Protein AF-A0A7S4EN27-F1 (afdb_monomer)

pLDDT: mean 76.38, std 20.48, range [33.25, 98.12]

Mean predicted aligned error: 16.0 Å

Solvent-accessible surface area (backbone atoms only — not comparable to full-atom values): 30067 Å² total; per-residue (Å²): 145,85,87,84,89,89,86,68,60,80,66,50,58,54,52,50,51,51,50,51,55,49,52,55,47,48,57,54,49,53,55,56,46,71,74,55,74,71,88,64,80,78,72,54,68,71,72,58,80,81,68,76,98,70,77,54,69,68,58,54,51,52,50,52,48,46,72,47,52,88,75,55,59,43,74,80,54,63,84,65,50,61,69,58,49,37,53,44,51,52,50,30,41,62,71,62,52,41,64,88,90,44,85,22,89,83,73,68,22,44,89,65,46,73,49,57,66,68,58,53,51,46,34,33,68,67,33,63,74,51,71,71,39,62,58,45,30,67,55,42,32,39,37,38,37,52,64,77,37,37,86,87,34,98,63,26,56,65,30,60,74,49,24,34,62,60,46,54,50,52,52,46,52,26,48,47,35,49,52,51,42,56,55,58,68,72,54,85,61,77,92,45,57,77,58,52,52,54,40,49,56,46,29,57,51,25,46,50,50,61,57,68,49,66,83,51,72,65,57,44,62,74,64,43,45,64,60,50,51,54,53,43,62,72,67,49,76,84,44,68,78,39,66,49,62,59,87,68,95,75,85,66,97,62,83,52,17,61,48,58,47,47,51,53,40,52,48,54,52,50,51,54,39,45,76,70,68,45,87,69,72,91,86,69,84,78,73,90,70,75,78,65,64,60,63,46,52,58,37,38,58,53,18,66,74,9,76,35,38,56,50,38,42,54,53,42,50,52,52,41,50,52,50,53,50,53,52,53,47,53,51,52,50,51,50,52,51,47,65,72,64,49,71,80,73,70,75,74,66,75,64,53,74,67,52,50,47,59,68,55,50,81,73,73,82,90,83,78,81,96,78,79,91,77,91,78,92,81,68,63,69,67,54,51,52,54,52,54,54,56,63,55,56,75,73,65,86,69,91,78,82,88,84,86,85,81,92,74,86,90,77,86,87,81,90,79,90,76,88,78,92,80,80,90,81,89,78,82,88,75,93,71,90,72,81,84,72,84,82,75,58,62,50,77,45,95,89,77,50,71,46,78,57,80,73,84,79,77,70,63,62,64,60,51,52,52,54,53,54,55,69,73,59,79,80,79,83,80,79,134

Organism: NCBI:txid44445

Sequence (480 aa):
MLWVLFHEGPVAHLFFLFRIIFQVYYLTYKRSLITATAKTSAKMASAAKKRSGVPLLSALCLNAIVKDLERYPAAAFGIIDEFQWDCIIELRHRKTKPLKGKGGIDGSGRLHPAVTDKLMVEVEEVNPHLNQSKIADTLAWKDIVEYKFKKGGLSRPKGLLYPWPVLVQQIEDSGKALSDCLKSLVVEDDSKIPEKEKVMISTVRAIKILSESPMDMNLLKSTGIGKKVKKFLSKSTKVDFLDEPYVYTSGKDIRVTPRTTLEQALQSWKDLAADSGVKMKAGENRSKGNSTASMTGSMLTAAKKCDSWRSLYHTLKIHDEDRRSRQGEKMRERRRRLNTVRPKIVKVHNASARQNRILNRSSFGSSYNPSQNTESSGSSKMRQLRMEAQVTSSRRGGPAPPSSVAAARVQSSGSGFGAAVAFAAVGKKVAGKRKTALVTKSVTLAGGKRMAIPDAKSNTSANVQKRLKMLKRGHTSFRS

Secondary structure (DSSP, 8-state):
---------HHHHHHHHHHHHHHHHHHHHHHHHHTT-SS-TTTSTTT-TTS-SPPPHHHHHHHHHHHSGGGS-GGGGTT--HHHHHHHHHHHHHHT---TTS--TTSS--SS-SS-HHHHHHHHHH-GGGGG-HHIIIIIIHHHHHHHS-TTSTTS-GGGSS-HHHHHHHHHHHHHHHHHHHHHHH---GGGHHHHHHHHHHHHHHHHHHHHS---HHHHHHH-HHHHHHHHHHHGGG-GGGTSPP--TT-------HHHHHHHHHHHHHHHHHHTT--PPTT-------TTHHHHHHHHHHHTT--SHHHHHHHHHHHHHHHHHHHHHHHHHHHHHHHHHS-------S--HHHHHHHGGGGS---------------HHHHHHHHHHHHHHTT---PPPP---------------------------------------EEEPTTS-EEEPP-TTSSHHHHHHHHHHHHTT-------

Radius of gyration: 35.65 Å; Cα contacts (8 Å, |Δi|>4): 284; chains: 1; bounding box: 82×89×98 Å

Structure (mmCIF, N/CA/C/O backbone):
data_AF-A0A7S4EN27-F1
#
_entry.id   AF-A0A7S4EN27-F1
#
loop_
_atom_site.group_PDB
_atom_site.id
_atom_site.type_symbol
_atom_site.label_atom_id
_atom_site.label_alt_id
_atom_site.label_comp_id
_atom_site.label_asym_id
_atom_site.label_entity_id
_atom_site.label_seq_id
_atom_site.pdbx_PDB_ins_code
_atom_site.Cartn_x
_atom_site.Cartn_y
_atom_site.Cartn_z
_atom_site.occupancy
_atom_site.B_iso_or_equiv
_atom_site.auth_seq_id
_atom_site.auth_comp_id
_atom_site.auth_asym_id
_atom_site.auth_atom_id
_atom_site.pdbx_PDB_model_num
ATOM 1 N N . MET A 1 1 ? 41.993 -27.427 -15.332 1.00 40.44 1 MET A N 1
ATOM 2 C CA . MET A 1 1 ? 41.199 -26.697 -16.347 1.00 40.44 1 MET A CA 1
ATOM 3 C C . MET A 1 1 ? 40.785 -25.335 -15.779 1.00 40.44 1 MET A C 1
ATOM 5 O O . MET A 1 1 ? 39.614 -25.063 -15.568 1.00 40.44 1 MET A O 1
ATOM 9 N N . LEU A 1 2 ? 41.780 -24.524 -15.409 1.00 39.34 2 LEU A N 1
ATOM 10 C CA . LEU A 1 2 ? 41.613 -23.321 -14.587 1.00 39.34 2 LEU A CA 1
ATOM 11 C C . LEU A 1 2 ? 42.761 -22.367 -14.934 1.00 39.34 2 LEU A C 1
ATOM 13 O O . LEU A 1 2 ? 43.623 -22.134 -14.107 1.00 39.34 2 LEU A O 1
ATOM 17 N N . TRP A 1 3 ? 42.863 -21.952 -16.201 1.00 38.75 3 TRP A N 1
ATOM 18 C CA . TRP A 1 3 ? 43.945 -21.061 -16.659 1.00 38.75 3 TRP A CA 1
ATOM 19 C C . TRP A 1 3 ? 43.586 -20.239 -17.906 1.00 38.75 3 TRP A C 1
ATOM 21 O O . TRP A 1 3 ? 44.435 -19.899 -18.720 1.00 38.75 3 TRP A O 1
ATOM 31 N N . VAL A 1 4 ? 42.307 -19.898 -18.062 1.00 47.28 4 VAL A N 1
ATOM 32 C CA . VAL A 1 4 ? 41.863 -18.938 -19.076 1.00 47.28 4 VAL A CA 1
ATOM 33 C C . VAL A 1 4 ? 41.012 -17.914 -18.344 1.00 47.28 4 VAL A C 1
ATOM 35 O O . VAL A 1 4 ? 39.943 -18.290 -17.881 1.00 47.28 4 VAL A O 1
ATOM 38 N N . LEU A 1 5 ? 41.544 -16.696 -18.163 1.00 45.81 5 LEU A N 1
ATOM 39 C CA . LEU A 1 5 ? 40.869 -15.411 -17.869 1.00 45.81 5 LEU A CA 1
ATOM 40 C C . LEU A 1 5 ? 41.769 -14.510 -16.999 1.00 45.81 5 LEU A C 1
ATOM 42 O O . LEU A 1 5 ? 41.511 -14.316 -15.818 1.00 45.81 5 LEU A O 1
ATOM 46 N N . PHE A 1 6 ? 42.815 -13.920 -17.580 1.00 47.22 6 PHE A N 1
ATOM 47 C CA . PHE A 1 6 ? 43.419 -12.700 -17.027 1.00 47.22 6 PHE A CA 1
ATOM 48 C C . PHE A 1 6 ? 43.818 -11.769 -18.170 1.00 47.22 6 PHE A C 1
ATOM 50 O O . PHE A 1 6 ? 44.983 -11.595 -18.501 1.00 47.22 6 PHE A O 1
ATOM 57 N N . HIS A 1 7 ? 42.800 -11.193 -18.804 1.00 45.12 7 HIS A N 1
ATOM 58 C CA . HIS A 1 7 ? 42.960 -10.001 -19.633 1.00 45.12 7 HIS A CA 1
ATOM 59 C C . HIS A 1 7 ? 41.766 -9.051 -19.463 1.00 45.12 7 HIS A C 1
ATOM 61 O O . HIS A 1 7 ? 41.345 -8.377 -20.398 1.00 45.12 7 HIS A O 1
ATOM 67 N N . GLU A 1 8 ? 41.204 -8.986 -18.255 1.00 49.62 8 GLU A N 1
ATOM 68 C CA . GLU A 1 8 ? 40.260 -7.929 -17.903 1.00 49.62 8 GLU A CA 1
ATOM 69 C C . GLU A 1 8 ? 41.012 -6.809 -17.185 1.00 49.62 8 GLU A C 1
ATOM 71 O O . GLU A 1 8 ? 41.848 -7.060 -16.320 1.00 49.62 8 GLU A O 1
ATOM 76 N N . GLY A 1 9 ? 40.762 -5.569 -17.611 1.00 66.25 9 GLY A N 1
ATOM 77 C CA . GLY A 1 9 ? 41.518 -4.383 -17.213 1.00 66.25 9 GLY A CA 1
ATOM 78 C C . GLY A 1 9 ? 41.545 -4.100 -15.700 1.00 66.25 9 GLY A C 1
ATOM 79 O O . GLY A 1 9 ? 40.956 -4.826 -14.902 1.00 66.25 9 GLY A O 1
ATOM 80 N N . PRO A 1 10 ? 42.175 -2.992 -15.267 1.00 64.75 10 PRO A N 1
ATOM 81 C CA . PRO A 1 10 ? 42.441 -2.677 -13.851 1.00 64.75 10 PRO A CA 1
ATOM 82 C C . PRO A 1 10 ? 41.207 -2.690 -12.924 1.00 64.75 10 PRO A C 1
ATOM 84 O O . PRO A 1 10 ? 41.338 -2.800 -11.706 1.00 64.75 10 PRO A O 1
ATOM 87 N N . VAL A 1 11 ? 40.000 -2.629 -13.486 1.00 60.62 11 VAL A N 1
ATOM 88 C CA . VAL A 1 11 ? 38.731 -2.769 -12.764 1.00 60.62 11 VAL A CA 1
ATOM 89 C C . VAL A 1 11 ? 38.534 -4.192 -12.208 1.00 60.62 11 VAL A C 1
ATOM 91 O O . VAL A 1 11 ? 38.047 -4.341 -11.089 1.00 60.62 11 VAL A O 1
ATOM 94 N N . ALA A 1 12 ? 38.972 -5.235 -12.918 1.00 61.91 12 ALA A N 1
ATOM 95 C CA . ALA A 1 12 ? 38.842 -6.629 -12.484 1.00 61.91 12 ALA A CA 1
ATOM 96 C C . ALA A 1 12 ? 39.709 -6.946 -11.253 1.00 61.91 12 ALA A C 1
ATOM 98 O O . ALA A 1 12 ? 39.265 -7.647 -10.343 1.00 61.91 12 ALA A O 1
ATOM 99 N N . HIS A 1 13 ? 40.903 -6.351 -11.152 1.00 66.75 13 HIS A N 1
ATOM 100 C CA . HIS A 1 13 ? 41.757 -6.482 -9.965 1.00 66.75 13 HIS A CA 1
ATOM 101 C C . HIS A 1 13 ? 41.129 -5.858 -8.711 1.00 66.75 13 HIS A C 1
ATOM 103 O O . HIS A 1 13 ? 41.242 -6.419 -7.620 1.00 66.75 13 HIS A O 1
ATOM 109 N N . LEU A 1 14 ? 40.414 -4.738 -8.857 1.00 69.00 14 LEU A N 1
ATOM 110 C CA . LEU A 1 14 ? 39.647 -4.133 -7.765 1.00 69.00 14 LEU A CA 1
ATOM 111 C C . LEU A 1 14 ? 38.495 -5.039 -7.316 1.00 69.00 14 LEU A C 1
ATOM 113 O O . LEU A 1 14 ? 38.310 -5.222 -6.114 1.00 69.00 14 LEU A O 1
ATOM 117 N N . PHE A 1 15 ? 37.769 -5.661 -8.251 1.00 65.19 15 PHE A N 1
ATOM 118 C CA . PHE A 1 15 ? 36.733 -6.645 -7.916 1.00 65.19 15 PHE A CA 1
ATOM 119 C C . PHE A 1 15 ? 37.306 -7.875 -7.209 1.00 65.19 15 PHE A C 1
ATOM 121 O O . PHE A 1 15 ? 36.713 -8.359 -6.245 1.00 65.19 15 PHE A O 1
ATOM 128 N N . PHE A 1 16 ? 38.474 -8.351 -7.636 1.00 70.88 16 PHE A N 1
ATOM 129 C CA . PHE A 1 16 ? 39.140 -9.492 -7.018 1.00 70.88 16 PHE A CA 1
ATOM 130 C C . PHE A 1 16 ? 39.588 -9.192 -5.581 1.00 70.88 16 PHE A C 1
ATOM 132 O O . PHE A 1 16 ? 39.312 -9.975 -4.672 1.00 70.88 16 PHE A O 1
ATOM 139 N N . LEU A 1 17 ? 40.186 -8.020 -5.341 1.00 72.75 17 LEU A N 1
ATOM 140 C CA . LEU A 1 17 ? 40.541 -7.575 -3.990 1.00 72.75 17 LEU A CA 1
ATOM 141 C C . LEU A 1 17 ? 39.304 -7.376 -3.108 1.00 72.75 17 LEU A C 1
ATOM 143 O O . LEU A 1 17 ? 39.306 -7.810 -1.958 1.00 72.75 17 LEU A O 1
ATOM 147 N N . PHE A 1 18 ? 38.223 -6.799 -3.643 1.00 72.38 18 PHE A N 1
ATOM 148 C CA . PHE A 1 18 ? 36.952 -6.699 -2.922 1.00 72.38 18 PHE A CA 1
ATOM 149 C C . PHE A 1 18 ? 36.400 -8.074 -2.551 1.00 72.38 18 PHE A C 1
ATOM 151 O O . PHE A 1 18 ? 35.962 -8.262 -1.418 1.00 72.38 18 PHE A O 1
ATOM 158 N N . ARG A 1 19 ? 36.467 -9.047 -3.466 1.00 71.38 19 ARG A N 1
ATOM 159 C CA . ARG A 1 19 ? 36.027 -10.422 -3.216 1.00 71.38 19 ARG A CA 1
ATOM 160 C C . ARG A 1 19 ? 36.860 -11.084 -2.121 1.00 71.38 19 ARG A C 1
ATOM 162 O O . ARG A 1 19 ? 36.280 -11.686 -1.228 1.00 71.38 19 ARG A O 1
ATOM 169 N N . ILE A 1 20 ? 38.186 -10.927 -2.134 1.00 73.50 20 ILE A N 1
ATOM 170 C CA . ILE A 1 20 ? 39.068 -11.466 -1.084 1.00 73.50 20 ILE A CA 1
ATOM 171 C C . ILE A 1 20 ? 38.774 -10.815 0.268 1.00 73.50 20 ILE A C 1
ATOM 173 O O . ILE A 1 20 ? 38.594 -11.523 1.257 1.00 73.50 20 ILE A O 1
ATOM 177 N N . ILE A 1 21 ? 38.673 -9.484 0.321 1.00 78.12 21 ILE A N 1
ATOM 178 C CA . ILE A 1 21 ? 38.367 -8.760 1.562 1.00 78.12 21 ILE A CA 1
ATOM 179 C C . ILE A 1 21 ? 37.003 -9.196 2.100 1.00 78.12 21 ILE A C 1
ATOM 181 O O . ILE A 1 21 ? 36.871 -9.449 3.295 1.00 78.12 21 ILE A O 1
ATOM 185 N N . PHE A 1 22 ? 36.005 -9.349 1.226 1.00 72.56 22 PHE A N 1
ATOM 186 C CA . PHE A 1 22 ? 34.677 -9.814 1.610 1.00 72.56 22 PHE A CA 1
ATOM 187 C C . PHE A 1 22 ? 34.695 -11.266 2.100 1.00 72.56 22 PHE A C 1
ATOM 189 O O . PHE A 1 22 ? 34.069 -11.564 3.110 1.00 72.56 22 PHE A O 1
ATOM 196 N N . GLN A 1 23 ? 35.455 -12.157 1.455 1.00 73.50 23 GLN A N 1
ATOM 197 C CA . GLN A 1 23 ? 35.586 -13.563 1.850 1.00 73.50 23 GLN A CA 1
ATOM 198 C C . GLN A 1 23 ? 36.262 -13.704 3.224 1.00 73.50 23 GLN A C 1
ATOM 200 O O . GLN A 1 23 ? 35.765 -14.417 4.096 1.00 73.50 23 GLN A O 1
ATOM 205 N N . VAL A 1 24 ? 37.374 -12.992 3.442 1.00 73.38 24 VAL A N 1
ATOM 206 C CA . VAL A 1 24 ? 38.096 -12.976 4.725 1.00 73.38 24 VAL A CA 1
ATOM 207 C C . VAL A 1 24 ? 37.212 -12.365 5.811 1.00 73.38 24 VAL A C 1
ATOM 209 O O . VAL A 1 24 ? 37.087 -12.922 6.903 1.00 73.38 24 VAL A O 1
ATOM 212 N N . TYR A 1 25 ? 36.518 -11.270 5.502 1.00 69.81 25 TYR A N 1
ATOM 213 C CA . TYR A 1 25 ? 35.566 -10.653 6.416 1.00 69.81 25 TYR A CA 1
ATOM 214 C C . TYR A 1 25 ? 34.400 -11.591 6.759 1.00 69.81 25 TYR A C 1
ATOM 216 O O . TYR A 1 25 ? 34.066 -11.728 7.933 1.00 69.81 25 TYR A O 1
ATOM 224 N N . TYR A 1 26 ? 33.830 -12.292 5.775 1.00 68.19 26 TYR A N 1
ATOM 225 C CA . TYR A 1 26 ? 32.741 -13.253 5.965 1.00 68.19 26 TYR A CA 1
ATOM 226 C C . TYR A 1 26 ? 33.159 -14.398 6.890 1.00 68.19 26 TYR A C 1
ATOM 228 O O . TYR A 1 26 ? 32.439 -14.730 7.830 1.00 68.19 26 TYR A O 1
ATOM 236 N N . LEU A 1 27 ? 34.354 -14.958 6.690 1.00 67.38 27 LEU A N 1
ATOM 237 C CA . LEU A 1 27 ? 34.889 -16.018 7.549 1.00 67.38 27 LEU A CA 1
ATOM 238 C C . LEU A 1 27 ? 35.122 -15.534 8.987 1.00 67.38 27 LEU A C 1
ATOM 240 O O . LEU A 1 27 ? 34.815 -16.250 9.942 1.00 67.38 27 LEU A O 1
ATOM 244 N N . THR A 1 28 ? 35.601 -14.300 9.148 1.00 66.81 28 THR A N 1
ATOM 245 C CA . THR A 1 28 ? 35.853 -13.705 10.468 1.00 66.81 28 THR A CA 1
ATOM 246 C C . THR A 1 28 ? 34.543 -13.356 11.184 1.00 66.81 28 THR A C 1
ATOM 248 O O . THR A 1 28 ? 34.380 -13.629 12.374 1.00 66.81 28 THR A O 1
ATOM 251 N N . TYR A 1 29 ? 33.564 -12.818 10.451 1.00 62.41 29 TYR A N 1
ATOM 252 C CA . TYR A 1 29 ? 32.251 -12.451 10.976 1.00 62.41 29 TYR A CA 1
ATOM 253 C C . TYR A 1 29 ? 31.411 -13.683 11.321 1.00 62.41 29 TYR A C 1
ATOM 255 O O . TYR A 1 29 ? 30.833 -13.727 12.400 1.00 62.41 29 TYR A O 1
ATOM 263 N N . LYS A 1 30 ? 31.404 -14.724 10.476 1.00 62.06 30 LYS A N 1
ATOM 264 C CA . LYS A 1 30 ? 30.704 -15.987 10.753 1.00 62.06 30 LYS A CA 1
ATOM 265 C C . LYS A 1 30 ? 31.247 -16.661 12.015 1.00 62.06 30 LYS A C 1
ATOM 267 O O . LYS A 1 30 ? 30.456 -17.118 12.834 1.00 62.06 30 LYS A O 1
ATOM 272 N N . ARG A 1 31 ? 32.570 -16.637 12.235 1.00 62.00 31 ARG A N 1
ATOM 273 C CA . ARG A 1 31 ? 33.179 -17.091 13.500 1.00 62.00 31 ARG A CA 1
ATOM 274 C C . ARG A 1 31 ? 32.717 -16.263 14.703 1.00 62.00 31 ARG A C 1
ATOM 276 O O . ARG A 1 31 ? 32.325 -16.847 15.704 1.00 62.00 31 ARG A O 1
ATOM 283 N N . SER A 1 32 ? 32.698 -14.933 14.591 1.00 59.12 32 SER A N 1
ATOM 284 C CA . SER A 1 32 ? 32.245 -14.048 15.677 1.00 59.12 32 SER A CA 1
ATOM 285 C C . SER A 1 32 ? 30.739 -14.146 15.960 1.00 59.12 32 SER A C 1
ATOM 287 O O . SER A 1 32 ? 30.318 -13.930 17.098 1.00 59.12 32 SER A O 1
ATOM 289 N N . LEU A 1 33 ? 29.922 -14.442 14.946 1.00 51.41 33 LEU A N 1
ATOM 290 C CA . LEU A 1 33 ? 28.470 -14.537 15.070 1.00 51.41 33 LEU A CA 1
ATOM 291 C C . LEU A 1 33 ? 28.055 -15.860 15.722 1.00 51.41 33 LEU A C 1
ATOM 293 O O . LEU A 1 33 ? 27.200 -15.847 16.600 1.00 51.41 33 LEU A O 1
ATOM 297 N N . ILE A 1 34 ? 28.720 -16.971 15.378 1.00 55.41 34 ILE A N 1
ATOM 298 C CA . ILE A 1 34 ? 28.500 -18.279 16.020 1.00 55.41 34 ILE A CA 1
ATOM 299 C C . ILE A 1 34 ? 28.787 -18.205 17.529 1.00 55.41 34 ILE A C 1
ATOM 301 O O . ILE A 1 34 ? 28.079 -18.822 18.321 1.00 55.41 34 ILE A O 1
ATOM 305 N N . THR A 1 35 ? 29.754 -17.387 17.954 1.00 51.09 35 THR A N 1
ATOM 306 C CA . THR A 1 35 ? 30.029 -17.154 19.382 1.00 51.09 35 THR A CA 1
ATOM 307 C C . THR A 1 35 ? 29.052 -16.189 20.068 1.00 51.09 35 THR A C 1
ATOM 309 O O . THR A 1 35 ? 29.013 -16.143 21.292 1.00 51.09 35 THR A O 1
ATOM 312 N N . ALA A 1 36 ? 28.250 -15.420 19.319 1.00 47.81 36 ALA A N 1
ATOM 313 C CA . ALA A 1 36 ? 27.371 -14.374 19.860 1.00 47.81 36 ALA A CA 1
ATOM 314 C C . ALA A 1 36 ? 25.870 -14.728 19.831 1.00 47.81 36 ALA A C 1
ATOM 316 O O . ALA A 1 36 ? 25.052 -14.012 20.413 1.00 47.81 36 ALA A O 1
ATOM 317 N N . THR A 1 37 ? 25.471 -15.831 19.192 1.00 43.06 37 THR A N 1
ATOM 318 C CA . THR A 1 37 ? 24.062 -16.251 19.064 1.00 43.06 37 THR A CA 1
ATOM 319 C C . THR A 1 37 ? 23.518 -17.021 20.274 1.00 43.06 37 THR A C 1
ATOM 321 O O . THR A 1 37 ? 22.689 -17.915 20.126 1.00 43.06 37 THR A O 1
ATOM 324 N N . ALA A 1 38 ? 23.901 -16.625 21.490 1.00 46.53 38 ALA A N 1
ATOM 325 C CA . ALA A 1 38 ? 23.202 -16.991 22.720 1.00 46.53 38 ALA A CA 1
ATOM 326 C C . ALA A 1 38 ? 22.642 -15.720 23.386 1.00 46.53 38 ALA A C 1
ATOM 328 O O . ALA A 1 38 ? 23.310 -15.056 24.167 1.00 46.53 38 ALA A O 1
ATOM 329 N N . LYS A 1 39 ? 21.394 -15.372 23.028 1.00 47.22 39 LYS A N 1
ATOM 330 C CA . LYS A 1 39 ? 20.474 -14.453 23.738 1.00 47.22 39 LYS A CA 1
ATOM 331 C C . LYS A 1 39 ? 21.100 -13.168 24.325 1.00 47.22 39 LYS A C 1
ATOM 333 O O . LYS A 1 39 ? 21.419 -13.164 25.504 1.00 47.22 39 LYS A O 1
ATOM 338 N N . THR A 1 40 ? 21.159 -12.051 23.574 1.00 45.75 40 THR A N 1
ATOM 339 C CA . THR A 1 40 ? 21.104 -10.649 24.117 1.00 45.75 40 THR A CA 1
ATOM 340 C C . THR A 1 40 ? 21.231 -9.521 23.059 1.00 45.75 40 THR A C 1
ATOM 342 O O . THR A 1 40 ? 21.775 -8.454 23.325 1.00 45.75 40 THR A O 1
ATOM 345 N N . SER A 1 41 ? 20.701 -9.655 21.837 1.00 49.28 41 SER A N 1
ATOM 346 C CA . SER A 1 41 ? 21.012 -8.667 20.773 1.00 49.28 41 SER A CA 1
ATOM 347 C C . SER A 1 41 ? 20.282 -7.303 20.853 1.00 49.28 41 SER A C 1
ATOM 349 O O . SER A 1 41 ? 20.788 -6.325 20.303 1.00 49.28 41 SER A O 1
ATOM 351 N N . ALA A 1 42 ? 19.152 -7.163 21.558 1.00 49.03 42 ALA A N 1
ATOM 352 C CA . ALA A 1 42 ? 18.400 -5.894 21.549 1.00 49.03 42 ALA A CA 1
ATOM 353 C C . ALA A 1 42 ? 18.769 -4.914 22.685 1.00 49.03 42 ALA A C 1
ATOM 355 O O . ALA A 1 42 ? 18.657 -3.702 22.508 1.00 49.03 42 ALA A O 1
ATOM 356 N N . LYS A 1 43 ? 19.237 -5.406 23.845 1.00 45.59 43 LYS A N 1
ATOM 357 C CA . LYS A 1 43 ? 19.484 -4.570 25.042 1.00 45.59 43 LYS A CA 1
ATOM 358 C C . LYS A 1 43 ? 20.924 -4.040 25.145 1.00 45.59 43 LYS A C 1
ATOM 360 O O . LYS A 1 43 ? 21.150 -3.034 25.810 1.00 45.59 43 LYS A O 1
ATOM 365 N N . MET A 1 44 ? 21.892 -4.645 24.445 1.00 46.31 44 MET A N 1
ATOM 366 C CA . MET A 1 44 ? 23.287 -4.166 24.444 1.00 46.31 44 MET A CA 1
ATOM 367 C C . MET A 1 44 ? 23.552 -3.016 23.459 1.00 46.31 44 MET A C 1
ATOM 369 O O . MET A 1 44 ? 24.442 -2.200 23.694 1.00 46.31 44 MET A O 1
ATOM 373 N N . ALA A 1 45 ? 22.747 -2.869 22.401 1.00 52.06 45 ALA A N 1
ATOM 374 C CA . ALA A 1 45 ? 22.933 -1.797 21.419 1.00 52.06 45 ALA A CA 1
ATOM 375 C C . ALA A 1 45 ? 22.642 -0.387 21.982 1.00 52.06 45 ALA A C 1
ATOM 377 O O . ALA A 1 45 ? 23.181 0.601 21.480 1.00 52.06 45 ALA A O 1
ATOM 378 N N . SER A 1 46 ? 21.823 -0.260 23.036 1.00 50.91 46 SER A N 1
ATOM 379 C CA . SER A 1 46 ? 21.496 1.041 23.641 1.00 50.91 46 SER A CA 1
ATOM 380 C C . SER A 1 46 ? 22.505 1.515 24.694 1.00 50.91 46 SER A C 1
ATOM 382 O O . SER A 1 46 ? 22.599 2.719 24.925 1.00 50.91 46 SER A O 1
ATOM 384 N N . ALA A 1 47 ? 23.284 0.612 25.302 1.00 51.34 47 ALA A N 1
ATOM 385 C CA . ALA A 1 47 ? 24.261 0.950 26.346 1.00 51.34 47 ALA A CA 1
ATOM 386 C C . ALA A 1 47 ? 25.645 1.353 25.793 1.00 51.34 47 ALA A C 1
ATOM 388 O O . ALA A 1 47 ? 26.403 2.050 26.462 1.00 51.34 47 ALA A O 1
ATOM 389 N N . ALA A 1 48 ? 25.964 0.995 24.545 1.00 52.31 48 ALA A N 1
ATOM 390 C CA . ALA A 1 48 ? 27.265 1.274 23.925 1.00 52.31 48 ALA A CA 1
ATOM 391 C C . ALA A 1 48 ? 27.429 2.712 23.380 1.00 52.31 48 ALA A C 1
ATOM 393 O O . ALA A 1 48 ? 28.471 3.062 22.833 1.00 52.31 48 ALA A O 1
ATOM 394 N N . LYS A 1 49 ? 26.425 3.588 23.524 1.00 55.53 49 LYS A N 1
ATOM 395 C CA . LYS A 1 49 ? 26.376 4.886 22.822 1.00 55.53 49 LYS A CA 1
ATOM 396 C C . LYS A 1 49 ? 27.290 5.988 23.383 1.00 55.53 49 LYS A C 1
ATOM 398 O O . LYS A 1 49 ? 27.196 7.125 22.930 1.00 55.53 49 LYS A O 1
ATOM 403 N N . LYS A 1 50 ? 28.146 5.691 24.367 1.00 56.59 50 LYS A N 1
ATOM 404 C CA . LYS A 1 50 ? 28.979 6.698 25.055 1.00 56.59 50 LYS A CA 1
ATOM 405 C C . LYS A 1 50 ? 30.480 6.396 25.117 1.00 56.59 50 LYS A C 1
ATOM 407 O O . LYS A 1 50 ? 31.193 7.155 25.765 1.00 56.59 50 LYS A O 1
ATOM 412 N N . ARG A 1 51 ? 31.002 5.349 24.467 1.00 57.56 51 ARG A N 1
ATOM 413 C CA . ARG A 1 51 ? 32.444 5.042 24.540 1.00 57.56 51 ARG A CA 1
ATOM 414 C C . ARG A 1 51 ? 33.077 4.927 23.147 1.00 57.56 51 ARG A C 1
ATOM 416 O O . ARG A 1 51 ? 32.732 4.041 22.378 1.00 57.56 51 ARG A O 1
ATOM 423 N N . SER A 1 52 ? 34.006 5.850 22.871 1.00 56.12 52 SER A N 1
ATOM 424 C CA . SER A 1 52 ? 34.883 6.001 21.689 1.00 56.12 52 SER A CA 1
ATOM 425 C C . SER A 1 52 ? 34.203 6.287 20.335 1.00 56.12 52 SER A C 1
ATOM 427 O O . SER A 1 52 ? 33.434 5.495 19.806 1.00 56.12 52 SER A O 1
ATOM 429 N N . GLY A 1 53 ? 34.503 7.457 19.759 1.00 73.31 53 GLY A N 1
ATOM 430 C CA . GLY A 1 53 ? 33.880 8.013 18.548 1.00 73.31 53 GLY A CA 1
ATOM 431 C C . GLY A 1 53 ? 34.346 7.432 17.208 1.00 73.31 53 GLY A C 1
ATOM 432 O O . GLY A 1 53 ? 34.151 8.083 16.183 1.00 73.31 53 GLY A O 1
ATOM 433 N N . VAL A 1 54 ? 34.960 6.246 17.186 1.00 83.00 54 VAL A N 1
ATOM 434 C CA . VAL A 1 54 ? 35.421 5.622 15.938 1.00 83.00 54 VAL A CA 1
ATOM 435 C C . VAL A 1 54 ? 34.385 4.591 15.476 1.00 83.00 54 VAL A C 1
ATOM 437 O O . VAL A 1 54 ? 34.124 3.626 16.195 1.00 83.00 54 VAL A O 1
ATOM 440 N N . PRO A 1 55 ? 33.751 4.770 14.303 1.00 85.81 55 PRO A N 1
ATOM 441 C CA . PRO A 1 55 ? 32.826 3.780 13.768 1.00 85.81 55 PRO A CA 1
ATOM 442 C C . PRO A 1 55 ? 33.561 2.470 13.468 1.00 85.81 55 PRO A C 1
ATOM 444 O O . PRO A 1 55 ? 34.666 2.477 12.929 1.00 85.81 55 PRO A O 1
ATOM 447 N N . LEU A 1 56 ? 32.917 1.340 13.769 1.00 90.12 56 LEU A N 1
ATOM 448 C CA . LEU A 1 56 ? 33.429 0.015 13.415 1.00 90.12 56 LEU A CA 1
ATOM 449 C C . LEU A 1 56 ? 33.729 -0.060 11.908 1.00 90.12 56 LEU A C 1
ATOM 451 O O . LEU A 1 56 ? 32.938 0.421 11.091 1.00 90.12 56 LEU A O 1
ATOM 455 N N . LEU A 1 57 ? 34.835 -0.715 11.535 1.00 89.25 57 LEU A N 1
ATOM 456 C CA . LEU A 1 57 ? 35.237 -0.900 10.133 1.00 89.25 57 LEU A CA 1
ATOM 457 C C . LEU A 1 57 ? 34.111 -1.524 9.291 1.00 89.25 57 LEU A C 1
ATOM 459 O O . LEU A 1 57 ? 33.872 -1.110 8.158 1.00 89.25 57 LEU A O 1
ATOM 463 N N . SER A 1 58 ? 33.358 -2.456 9.876 1.00 87.25 58 SER A N 1
ATOM 464 C CA . SER A 1 58 ? 32.174 -3.068 9.266 1.00 87.25 58 SER A CA 1
ATOM 465 C C . SER A 1 58 ? 31.107 -2.044 8.878 1.00 87.25 58 SER A C 1
ATOM 467 O O . SER A 1 58 ? 30.583 -2.065 7.765 1.00 87.25 58 SER A O 1
ATOM 469 N N . ALA A 1 59 ? 30.828 -1.089 9.765 1.00 90.31 59 ALA A N 1
ATOM 470 C CA . ALA A 1 59 ? 29.885 -0.014 9.507 1.00 90.31 59 ALA A CA 1
ATOM 471 C C . ALA A 1 59 ? 30.399 0.926 8.409 1.00 90.31 59 ALA A C 1
ATOM 473 O O . ALA A 1 59 ? 29.607 1.378 7.584 1.00 90.31 59 ALA A O 1
ATOM 474 N N . LEU A 1 60 ? 31.706 1.209 8.362 1.00 92.75 60 LEU A N 1
ATOM 475 C CA . LEU A 1 60 ? 32.317 2.000 7.288 1.00 92.75 60 LEU A CA 1
ATOM 476 C C . LEU A 1 60 ? 32.198 1.304 5.924 1.00 92.75 60 LEU A C 1
ATOM 478 O O . LEU A 1 60 ? 31.776 1.946 4.961 1.00 92.75 60 LEU A O 1
ATOM 482 N N . CYS A 1 61 ? 32.468 -0.001 5.856 1.00 92.00 61 CYS A N 1
ATOM 483 C CA . CYS A 1 61 ? 32.339 -0.791 4.629 1.00 92.00 61 CYS A CA 1
ATOM 484 C C . CYS A 1 61 ? 30.883 -0.845 4.146 1.00 92.00 61 CYS A C 1
ATOM 486 O O . CYS A 1 61 ? 30.599 -0.491 3.003 1.00 92.00 61 CYS A O 1
ATOM 488 N N . LEU A 1 62 ? 29.935 -1.173 5.034 1.00 93.38 62 LEU A N 1
ATOM 489 C CA . LEU A 1 62 ? 28.502 -1.143 4.717 1.00 93.38 62 LEU A CA 1
ATOM 490 C C . LEU A 1 62 ? 28.052 0.250 4.268 1.00 93.38 62 LEU A C 1
ATOM 492 O O . LEU A 1 62 ? 27.257 0.389 3.341 1.00 93.38 62 LEU A O 1
ATOM 496 N N . ASN A 1 63 ? 28.575 1.307 4.891 1.00 95.00 63 ASN A N 1
ATOM 497 C CA . ASN A 1 63 ? 28.266 2.676 4.503 1.00 95.00 63 ASN A CA 1
ATOM 498 C C . ASN A 1 63 ? 28.759 3.018 3.093 1.00 95.00 63 ASN A C 1
ATOM 500 O O . ASN A 1 63 ? 28.054 3.767 2.409 1.00 95.00 63 ASN A O 1
ATOM 504 N N . ALA A 1 64 ? 29.926 2.506 2.693 1.00 95.25 64 ALA A N 1
ATOM 505 C CA . ALA A 1 64 ? 30.484 2.666 1.354 1.00 95.25 64 ALA A CA 1
ATOM 506 C C . ALA A 1 64 ? 29.669 1.880 0.317 1.00 95.25 64 ALA A C 1
ATOM 508 O O . ALA A 1 64 ? 29.227 2.467 -0.669 1.00 95.25 64 ALA A O 1
ATOM 509 N N . ILE A 1 65 ? 29.356 0.608 0.596 1.00 95.12 65 ILE A N 1
ATOM 510 C CA . ILE A 1 65 ? 28.495 -0.225 -0.261 1.00 95.12 65 ILE A CA 1
ATOM 511 C C . ILE A 1 65 ? 27.140 0.457 -0.465 1.00 95.12 65 ILE A C 1
ATOM 513 O O . ILE A 1 65 ? 26.715 0.683 -1.589 1.00 95.12 65 ILE A O 1
ATOM 517 N N . VAL A 1 66 ? 26.488 0.886 0.619 1.00 96.12 66 VAL A N 1
ATOM 518 C CA . VAL A 1 66 ? 25.179 1.548 0.559 1.00 96.12 66 VAL A CA 1
ATOM 519 C C . VAL A 1 66 ? 25.220 2.866 -0.210 1.00 96.12 66 VAL A C 1
ATOM 521 O O . VAL A 1 66 ? 24.209 3.243 -0.800 1.00 96.12 66 VAL A O 1
ATOM 524 N N . LYS A 1 67 ? 26.334 3.607 -0.193 1.00 95.50 67 LYS A N 1
ATOM 525 C CA . LYS A 1 67 ? 26.455 4.883 -0.915 1.00 95.50 67 LYS A CA 1
ATOM 526 C C . LYS A 1 67 ? 26.407 4.660 -2.425 1.00 95.50 67 LYS A 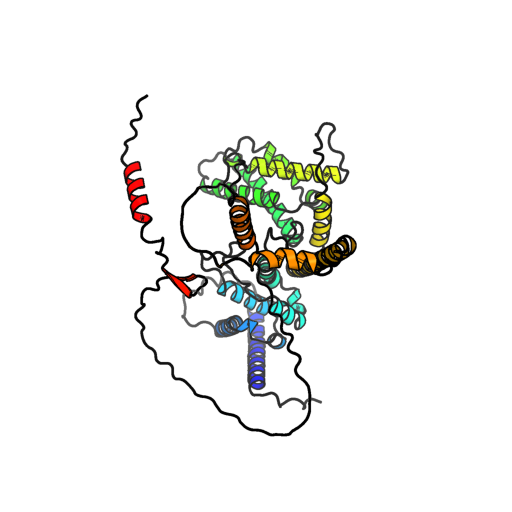C 1
ATOM 528 O O . LYS A 1 67 ? 25.663 5.362 -3.108 1.00 95.50 67 LYS A O 1
ATOM 533 N N . ASP A 1 68 ? 27.136 3.655 -2.893 1.00 95.69 68 ASP A N 1
ATOM 534 C CA . ASP A 1 68 ? 27.326 3.339 -4.308 1.00 95.69 68 ASP A CA 1
ATOM 535 C C . ASP A 1 68 ? 26.568 2.066 -4.737 1.00 95.69 68 ASP A C 1
ATOM 537 O O . ASP A 1 68 ? 26.904 1.463 -5.748 1.00 95.69 68 ASP A O 1
ATOM 541 N N . LEU A 1 69 ? 25.517 1.680 -4.000 1.00 96.00 69 LEU A N 1
ATOM 542 C CA . LEU A 1 69 ? 24.799 0.406 -4.161 1.00 96.00 69 LEU A CA 1
ATOM 543 C C . LEU A 1 69 ? 24.364 0.131 -5.611 1.00 96.00 69 LEU A C 1
ATOM 545 O O . LEU A 1 69 ? 24.553 -0.967 -6.108 1.00 96.00 69 LEU A O 1
ATOM 549 N N . GLU A 1 70 ? 23.839 1.147 -6.298 1.00 95.44 70 GLU A N 1
ATOM 550 C CA . GLU A 1 70 ? 23.341 1.045 -7.681 1.00 95.44 70 GLU A CA 1
ATOM 551 C C . GLU A 1 70 ? 24.439 1.144 -8.749 1.00 95.44 70 GLU A C 1
ATOM 553 O O . GLU A 1 70 ? 24.155 1.020 -9.936 1.00 95.44 70 GLU A O 1
ATOM 558 N N . ARG A 1 71 ? 25.687 1.416 -8.349 1.00 96.19 71 ARG A N 1
ATOM 559 C CA . ARG A 1 71 ? 26.837 1.446 -9.263 1.00 96.19 71 ARG A CA 1
ATOM 560 C C . ARG A 1 71 ? 27.515 0.089 -9.379 1.00 96.19 71 ARG A C 1
ATOM 562 O O . ARG A 1 71 ? 28.222 -0.140 -10.356 1.00 96.19 71 ARG A O 1
ATOM 569 N N . TYR A 1 72 ? 27.340 -0.779 -8.386 1.00 94.38 72 TYR A N 1
ATOM 570 C CA . TYR A 1 72 ? 27.905 -2.119 -8.419 1.00 94.38 72 TYR A CA 1
ATOM 571 C C . TYR A 1 72 ? 27.045 -3.032 -9.302 1.00 94.38 72 TYR A C 1
ATOM 573 O O . TYR A 1 72 ? 25.818 -2.995 -9.190 1.00 94.38 72 TYR A O 1
ATOM 581 N N . PRO A 1 73 ? 27.658 -3.862 -10.164 1.00 95.56 73 PRO A N 1
ATOM 582 C CA . PRO A 1 73 ? 26.919 -4.876 -10.904 1.00 95.56 73 PRO A CA 1
ATOM 583 C C . PRO A 1 73 ? 26.343 -5.915 -9.935 1.00 95.56 73 PRO A C 1
ATOM 585 O O . PRO A 1 73 ? 26.961 -6.219 -8.914 1.00 95.56 73 PRO A O 1
ATOM 588 N N . ALA A 1 74 ? 25.202 -6.518 -10.276 1.00 95.31 74 ALA A N 1
ATOM 589 C CA . ALA A 1 74 ? 24.554 -7.529 -9.435 1.00 95.31 74 ALA A CA 1
ATOM 590 C C . ALA A 1 74 ? 25.476 -8.714 -9.079 1.00 95.31 74 ALA A C 1
ATOM 592 O O . ALA A 1 74 ? 25.442 -9.213 -7.955 1.00 95.31 74 ALA A O 1
ATOM 593 N N . ALA A 1 75 ? 26.380 -9.092 -9.991 1.00 93.94 75 ALA A N 1
ATOM 594 C CA . ALA A 1 75 ? 27.388 -10.131 -9.772 1.00 93.94 75 ALA A CA 1
ATOM 595 C C . ALA A 1 75 ? 28.328 -9.848 -8.582 1.00 93.94 75 ALA A C 1
ATOM 597 O O . ALA A 1 75 ? 28.835 -10.782 -7.962 1.00 93.94 75 ALA A O 1
ATOM 598 N N . ALA A 1 76 ? 28.532 -8.576 -8.214 1.00 92.69 76 ALA A N 1
ATOM 599 C CA . ALA A 1 76 ? 29.337 -8.204 -7.050 1.00 92.69 76 ALA A CA 1
ATOM 600 C C . ALA A 1 76 ? 28.701 -8.648 -5.719 1.00 92.69 76 ALA A C 1
ATOM 602 O O . ALA A 1 76 ? 29.401 -8.755 -4.714 1.00 92.69 76 ALA A O 1
ATOM 603 N N . PHE A 1 77 ? 27.396 -8.936 -5.715 1.00 92.88 77 PHE A N 1
ATOM 604 C CA . PHE A 1 77 ? 26.646 -9.403 -4.549 1.00 92.88 77 PHE A CA 1
ATOM 605 C C . PHE A 1 77 ? 26.459 -10.928 -4.521 1.00 92.88 77 PHE A C 1
ATOM 607 O O . PHE A 1 77 ? 25.738 -11.422 -3.667 1.00 92.88 77 PHE A O 1
ATOM 614 N N . GLY A 1 78 ? 27.099 -11.690 -5.417 1.00 85.00 78 GLY A N 1
ATOM 615 C CA . GLY A 1 78 ? 26.814 -13.119 -5.643 1.00 85.00 78 GLY A CA 1
ATOM 616 C C . GLY A 1 78 ? 27.046 -14.095 -4.473 1.00 85.00 78 GLY A C 1
ATOM 617 O O . GLY A 1 78 ? 26.804 -15.284 -4.631 1.00 85.00 78 GLY A O 1
ATOM 618 N N . ILE A 1 79 ? 27.568 -13.644 -3.326 1.00 85.81 79 ILE A N 1
ATOM 619 C CA . ILE A 1 79 ? 27.796 -14.480 -2.124 1.00 85.81 79 ILE A CA 1
ATOM 620 C C . ILE A 1 79 ? 27.200 -13.801 -0.878 1.00 85.81 79 ILE A C 1
ATOM 622 O O . ILE A 1 79 ? 27.600 -14.068 0.253 1.00 85.81 79 ILE A O 1
ATOM 626 N N . ILE A 1 80 ? 26.267 -12.864 -1.058 1.00 93.50 80 ILE A N 1
ATOM 627 C CA . ILE A 1 80 ? 25.649 -12.185 0.078 1.00 93.50 80 ILE A CA 1
ATOM 628 C C . ILE A 1 80 ? 24.599 -13.092 0.727 1.00 93.50 80 ILE A C 1
ATOM 630 O O . ILE A 1 80 ? 23.768 -13.693 0.044 1.00 93.50 80 ILE A O 1
ATOM 634 N N . ASP A 1 81 ? 24.636 -13.208 2.052 1.00 95.50 81 ASP A N 1
ATOM 635 C CA . ASP A 1 81 ? 23.573 -13.889 2.787 1.00 95.50 81 ASP A CA 1
ATOM 636 C C . ASP A 1 81 ? 22.334 -12.982 2.940 1.00 95.50 81 ASP A C 1
ATOM 638 O O . ASP A 1 81 ? 22.382 -11.765 2.729 1.00 95.50 81 ASP A O 1
ATOM 642 N N . GLU A 1 82 ? 21.194 -13.582 3.289 1.00 95.81 82 GLU A N 1
ATOM 643 C CA . GLU A 1 82 ? 19.931 -12.852 3.471 1.00 95.81 82 GLU A CA 1
ATOM 644 C C . GLU A 1 82 ? 20.060 -11.753 4.539 1.00 95.81 82 GLU A C 1
ATOM 646 O O . GLU A 1 82 ? 19.600 -10.630 4.351 1.00 95.81 82 GLU A O 1
ATOM 651 N N . PHE A 1 83 ? 20.767 -12.040 5.634 1.00 95.88 83 PHE A N 1
ATOM 652 C CA . PHE A 1 83 ? 20.927 -11.118 6.756 1.00 95.88 83 PHE A CA 1
ATOM 653 C C . PHE A 1 83 ? 21.748 -9.868 6.399 1.00 95.88 83 PHE A C 1
ATOM 655 O O . PHE A 1 83 ? 21.400 -8.748 6.780 1.00 95.88 83 PHE A O 1
ATOM 662 N N . GLN A 1 84 ? 22.845 -10.027 5.663 1.00 94.75 84 GLN A N 1
ATOM 663 C CA . GLN A 1 84 ? 23.680 -8.932 5.176 1.00 94.75 84 GLN A CA 1
ATOM 664 C C . GLN A 1 84 ? 22.929 -8.102 4.146 1.00 94.75 84 GLN A C 1
ATOM 666 O O . GLN A 1 84 ? 23.023 -6.871 4.176 1.00 94.75 84 GLN A O 1
ATOM 671 N N . TRP A 1 85 ? 22.169 -8.756 3.264 1.00 96.81 85 TRP A N 1
ATOM 672 C CA . TRP A 1 85 ? 21.305 -8.060 2.322 1.00 96.81 85 TRP A CA 1
ATOM 673 C C . TRP A 1 85 ? 20.279 -7.195 3.056 1.00 96.81 85 TRP A C 1
ATOM 675 O O . TRP A 1 85 ? 20.176 -5.996 2.790 1.00 96.81 85 TRP A O 1
ATOM 685 N N . ASP A 1 86 ? 19.622 -7.751 4.069 1.00 96.94 86 ASP A N 1
ATOM 686 C CA . ASP A 1 86 ? 18.673 -7.030 4.911 1.00 96.94 86 ASP A CA 1
ATOM 687 C C . ASP A 1 86 ? 19.324 -5.833 5.611 1.00 96.94 86 ASP A C 1
ATOM 689 O O . ASP A 1 86 ? 18.804 -4.717 5.548 1.00 96.94 86 ASP A O 1
ATOM 693 N N . CYS A 1 87 ? 20.518 -6.014 6.185 1.00 95.94 87 CYS A N 1
ATOM 694 C CA . CYS A 1 87 ? 21.292 -4.930 6.795 1.00 95.94 87 CYS A CA 1
ATOM 695 C C . CYS A 1 87 ? 21.606 -3.801 5.798 1.00 95.94 87 CYS A C 1
ATOM 697 O O . CYS A 1 87 ? 21.536 -2.615 6.144 1.00 95.94 87 CYS A O 1
ATOM 699 N N . ILE A 1 88 ? 21.959 -4.150 4.557 1.00 96.62 88 ILE A N 1
ATOM 700 C CA . ILE A 1 88 ? 22.242 -3.190 3.484 1.00 96.62 88 ILE A CA 1
ATOM 701 C C . ILE A 1 88 ? 20.974 -2.419 3.113 1.00 96.62 88 ILE A C 1
ATOM 703 O O . ILE A 1 88 ? 21.012 -1.183 3.054 1.00 96.62 88 ILE A O 1
ATOM 707 N N . ILE A 1 89 ? 19.846 -3.110 2.926 1.00 97.31 89 ILE A N 1
ATOM 708 C CA . ILE A 1 89 ? 18.556 -2.498 2.588 1.00 97.31 89 ILE A CA 1
ATOM 709 C C . ILE A 1 89 ? 18.063 -1.586 3.713 1.00 97.31 89 ILE A C 1
ATOM 711 O O . ILE A 1 89 ? 17.698 -0.435 3.455 1.00 97.31 89 ILE A O 1
ATOM 715 N N . GLU A 1 90 ? 18.109 -2.029 4.970 1.00 96.19 90 GLU A N 1
ATOM 716 C CA . GLU A 1 90 ? 17.726 -1.210 6.122 1.00 96.19 90 GLU A CA 1
ATOM 717 C C . GLU A 1 90 ? 18.584 0.047 6.238 1.00 96.19 90 GLU A C 1
ATOM 719 O O . GLU A 1 90 ? 18.067 1.154 6.440 1.00 96.19 90 GLU A O 1
ATOM 724 N N . LEU A 1 91 ? 19.904 -0.100 6.085 1.00 95.81 91 LEU A N 1
ATOM 725 C CA . LEU A 1 91 ? 20.842 1.011 6.156 1.00 95.81 91 LEU A CA 1
ATOM 726 C C . LEU A 1 91 ? 20.610 2.003 5.011 1.00 95.81 91 LEU A C 1
ATOM 728 O O . LEU A 1 91 ? 20.586 3.217 5.251 1.00 95.81 91 LEU A O 1
ATOM 732 N N . ARG A 1 92 ? 20.392 1.507 3.786 1.00 95.50 92 ARG A N 1
ATOM 733 C CA . ARG A 1 92 ? 20.063 2.325 2.612 1.00 95.50 92 ARG A CA 1
ATOM 734 C C . ARG A 1 92 ? 18.761 3.070 2.821 1.00 95.50 92 ARG A C 1
ATOM 736 O O . ARG A 1 92 ? 18.739 4.294 2.670 1.00 95.50 92 ARG A O 1
ATOM 743 N N . HIS A 1 93 ? 17.707 2.371 3.231 1.00 93.44 93 HIS A N 1
ATOM 744 C CA . HIS A 1 93 ? 16.416 2.972 3.515 1.00 93.44 93 HIS A CA 1
ATOM 745 C C . HIS A 1 93 ? 16.567 4.037 4.606 1.00 93.44 93 HIS A C 1
ATOM 747 O O . HIS A 1 93 ? 16.166 5.177 4.399 1.00 93.44 93 HIS A O 1
ATOM 753 N N . ARG A 1 94 ? 17.247 3.755 5.724 1.00 92.56 94 ARG A N 1
ATOM 754 C CA . ARG A 1 94 ? 17.492 4.736 6.796 1.00 92.56 94 ARG A CA 1
ATOM 755 C C . ARG A 1 94 ? 18.208 5.998 6.311 1.00 92.56 94 ARG A C 1
ATOM 757 O O . ARG A 1 94 ? 17.795 7.087 6.697 1.00 92.56 94 ARG A O 1
ATOM 764 N N . LYS A 1 95 ? 19.254 5.869 5.489 1.00 92.19 95 LYS A N 1
ATOM 765 C CA . LYS A 1 95 ? 20.035 7.015 4.984 1.00 92.19 95 LYS A CA 1
ATOM 766 C C . LYS A 1 95 ? 19.284 7.874 3.979 1.00 92.19 95 LYS A C 1
ATOM 768 O O . LYS A 1 95 ? 19.494 9.078 3.925 1.00 92.19 95 LYS A O 1
ATOM 773 N N . THR A 1 96 ? 18.426 7.255 3.184 1.00 89.25 96 THR A N 1
ATOM 774 C CA . THR A 1 96 ? 17.648 7.945 2.150 1.00 89.25 96 THR A CA 1
ATOM 775 C C . THR A 1 96 ? 16.345 8.542 2.702 1.00 89.25 96 THR A C 1
ATOM 777 O O . THR A 1 96 ? 15.564 9.107 1.940 1.00 89.25 96 THR A O 1
ATOM 780 N N . LYS A 1 97 ? 16.093 8.428 4.019 1.00 80.19 97 LYS A N 1
ATOM 781 C CA . LYS A 1 97 ? 14.862 8.906 4.660 1.00 80.19 97 LYS A CA 1
ATOM 782 C C . LYS A 1 97 ? 14.604 10.400 4.416 1.00 80.19 97 LYS A C 1
ATOM 784 O O . LYS A 1 97 ? 15.508 11.220 4.572 1.00 80.19 97 LYS A O 1
ATOM 789 N N . PRO A 1 98 ? 13.328 10.731 4.171 1.00 75.31 98 PRO A N 1
ATOM 790 C CA . PRO A 1 98 ? 12.718 12.042 4.213 1.00 75.31 98 PRO A CA 1
ATOM 791 C C . PRO A 1 98 ? 13.365 13.062 5.118 1.00 75.31 98 PRO A C 1
ATOM 793 O O . PRO A 1 98 ? 13.257 12.891 6.331 1.00 75.31 98 PRO A O 1
ATOM 796 N N . LEU A 1 99 ? 13.903 14.169 4.602 1.00 72.00 99 LEU A N 1
ATOM 797 C CA . LEU A 1 99 ? 13.942 15.366 5.438 1.00 72.00 99 LEU A CA 1
ATOM 798 C C . LEU A 1 99 ? 12.492 15.835 5.620 1.00 72.00 99 LEU A C 1
ATOM 800 O O . LEU A 1 99 ? 11.803 16.121 4.636 1.00 72.00 99 LEU A O 1
ATOM 804 N N . LYS A 1 100 ? 12.024 15.867 6.876 1.00 72.12 100 LYS A N 1
ATOM 805 C CA . LYS A 1 100 ? 10.663 16.294 7.240 1.00 72.12 100 LYS A CA 1
ATOM 806 C C . LYS A 1 100 ? 10.320 17.613 6.530 1.00 72.12 100 LYS A C 1
ATOM 808 O O . LYS A 1 100 ? 11.101 18.559 6.580 1.00 72.12 100 LYS A O 1
ATOM 813 N N . GLY A 1 101 ? 9.158 17.673 5.877 1.00 70.19 101 GLY A N 1
ATOM 814 C CA . GLY A 1 101 ? 8.638 18.895 5.246 1.00 70.19 101 GLY A CA 1
ATOM 815 C C . GLY A 1 101 ? 8.891 19.044 3.741 1.00 70.19 101 GLY A C 1
ATOM 816 O O . GLY A 1 101 ? 8.362 19.974 3.139 1.00 70.19 101 GLY A O 1
ATOM 817 N N . LYS A 1 102 ? 9.631 18.132 3.097 1.00 61.00 102 LYS A N 1
ATOM 818 C CA . LYS A 1 102 ? 9.666 18.038 1.628 1.00 61.00 102 LYS A CA 1
ATOM 819 C C . LYS A 1 102 ? 8.673 16.964 1.190 1.00 61.00 102 LYS A C 1
ATOM 821 O O . LYS A 1 102 ? 8.867 15.796 1.499 1.00 61.00 102 LYS A O 1
ATOM 826 N N . GLY A 1 103 ? 7.570 17.382 0.565 1.00 54.66 103 GLY A N 1
ATOM 827 C CA . GLY A 1 103 ? 6.479 16.498 0.149 1.00 54.66 103 GLY A CA 1
ATOM 828 C C . GLY A 1 103 ? 6.973 15.296 -0.660 1.00 54.66 103 GLY A C 1
ATOM 829 O O . GLY A 1 103 ? 7.792 15.444 -1.564 1.00 54.66 103 GLY A O 1
ATOM 830 N N . GLY A 1 104 ? 6.472 14.114 -0.310 1.00 60.25 104 GLY A N 1
ATOM 831 C CA . GLY A 1 104 ? 6.737 12.851 -0.994 1.00 60.25 104 GLY A CA 1
ATOM 832 C C . GLY A 1 104 ? 5.443 12.222 -1.470 1.00 60.25 104 GLY A C 1
ATOM 833 O O . GLY A 1 104 ? 4.365 12.576 -0.993 1.00 60.25 104 GLY A O 1
ATOM 834 N N . ILE A 1 105 ? 5.568 11.295 -2.414 1.00 53.62 105 ILE A N 1
ATOM 835 C CA . ILE A 1 105 ? 4.450 10.714 -3.175 1.00 53.62 105 ILE A CA 1
ATOM 836 C C . ILE A 1 105 ? 3.420 9.987 -2.280 1.00 53.62 105 ILE A C 1
ATOM 838 O O . ILE A 1 105 ? 2.252 9.887 -2.644 1.00 53.62 105 ILE A O 1
ATOM 842 N N . ASP A 1 106 ? 3.832 9.541 -1.099 1.00 55.09 106 ASP A N 1
ATOM 843 C CA . ASP A 1 106 ? 3.079 8.749 -0.118 1.00 55.09 106 ASP A CA 1
ATOM 844 C C . ASP A 1 106 ? 2.988 9.422 1.270 1.00 55.09 106 ASP A C 1
ATOM 846 O O . ASP A 1 106 ? 2.517 8.820 2.232 1.00 55.09 106 ASP A O 1
ATOM 850 N N . GLY A 1 107 ? 3.474 10.661 1.400 1.00 63.12 107 GLY A N 1
ATOM 851 C CA . GLY A 1 107 ? 3.638 11.325 2.695 1.00 63.12 107 GLY A CA 1
ATOM 852 C C . GLY A 1 107 ? 4.894 10.918 3.478 1.00 63.12 107 GLY A C 1
ATOM 853 O O . GLY A 1 107 ? 5.168 11.533 4.507 1.00 63.12 107 GLY A O 1
ATOM 854 N N . SER A 1 108 ? 5.715 9.973 2.991 1.00 59.84 108 SER A N 1
ATOM 855 C CA . SER A 1 108 ? 7.034 9.679 3.585 1.00 59.84 108 SER A CA 1
ATOM 856 C C . SER A 1 108 ? 8.054 10.785 3.315 1.00 59.84 108 SER A C 1
ATOM 858 O O . SER A 1 108 ? 9.026 10.927 4.057 1.00 59.84 108 SER A O 1
ATOM 860 N N . GLY A 1 109 ? 7.825 11.570 2.255 1.00 67.25 109 GLY A N 1
ATOM 861 C CA . GLY A 1 109 ? 8.728 12.610 1.760 1.00 67.25 109 GLY A CA 1
ATOM 862 C C . GLY A 1 109 ? 9.665 12.159 0.627 1.00 67.25 109 GLY A C 1
ATOM 863 O O . GLY A 1 109 ? 10.472 12.960 0.158 1.00 67.25 109 GLY A O 1
ATOM 864 N N . ARG A 1 110 ? 9.633 10.876 0.217 1.00 78.81 110 ARG A N 1
ATOM 865 C CA . ARG A 1 110 ? 10.555 10.335 -0.799 1.00 78.81 110 ARG A CA 1
ATOM 866 C C . ARG A 1 110 ? 10.101 10.723 -2.198 1.00 78.81 110 ARG A C 1
ATOM 868 O O . ARG A 1 110 ? 8.922 10.617 -2.535 1.00 78.81 110 ARG A O 1
ATOM 875 N N . LEU A 1 111 ? 11.064 11.164 -3.008 1.00 82.00 111 LEU A N 1
ATOM 876 C CA . LEU A 1 111 ? 10.871 11.429 -4.438 1.00 82.00 111 LEU A CA 1
ATOM 877 C C . LEU A 1 111 ? 11.230 10.227 -5.310 1.00 82.00 111 LEU A C 1
ATOM 879 O O . LEU A 1 111 ? 10.744 10.148 -6.428 1.00 82.00 111 LEU A O 1
ATOM 883 N N . HIS A 1 112 ? 12.068 9.321 -4.808 1.00 88.25 112 HIS A N 1
ATOM 884 C CA . HIS A 1 112 ? 12.537 8.120 -5.492 1.00 88.25 112 HIS A CA 1
ATOM 885 C C . HIS A 1 112 ? 12.644 6.984 -4.468 1.00 88.25 112 HIS A C 1
ATOM 887 O O . HIS A 1 112 ? 12.888 7.278 -3.288 1.00 88.25 112 HIS A O 1
ATOM 893 N N . PRO A 1 113 ? 12.476 5.720 -4.895 1.00 93.06 113 PRO A N 1
ATOM 894 C CA . PRO A 1 113 ? 12.608 4.586 -3.997 1.00 93.06 113 PRO A CA 1
ATOM 895 C C . PRO A 1 113 ? 14.047 4.488 -3.475 1.00 93.06 113 PRO A C 1
ATOM 897 O O . PRO A 1 113 ? 14.993 4.932 -4.130 1.00 93.06 113 PRO A O 1
ATOM 900 N N . ALA A 1 114 ? 14.228 3.922 -2.282 1.00 93.38 114 ALA A N 1
ATOM 901 C CA . ALA A 1 114 ? 15.548 3.768 -1.666 1.00 93.38 114 ALA A CA 1
ATOM 902 C C . ALA A 1 114 ? 16.516 2.931 -2.523 1.00 93.38 114 ALA A C 1
ATOM 904 O O . ALA A 1 114 ? 17.730 3.178 -2.498 1.00 93.38 114 ALA A O 1
ATOM 905 N N . VAL A 1 115 ? 15.961 1.964 -3.256 1.00 96.00 115 VAL A N 1
ATOM 906 C CA . VAL A 1 115 ? 16.640 1.099 -4.222 1.00 96.00 115 VAL A CA 1
ATOM 907 C C . VAL A 1 115 ? 15.781 1.019 -5.482 1.00 96.00 115 VAL A C 1
ATOM 909 O O . VAL A 1 115 ? 14.559 0.886 -5.396 1.00 96.00 115 VAL A O 1
ATOM 912 N N . THR A 1 116 ? 16.404 1.133 -6.651 1.00 96.75 116 THR A N 1
ATOM 913 C CA . THR A 1 116 ? 15.733 0.951 -7.943 1.00 96.75 116 THR A CA 1
ATOM 914 C C . THR A 1 116 ? 15.260 -0.485 -8.154 1.00 96.75 116 THR A C 1
ATOM 916 O O . THR A 1 116 ? 15.895 -1.449 -7.733 1.00 96.75 116 THR A O 1
ATOM 919 N N . ASP A 1 117 ? 14.143 -0.638 -8.868 1.00 96.75 117 ASP A N 1
ATOM 920 C CA . ASP A 1 117 ? 13.581 -1.957 -9.165 1.00 96.75 117 ASP A CA 1
ATOM 921 C C . ASP A 1 117 ? 14.483 -2.791 -10.074 1.00 96.75 117 ASP A C 1
ATOM 923 O O . ASP A 1 117 ? 14.539 -4.003 -9.918 1.00 96.75 117 ASP A O 1
ATOM 927 N N . LYS A 1 118 ? 15.216 -2.140 -10.986 1.00 97.06 118 LYS A N 1
ATOM 928 C CA . LYS A 1 118 ? 16.188 -2.809 -11.853 1.00 97.06 118 LYS A CA 1
ATOM 929 C C . LYS A 1 118 ? 17.257 -3.529 -11.027 1.00 97.06 118 LYS A C 1
ATOM 931 O O . LYS A 1 118 ? 17.458 -4.719 -11.229 1.00 97.06 118 LYS A O 1
ATOM 936 N N . LEU A 1 119 ? 17.871 -2.834 -10.063 1.00 96.94 119 LEU A N 1
ATOM 937 C CA . LEU A 1 119 ? 18.888 -3.438 -9.203 1.00 96.94 119 LEU A CA 1
ATOM 938 C C . LEU A 1 119 ? 18.308 -4.586 -8.370 1.00 96.94 119 LEU A C 1
ATOM 940 O O . LEU A 1 119 ? 18.943 -5.627 -8.262 1.00 96.94 119 LEU A O 1
ATOM 944 N N . MET A 1 120 ? 17.112 -4.405 -7.795 1.00 97.50 120 MET A N 1
ATOM 945 C CA . MET A 1 120 ? 16.470 -5.457 -6.997 1.00 97.50 120 MET A CA 1
ATOM 946 C C . MET A 1 120 ? 16.276 -6.740 -7.810 1.00 97.50 120 MET A C 1
ATOM 948 O O . MET A 1 120 ? 16.664 -7.801 -7.337 1.00 97.50 120 MET A O 1
ATOM 952 N N . VAL A 1 121 ? 15.738 -6.634 -9.033 1.00 96.94 121 VAL A N 1
ATOM 953 C CA . VAL A 1 121 ? 15.531 -7.789 -9.922 1.00 96.94 121 VAL A CA 1
ATOM 954 C C . VAL A 1 121 ? 16.858 -8.448 -10.291 1.00 96.94 121 VAL A C 1
ATOM 956 O O . VAL A 1 121 ? 16.969 -9.660 -10.172 1.00 96.94 121 VAL A O 1
ATOM 959 N N . GLU A 1 122 ? 17.871 -7.674 -10.688 1.00 96.88 122 GLU A N 1
ATOM 960 C CA . GLU A 1 122 ? 19.171 -8.229 -11.095 1.00 96.88 122 GLU A CA 1
ATOM 961 C C . GLU A 1 122 ? 19.891 -8.935 -9.932 1.00 96.88 122 GLU A C 1
ATOM 963 O O . GLU A 1 122 ? 20.474 -10.002 -10.111 1.00 96.88 122 GLU A O 1
ATOM 968 N N . VAL A 1 123 ? 19.849 -8.368 -8.720 1.00 96.69 123 VAL A N 1
ATOM 969 C CA . VAL A 1 123 ? 20.466 -8.983 -7.532 1.00 96.69 123 VAL A CA 1
ATOM 970 C C . VAL A 1 123 ? 19.740 -10.267 -7.132 1.00 96.69 123 VAL A C 1
ATOM 972 O O . VAL A 1 123 ? 20.403 -11.249 -6.801 1.00 96.69 123 VAL A O 1
ATOM 975 N N . GLU A 1 124 ? 18.407 -10.270 -7.179 1.00 95.94 124 GLU A N 1
ATOM 976 C CA . GLU A 1 124 ? 17.563 -11.431 -6.872 1.00 95.94 124 GLU A CA 1
ATOM 977 C C . GLU A 1 124 ? 17.658 -12.538 -7.939 1.00 95.94 124 GLU A C 1
ATOM 979 O O . GLU A 1 124 ? 17.566 -13.718 -7.606 1.00 95.94 124 GLU A O 1
ATOM 984 N N . GLU A 1 125 ? 17.901 -12.185 -9.203 1.00 96.12 125 GLU A N 1
ATOM 985 C CA . GLU A 1 125 ? 18.155 -13.139 -10.291 1.00 96.12 125 GLU A CA 1
ATOM 986 C C . GLU A 1 125 ? 19.498 -13.858 -10.106 1.00 96.12 125 GLU A C 1
ATOM 988 O O . GLU A 1 125 ? 19.577 -15.077 -10.252 1.00 96.12 125 GLU A O 1
ATOM 993 N N . VAL A 1 126 ? 20.543 -13.124 -9.705 1.00 96.69 126 VAL A N 1
ATOM 994 C CA . VAL A 1 126 ? 21.857 -13.706 -9.376 1.00 96.69 126 VAL A CA 1
ATOM 995 C C . VAL A 1 126 ? 21.815 -14.492 -8.058 1.00 96.69 126 VAL A C 1
ATOM 997 O O . VAL A 1 126 ? 22.554 -15.461 -7.896 1.00 96.69 126 VAL A O 1
ATOM 1000 N N . ASN A 1 127 ? 20.954 -14.094 -7.116 1.00 96.19 127 ASN A N 1
ATOM 1001 C CA . ASN A 1 127 ? 20.863 -14.667 -5.771 1.00 96.19 127 ASN A CA 1
ATOM 1002 C C . ASN A 1 127 ? 19.411 -15.052 -5.418 1.00 96.19 127 ASN A C 1
ATOM 1004 O O . ASN A 1 127 ? 18.759 -14.344 -4.639 1.00 96.19 127 ASN A O 1
ATOM 1008 N N . PRO A 1 128 ? 18.890 -16.186 -5.931 1.00 96.19 128 PRO A N 1
ATOM 1009 C CA . PRO A 1 128 ? 17.482 -16.553 -5.758 1.00 96.19 128 PRO A CA 1
ATOM 1010 C C . PRO A 1 128 ? 17.032 -16.722 -4.301 1.00 96.19 128 PRO A C 1
ATOM 1012 O O . PRO A 1 128 ? 15.844 -16.575 -4.007 1.00 96.19 128 PRO A O 1
ATOM 1015 N N . HIS A 1 129 ? 17.950 -17.004 -3.369 1.00 95.62 129 HIS A N 1
ATOM 1016 C CA . HIS A 1 129 ? 17.638 -17.101 -1.938 1.00 95.62 129 HIS A CA 1
ATOM 1017 C C . HIS A 1 129 ? 17.184 -15.764 -1.338 1.00 95.62 129 HIS A C 1
ATOM 1019 O O . HIS A 1 129 ? 16.371 -15.759 -0.416 1.00 95.62 129 HIS A O 1
ATOM 1025 N N . LEU A 1 130 ? 17.615 -14.626 -1.894 1.00 96.31 130 LEU A N 1
ATOM 1026 C CA . LEU A 1 130 ? 17.221 -13.294 -1.413 1.00 96.31 130 LEU A CA 1
ATOM 1027 C C . LEU A 1 130 ? 15.743 -12.969 -1.677 1.00 96.31 130 LEU A C 1
ATOM 1029 O O . LEU A 1 130 ? 15.185 -12.075 -1.035 1.00 96.31 130 LEU A O 1
ATOM 1033 N N . ASN A 1 131 ? 15.072 -13.730 -2.549 1.00 94.81 131 ASN A N 1
ATOM 1034 C CA . ASN A 1 131 ? 13.631 -13.608 -2.795 1.00 94.81 131 ASN A CA 1
ATOM 1035 C C . ASN A 1 131 ? 12.785 -13.874 -1.543 1.00 94.81 131 ASN A C 1
ATOM 1037 O O . ASN A 1 131 ? 11.643 -13.419 -1.461 1.00 94.81 131 ASN A O 1
ATOM 1041 N N . GLN A 1 132 ? 13.344 -14.591 -0.565 1.00 94.25 132 GLN A N 1
ATOM 1042 C CA . GLN A 1 132 ? 12.672 -14.927 0.689 1.00 94.25 132 GLN A CA 1
ATOM 1043 C C . GLN A 1 132 ? 12.772 -13.807 1.737 1.00 94.25 132 GLN A C 1
ATOM 1045 O O . GLN A 1 132 ? 11.996 -13.805 2.696 1.00 94.25 132 GLN A O 1
ATOM 1050 N N . SER A 1 133 ? 13.634 -12.804 1.511 1.00 97.31 133 SER A N 1
ATOM 1051 C CA . SER A 1 133 ? 13.817 -11.691 2.443 1.00 97.31 133 SER A CA 1
ATOM 1052 C C . SER A 1 133 ? 12.524 -10.903 2.645 1.00 97.31 133 SER A C 1
ATOM 1054 O O . SER A 1 133 ? 12.002 -10.242 1.733 1.00 97.31 133 SER A O 1
ATOM 1056 N N . LYS A 1 134 ? 12.037 -10.927 3.891 1.00 96.44 134 LYS A N 1
ATOM 1057 C CA . LYS A 1 134 ? 10.866 -10.163 4.349 1.00 96.44 134 LYS A CA 1
ATOM 1058 C C . LYS A 1 134 ? 11.173 -8.676 4.498 1.00 96.44 134 LYS A C 1
ATOM 1060 O O . LYS A 1 134 ? 10.288 -7.840 4.297 1.00 96.44 134 LYS A O 1
ATOM 1065 N N . ILE A 1 135 ? 12.410 -8.335 4.858 1.00 96.88 135 ILE A N 1
ATOM 1066 C CA . ILE A 1 135 ? 12.838 -6.949 5.071 1.00 96.88 135 ILE A CA 1
ATOM 1067 C C . ILE A 1 135 ? 12.948 -6.233 3.726 1.00 96.88 135 ILE A C 1
ATOM 1069 O O . ILE A 1 135 ? 12.410 -5.133 3.577 1.00 96.88 135 ILE A O 1
ATOM 1073 N N . ALA A 1 136 ? 13.546 -6.877 2.721 1.00 97.06 136 ALA A N 1
ATOM 1074 C CA . ALA A 1 136 ? 13.560 -6.363 1.358 1.00 97.06 136 ALA A CA 1
ATOM 1075 C C . ALA A 1 136 ? 12.138 -6.212 0.794 1.00 97.06 136 ALA A C 1
ATOM 1077 O O . ALA A 1 136 ? 11.840 -5.185 0.182 1.00 97.06 136 ALA A O 1
ATOM 1078 N N . ASP A 1 137 ? 11.230 -7.159 1.067 1.00 96.94 137 ASP A N 1
ATOM 1079 C CA . ASP A 1 137 ? 9.824 -7.047 0.651 1.00 96.94 137 ASP A CA 1
ATOM 1080 C C . ASP A 1 137 ? 9.129 -5.827 1.286 1.00 96.94 137 ASP A C 1
ATOM 1082 O O . ASP A 1 137 ? 8.525 -4.989 0.613 1.00 96.94 137 ASP A O 1
ATOM 1086 N N . THR A 1 138 ? 9.267 -5.689 2.606 1.00 95.44 138 THR A N 1
ATOM 1087 C CA . THR A 1 138 ? 8.550 -4.679 3.395 1.00 95.44 138 THR A CA 1
ATOM 1088 C C . THR A 1 138 ? 9.106 -3.270 3.202 1.00 95.44 138 THR A C 1
ATOM 1090 O O . THR A 1 138 ? 8.349 -2.300 3.289 1.00 95.44 138 THR A O 1
ATOM 1093 N N . LEU A 1 139 ? 10.416 -3.136 2.977 1.00 94.62 139 LEU A N 1
ATOM 1094 C CA . LEU A 1 139 ? 11.083 -1.842 2.838 1.00 94.62 139 LEU A CA 1
ATOM 1095 C C . LEU A 1 139 ? 11.314 -1.465 1.377 1.00 94.62 139 LEU A C 1
ATOM 1097 O O . LEU A 1 139 ? 10.846 -0.412 0.957 1.00 94.62 139 LEU A O 1
ATOM 1101 N N . ALA A 1 140 ? 12.029 -2.287 0.608 1.00 95.50 140 ALA A N 1
ATOM 1102 C CA . ALA A 1 140 ? 12.430 -1.928 -0.751 1.00 95.50 140 ALA A CA 1
ATOM 1103 C C . ALA A 1 140 ? 11.273 -2.100 -1.742 1.00 95.50 140 ALA A C 1
ATOM 1105 O O . ALA A 1 140 ? 10.896 -1.146 -2.423 1.00 95.50 140 ALA A O 1
ATOM 1106 N N . TRP A 1 141 ? 10.657 -3.283 -1.785 1.00 97.06 141 TRP A N 1
ATOM 1107 C CA . TRP A 1 141 ? 9.589 -3.570 -2.745 1.00 97.06 141 TRP A CA 1
ATOM 1108 C C . TRP A 1 141 ? 8.326 -2.757 -2.489 1.00 97.06 141 TRP A C 1
ATOM 1110 O O . TRP A 1 141 ? 7.726 -2.243 -3.434 1.00 97.06 141 TRP A O 1
ATOM 1120 N N . LYS A 1 142 ? 7.964 -2.544 -1.222 1.00 95.38 142 LYS A N 1
ATOM 1121 C CA . LYS A 1 142 ? 6.900 -1.604 -0.864 1.00 95.38 142 LYS A CA 1
ATOM 1122 C C . LYS A 1 142 ? 7.156 -0.193 -1.410 1.00 95.38 142 LYS A C 1
ATOM 1124 O O . LYS A 1 142 ? 6.262 0.373 -2.037 1.00 95.38 142 LYS A O 1
ATOM 1129 N N . ASP A 1 143 ? 8.358 0.352 -1.211 1.00 93.31 143 ASP A N 1
ATOM 1130 C CA . ASP A 1 143 ? 8.740 1.697 -1.676 1.00 93.31 143 ASP A CA 1
ATOM 1131 C C . ASP A 1 143 ? 8.703 1.777 -3.215 1.00 93.31 143 ASP A C 1
ATOM 1133 O O . ASP A 1 143 ? 8.134 2.705 -3.790 1.00 93.31 143 ASP A O 1
ATOM 1137 N N . ILE A 1 144 ? 9.187 0.737 -3.907 1.00 95.56 144 ILE A N 1
ATOM 1138 C CA . ILE A 1 144 ? 9.101 0.607 -5.372 1.00 95.56 144 ILE A CA 1
ATOM 1139 C C . ILE A 1 144 ? 7.642 0.611 -5.857 1.00 95.56 144 ILE A C 1
ATOM 1141 O O . ILE A 1 144 ? 7.305 1.333 -6.803 1.00 95.56 144 ILE A O 1
ATOM 1145 N N . VAL A 1 145 ? 6.765 -0.176 -5.223 1.00 95.88 145 VAL A N 1
ATOM 1146 C CA . VAL A 1 145 ? 5.340 -0.259 -5.581 1.00 95.88 145 VAL A CA 1
ATOM 1147 C C . VAL A 1 145 ? 4.641 1.075 -5.343 1.00 95.88 145 VAL A C 1
ATOM 1149 O O . VAL A 1 145 ? 3.897 1.536 -6.208 1.00 95.88 145 VAL A O 1
ATOM 1152 N N . GLU A 1 146 ? 4.865 1.713 -4.195 1.00 92.44 146 GLU A N 1
ATOM 1153 C CA . GLU A 1 146 ? 4.257 3.006 -3.865 1.00 92.44 146 GLU A CA 1
ATOM 1154 C C . GLU A 1 146 ? 4.760 4.134 -4.777 1.00 92.44 146 GLU A C 1
ATOM 1156 O O . GLU A 1 146 ? 3.970 5.004 -5.159 1.00 92.44 146 GLU A O 1
ATOM 1161 N N . TYR A 1 147 ? 6.022 4.071 -5.209 1.00 92.44 147 TYR A N 1
ATOM 1162 C CA . TYR A 1 147 ? 6.599 5.004 -6.170 1.00 92.44 147 TYR A CA 1
ATOM 1163 C C . TYR A 1 147 ? 6.008 4.856 -7.581 1.00 92.44 147 TYR A C 1
ATOM 1165 O O . TYR A 1 147 ? 5.518 5.836 -8.154 1.00 92.44 147 TYR A O 1
ATOM 1173 N N . LYS A 1 148 ? 6.042 3.643 -8.154 1.00 93.56 148 LYS A N 1
ATOM 1174 C CA . LYS A 1 148 ? 5.609 3.395 -9.543 1.00 93.56 148 LYS A CA 1
ATOM 1175 C C . LYS A 1 148 ? 4.089 3.380 -9.698 1.00 93.56 148 LYS A C 1
ATOM 1177 O O . LYS A 1 148 ? 3.555 3.909 -10.674 1.00 93.56 148 LYS A O 1
ATOM 1182 N N . PHE A 1 149 ? 3.382 2.811 -8.728 1.00 94.56 149 PHE A N 1
ATOM 1183 C CA . PHE A 1 149 ? 1.933 2.644 -8.747 1.00 94.56 149 PHE A CA 1
ATOM 1184 C C . PHE A 1 149 ? 1.312 3.473 -7.620 1.00 94.56 149 PHE A C 1
ATOM 1186 O O . PHE A 1 149 ? 1.035 2.988 -6.520 1.00 94.56 149 PHE A O 1
ATOM 1193 N N . LYS A 1 150 ? 1.085 4.763 -7.885 1.00 91.06 150 LYS A N 1
ATOM 1194 C CA . LYS A 1 150 ? 0.522 5.688 -6.889 1.00 91.06 150 LYS A CA 1
ATOM 1195 C C . LYS A 1 150 ? -0.872 5.244 -6.441 1.00 91.06 150 LYS A C 1
ATOM 1197 O O . LYS A 1 150 ? -1.711 4.889 -7.271 1.00 91.06 150 LYS A O 1
ATOM 1202 N N . LYS A 1 151 ? -1.143 5.304 -5.132 1.00 89.94 151 LYS A N 1
ATOM 1203 C CA . LYS A 1 151 ? -2.478 5.028 -4.570 1.00 89.94 151 LYS A CA 1
ATOM 1204 C C . LYS A 1 151 ? -3.499 6.009 -5.158 1.00 89.94 151 LYS A C 1
ATOM 1206 O O . LYS A 1 151 ? -3.234 7.204 -5.230 1.00 89.94 151 LYS A O 1
ATOM 1211 N N . GLY A 1 152 ? -4.632 5.489 -5.632 1.00 86.69 152 GLY A N 1
ATOM 1212 C CA . GLY A 1 152 ? -5.656 6.277 -6.334 1.00 86.69 152 GLY A CA 1
ATOM 1213 C C . GLY A 1 152 ? -5.299 6.674 -7.774 1.00 86.69 152 GLY A C 1
ATOM 1214 O O . GLY A 1 152 ? -6.110 7.303 -8.449 1.00 86.69 152 GLY A O 1
ATOM 1215 N N . GLY A 1 153 ? -4.113 6.310 -8.270 1.00 89.94 153 GLY A N 1
ATOM 1216 C CA . GLY A 1 153 ? -3.736 6.511 -9.664 1.00 89.94 153 GLY A CA 1
ATOM 1217 C C . GLY A 1 153 ? -4.420 5.512 -10.599 1.00 89.94 153 GLY A C 1
ATOM 1218 O O . GLY A 1 153 ? -4.753 4.396 -10.212 1.00 89.94 153 GLY A O 1
ATOM 1219 N N . LEU A 1 154 ? -4.555 5.876 -11.877 1.00 89.56 154 LEU A N 1
ATOM 1220 C CA . LEU A 1 154 ? -5.151 5.010 -12.907 1.00 89.56 154 LEU A CA 1
ATOM 1221 C C . LEU A 1 154 ? -4.395 3.684 -13.120 1.00 89.56 154 LEU A C 1
ATOM 1223 O O . LEU A 1 154 ? -4.928 2.783 -13.764 1.00 89.56 154 LEU A O 1
ATOM 1227 N N . SER A 1 155 ? -3.133 3.597 -12.688 1.00 91.12 155 SER A N 1
ATOM 1228 C CA . SER A 1 155 ? -2.299 2.393 -12.798 1.00 91.12 155 SER A CA 1
ATOM 1229 C C . SER A 1 155 ? -2.438 1.449 -11.600 1.00 91.12 155 SER A C 1
ATOM 1231 O O . SER A 1 155 ? -2.025 0.299 -11.707 1.00 91.12 155 SER A O 1
ATOM 1233 N N . ARG A 1 156 ? -3.039 1.893 -10.484 1.00 93.56 156 ARG A N 1
ATOM 1234 C CA . ARG A 1 156 ? -3.230 1.080 -9.274 1.00 93.56 156 ARG A CA 1
ATOM 1235 C C . ARG A 1 156 ? -4.720 0.888 -8.986 1.00 93.56 156 ARG A C 1
ATOM 1237 O O . ARG A 1 156 ? -5.330 1.746 -8.343 1.00 93.56 156 ARG A O 1
ATOM 1244 N N . PRO A 1 157 ? -5.331 -0.212 -9.461 1.00 93.75 157 PRO A N 1
ATOM 1245 C CA . PRO A 1 157 ? -6.735 -0.483 -9.186 1.00 93.75 157 PRO A CA 1
ATOM 1246 C C . PRO A 1 157 ? -6.954 -0.705 -7.684 1.00 93.75 157 PRO A C 1
ATOM 1248 O O . PRO A 1 157 ? -6.075 -1.212 -6.988 1.00 93.75 157 PRO A O 1
ATOM 1251 N N . LYS A 1 158 ? -8.152 -0.364 -7.185 1.00 91.69 158 LYS A N 1
ATOM 1252 C CA . LYS A 1 158 ? -8.490 -0.469 -5.751 1.00 91.69 158 LYS A CA 1
ATOM 1253 C C . LYS A 1 158 ? -8.272 -1.876 -5.183 1.00 91.69 158 LYS A C 1
ATOM 1255 O O . LYS A 1 158 ? -7.859 -1.995 -4.041 1.00 91.69 158 LYS A O 1
ATOM 1260 N N . GLY A 1 159 ? -8.497 -2.926 -5.978 1.00 92.31 159 GLY A N 1
ATOM 1261 C CA . GLY A 1 159 ? -8.274 -4.316 -5.560 1.00 92.31 159 GLY A CA 1
ATOM 1262 C C . GLY A 1 159 ? -6.808 -4.681 -5.295 1.00 92.31 159 GLY A C 1
ATOM 1263 O O . GLY A 1 159 ? -6.557 -5.607 -4.542 1.00 92.31 159 GLY A O 1
ATOM 1264 N N . LEU A 1 160 ? -5.847 -3.938 -5.858 1.00 94.94 160 LEU A N 1
ATOM 1265 C CA . LEU A 1 160 ? -4.403 -4.201 -5.763 1.00 94.94 160 LEU A CA 1
ATOM 1266 C C . LEU A 1 160 ? -3.691 -3.104 -4.951 1.00 94.94 160 LEU A C 1
ATOM 1268 O O . LEU A 1 160 ? -2.634 -2.584 -5.324 1.00 94.94 160 LEU A O 1
ATOM 1272 N N . LEU A 1 161 ? -4.303 -2.693 -3.836 1.00 94.38 161 LEU A N 1
ATOM 1273 C CA . LEU A 1 161 ? -3.702 -1.718 -2.925 1.00 94.38 161 LEU A CA 1
ATOM 1274 C C . LEU A 1 161 ? -2.642 -2.336 -2.014 1.00 94.38 161 LEU A C 1
ATOM 1276 O O . LEU A 1 161 ? -1.650 -1.670 -1.737 1.00 94.38 161 LEU A O 1
ATOM 1280 N N . TYR A 1 162 ? -2.805 -3.579 -1.578 1.00 96.00 162 TYR A N 1
ATOM 1281 C CA . TYR A 1 162 ? -1.892 -4.236 -0.644 1.00 96.00 162 TYR A CA 1
ATOM 1282 C C . TYR A 1 162 ? -1.742 -5.715 -1.017 1.00 96.00 162 TYR A C 1
ATOM 1284 O O . TYR A 1 162 ? -2.666 -6.263 -1.623 1.00 96.00 162 TYR A O 1
ATOM 1292 N N . PRO A 1 163 ? -0.620 -6.367 -0.656 1.00 97.12 163 PRO A N 1
ATOM 1293 C CA . PRO A 1 163 ? -0.549 -7.825 -0.651 1.00 97.12 163 PRO A CA 1
ATOM 1294 C C . PRO A 1 163 ? -1.656 -8.399 0.237 1.00 97.12 163 PRO A C 1
ATOM 1296 O O . PRO A 1 163 ? -2.040 -7.770 1.230 1.00 97.12 163 PRO A O 1
ATOM 1299 N N . TRP A 1 164 ? -2.165 -9.581 -0.101 1.00 96.69 164 TRP A N 1
ATOM 1300 C CA . TRP A 1 164 ? -3.329 -10.155 0.574 1.00 96.69 164 TRP A CA 1
ATOM 1301 C C . TRP A 1 164 ? -3.149 -10.312 2.093 1.00 96.69 164 TRP A C 1
ATOM 1303 O O . TRP A 1 164 ? -4.018 -9.831 2.826 1.00 96.69 164 TRP A O 1
ATOM 1313 N N . PRO A 1 165 ? -2.026 -10.857 2.608 1.00 97.06 165 PRO A N 1
ATOM 1314 C CA . PRO A 1 165 ? -1.824 -10.979 4.054 1.00 97.06 165 PRO A CA 1
ATOM 1315 C C . PRO A 1 165 ? -1.830 -9.622 4.769 1.00 97.06 165 PRO A C 1
ATOM 1317 O O . PRO A 1 165 ? -2.405 -9.475 5.846 1.00 97.06 165 PRO A O 1
ATOM 1320 N N . VAL A 1 166 ? -1.246 -8.600 4.133 1.00 96.81 166 VAL A N 1
ATOM 1321 C CA . VAL A 1 166 ? -1.189 -7.233 4.671 1.00 96.81 166 VAL A CA 1
ATOM 1322 C C . VAL A 1 166 ? -2.583 -6.606 4.713 1.00 96.81 166 VAL A C 1
ATOM 1324 O O . VAL A 1 166 ? -2.917 -5.929 5.683 1.00 96.81 166 VAL A O 1
ATOM 1327 N N . LEU A 1 167 ? -3.409 -6.837 3.688 1.00 96.62 167 LEU A N 1
ATOM 1328 C CA . LEU A 1 167 ? -4.791 -6.356 3.650 1.00 96.62 167 LEU A CA 1
ATOM 1329 C C . LEU A 1 167 ? -5.636 -6.983 4.767 1.00 96.62 167 LEU A C 1
ATOM 1331 O O . LEU A 1 167 ? -6.329 -6.263 5.485 1.00 96.62 167 LEU A O 1
ATOM 1335 N N . VAL A 1 168 ? -5.557 -8.309 4.932 1.00 97.38 168 VAL A N 1
ATOM 1336 C CA . VAL A 1 168 ? -6.275 -9.041 5.989 1.00 97.38 168 VAL A CA 1
ATOM 1337 C C . VAL A 1 168 ? -5.886 -8.496 7.362 1.00 97.38 168 VAL A C 1
ATOM 1339 O O . VAL A 1 168 ? -6.760 -8.095 8.131 1.00 97.38 168 VAL A O 1
ATOM 1342 N N . GLN A 1 169 ? -4.582 -8.384 7.629 1.00 97.12 169 GLN A N 1
ATOM 1343 C CA . GLN A 1 169 ? -4.069 -7.862 8.894 1.00 97.12 169 GLN A CA 1
ATOM 1344 C C . GLN A 1 169 ? -4.550 -6.428 9.166 1.00 97.12 169 GLN A C 1
ATOM 1346 O O . GLN A 1 169 ? -5.007 -6.126 10.267 1.00 97.12 169 GLN A O 1
ATOM 1351 N N . GLN A 1 170 ? -4.522 -5.544 8.161 1.00 97.06 170 GLN A N 1
ATOM 1352 C CA . GLN A 1 170 ? -5.003 -4.166 8.313 1.00 97.06 170 GLN A CA 1
ATOM 1353 C C . GLN A 1 170 ? -6.491 -4.089 8.670 1.00 97.06 170 GLN A C 1
ATOM 1355 O O . GLN A 1 170 ? -6.887 -3.243 9.476 1.00 97.06 170 GLN A O 1
ATOM 1360 N N . ILE A 1 171 ? -7.322 -4.955 8.089 1.00 97.81 171 ILE A N 1
ATOM 1361 C CA . ILE A 1 171 ? -8.759 -5.007 8.384 1.00 97.81 171 ILE A CA 1
ATOM 1362 C C . ILE A 1 171 ? -9.000 -5.543 9.796 1.00 97.81 171 ILE A C 1
ATOM 1364 O O . ILE A 1 171 ? -9.833 -5.004 10.530 1.00 97.81 171 ILE A O 1
ATOM 1368 N N . GLU A 1 172 ? -8.259 -6.571 10.207 1.00 97.75 172 GLU A N 1
ATOM 1369 C CA . GLU A 1 172 ? -8.342 -7.118 11.559 1.00 97.75 172 GLU A CA 1
ATOM 1370 C C . GLU A 1 172 ? -7.936 -6.097 12.620 1.00 97.75 172 GLU A C 1
ATOM 1372 O O . GLU A 1 172 ? -8.672 -5.908 13.593 1.00 97.75 172 GLU A O 1
ATOM 1377 N N . ASP A 1 173 ? -6.815 -5.408 12.415 1.00 97.69 173 ASP A N 1
ATOM 1378 C CA . ASP A 1 173 ? -6.316 -4.379 13.325 1.00 97.69 173 ASP A CA 1
ATOM 1379 C C . ASP A 1 173 ? -7.250 -3.166 13.367 1.00 97.69 173 ASP A C 1
ATOM 1381 O O . ASP A 1 173 ? -7.519 -2.630 14.442 1.00 97.69 173 ASP A O 1
ATOM 1385 N N . SER A 1 174 ? -7.853 -2.798 12.231 1.00 97.94 174 SER A N 1
ATOM 1386 C CA . SER A 1 174 ? -8.915 -1.786 12.198 1.00 97.94 174 SER A CA 1
ATOM 1387 C C . SER A 1 174 ? -10.127 -2.229 13.025 1.00 97.94 174 SER A C 1
ATOM 1389 O O . SER A 1 174 ? -10.661 -1.455 13.816 1.00 97.94 174 SER A O 1
ATOM 1391 N N . GLY A 1 175 ? -10.534 -3.498 12.923 1.00 97.94 175 GLY A N 1
ATOM 1392 C CA . GLY A 1 175 ? -11.606 -4.063 13.744 1.00 97.94 175 GLY A CA 1
ATOM 1393 C C . GLY A 1 175 ? -11.284 -4.108 15.245 1.00 97.94 175 GLY A C 1
ATOM 1394 O O . GLY A 1 175 ? -12.191 -3.928 16.066 1.00 97.94 175 GLY A O 1
ATOM 1395 N N . LYS A 1 176 ? -10.015 -4.331 15.619 1.00 97.69 176 LYS A N 1
ATOM 1396 C CA . LYS A 1 176 ? -9.545 -4.241 17.014 1.00 97.69 176 LYS A CA 1
ATOM 1397 C C . LYS A 1 176 ? -9.617 -2.801 17.516 1.00 97.69 176 LYS A C 1
ATOM 1399 O O . LYS A 1 176 ? -10.239 -2.580 18.546 1.00 97.69 176 LYS A O 1
ATOM 1404 N N . ALA A 1 177 ? -9.126 -1.833 16.741 1.00 97.56 177 ALA A N 1
ATOM 1405 C CA . ALA A 1 177 ? -9.188 -0.413 17.091 1.00 97.56 177 ALA A CA 1
ATOM 1406 C C . ALA A 1 177 ? -10.630 0.069 17.343 1.00 97.56 177 ALA A C 1
ATOM 1408 O O . ALA A 1 177 ? -10.887 0.733 18.346 1.00 97.56 177 ALA A O 1
ATOM 1409 N N . LEU A 1 178 ? -11.592 -0.341 16.502 1.00 97.62 178 LEU A N 1
ATOM 1410 C CA . LEU A 1 178 ? -13.017 -0.066 16.742 1.00 97.62 178 LEU A CA 1
ATOM 1411 C C . LEU A 1 178 ? -13.513 -0.690 18.057 1.00 97.62 178 LEU A C 1
ATOM 1413 O O . LEU A 1 178 ? -14.275 -0.078 18.799 1.00 97.62 178 LEU A O 1
ATOM 1417 N N . SER A 1 179 ? -13.092 -1.920 18.353 1.00 97.12 179 SER A N 1
ATOM 1418 C CA . SER A 1 179 ? -13.501 -2.626 19.573 1.00 97.12 179 SER A CA 1
ATOM 1419 C C . SER A 1 179 ? -12.902 -1.995 20.831 1.00 97.12 179 SER A C 1
ATOM 1421 O O . SER A 1 179 ? -13.583 -1.917 21.850 1.00 97.12 179 SER A O 1
ATOM 1423 N N . ASP A 1 180 ? -11.656 -1.535 20.762 1.00 96.00 180 ASP A N 1
ATOM 1424 C CA . ASP A 1 180 ? -10.967 -0.884 21.875 1.00 96.00 180 ASP A CA 1
ATOM 1425 C C . ASP A 1 180 ? -11.550 0.503 22.159 1.00 96.00 180 ASP A C 1
ATOM 1427 O O . ASP A 1 180 ? -11.730 0.852 23.323 1.00 96.00 180 ASP A O 1
ATOM 1431 N N . CYS A 1 181 ? -11.989 1.224 21.123 1.00 95.81 181 CYS A N 1
ATOM 1432 C CA . CYS A 1 181 ? -12.781 2.444 21.279 1.00 95.81 181 CYS A CA 1
ATOM 1433 C C . CYS A 1 181 ? -14.074 2.210 22.072 1.00 95.81 181 CYS A C 1
ATOM 1435 O O . CYS A 1 181 ? -14.379 2.959 22.998 1.00 95.81 181 CYS A O 1
ATOM 1437 N N . LEU A 1 182 ? -14.805 1.125 21.794 1.00 95.50 182 LEU A N 1
ATOM 1438 C CA . LEU A 1 182 ? -16.005 0.794 22.574 1.00 95.50 182 LEU A CA 1
ATOM 1439 C C . LEU A 1 182 ? -15.689 0.479 24.037 1.00 95.50 182 LEU A C 1
ATOM 1441 O O . LEU A 1 182 ? -16.494 0.801 24.903 1.00 95.50 182 LEU A O 1
ATOM 1445 N N . LYS A 1 183 ? -14.548 -0.156 24.324 1.00 95.00 183 LYS A N 1
ATOM 1446 C CA . LYS A 1 183 ? -14.138 -0.449 25.706 1.00 95.00 183 LYS A CA 1
ATOM 1447 C C . LYS A 1 183 ? -13.767 0.828 26.453 1.00 95.00 183 LYS A C 1
ATOM 1449 O O . LYS A 1 183 ? -14.171 0.982 27.599 1.00 95.00 183 LYS A O 1
ATOM 1454 N N . SER A 1 184 ? -13.049 1.749 25.804 1.00 93.56 184 SER A N 1
ATOM 1455 C CA . SER A 1 184 ? -12.672 3.024 26.426 1.00 93.56 184 SER A CA 1
ATOM 1456 C C . SER A 1 184 ? -13.873 3.918 26.734 1.00 93.56 184 SER A C 1
ATOM 1458 O O . SER A 1 184 ? -13.790 4.732 27.642 1.00 93.56 184 SER A O 1
ATOM 1460 N N . LEU A 1 185 ? -14.984 3.758 26.008 1.00 89.56 185 LEU A N 1
ATOM 1461 C CA . LEU A 1 185 ? -16.216 4.522 26.236 1.00 89.56 185 LEU A CA 1
ATOM 1462 C C . LEU A 1 185 ? -17.013 4.061 27.463 1.00 89.56 185 LEU A C 1
ATOM 1464 O O . LEU A 1 185 ? -17.821 4.825 27.967 1.00 89.56 185 LEU A O 1
ATOM 1468 N N . VAL A 1 186 ? -16.818 2.826 27.934 1.00 90.38 186 VAL A N 1
ATOM 1469 C CA . VAL A 1 186 ? -17.536 2.293 29.110 1.00 90.38 186 VAL A CA 1
ATOM 1470 C C . VAL A 1 186 ? -16.890 2.751 30.421 1.00 90.38 186 VAL A C 1
ATOM 1472 O O . VAL A 1 186 ? -17.529 2.733 31.467 1.00 90.38 186 VAL A O 1
ATOM 1475 N N . VAL A 1 187 ? -15.622 3.159 30.380 1.00 88.12 187 VAL A N 1
ATOM 1476 C CA . VAL A 1 187 ? -14.875 3.594 31.561 1.00 88.12 187 VAL A CA 1
ATOM 1477 C C . VAL A 1 187 ? -14.941 5.121 31.636 1.00 88.12 187 VAL A C 1
ATOM 1479 O O . VAL A 1 187 ? -14.141 5.818 31.009 1.00 88.12 187 VAL A O 1
ATOM 1482 N N . GLU A 1 188 ? -15.899 5.645 32.401 1.00 86.31 188 GLU A N 1
ATOM 1483 C CA . GLU A 1 188 ? -16.130 7.088 32.622 1.00 86.31 188 GLU A CA 1
ATOM 1484 C C . GLU A 1 188 ? -15.081 7.752 33.537 1.00 86.31 188 GLU A C 1
ATOM 1486 O O . GLU A 1 188 ? -15.347 8.724 34.227 1.00 86.31 188 GLU A O 1
ATOM 1491 N N . ASP A 1 189 ? -13.851 7.244 33.542 1.00 89.06 189 ASP A N 1
ATOM 1492 C CA . ASP A 1 189 ? -12.767 7.818 34.333 1.00 89.06 189 ASP A CA 1
ATOM 1493 C C . ASP A 1 189 ? -12.164 9.028 33.598 1.00 89.06 189 ASP A C 1
ATOM 1495 O O . ASP A 1 189 ? -11.557 8.898 32.522 1.00 89.06 189 ASP A O 1
ATOM 1499 N N . ASP A 1 190 ? -12.357 10.217 34.166 1.00 83.75 190 ASP A N 1
ATOM 1500 C CA . ASP A 1 190 ? -11.844 11.486 33.643 1.00 83.75 190 ASP A CA 1
ATOM 1501 C C . ASP A 1 190 ? -10.324 11.625 33.782 1.00 83.75 190 ASP A C 1
ATOM 1503 O O . ASP A 1 190 ? -9.707 12.432 33.086 1.00 83.75 190 ASP A O 1
ATOM 1507 N N . SER A 1 191 ? -9.664 10.780 34.580 1.00 86.88 191 SER A N 1
ATOM 1508 C CA . SER A 1 191 ? -8.202 10.813 34.717 1.00 86.88 191 SER A CA 1
ATOM 1509 C C . SER A 1 191 ? -7.444 10.337 33.459 1.00 86.88 191 SER A C 1
ATOM 1511 O O . SER A 1 191 ? -6.230 10.523 33.358 1.00 86.88 191 SER A O 1
ATOM 1513 N N . LYS A 1 192 ? -8.140 9.772 32.454 1.00 88.31 192 LYS A N 1
ATOM 1514 C CA . LYS A 1 192 ? -7.545 9.124 31.259 1.00 88.31 192 LYS A CA 1
ATOM 1515 C C . LYS A 1 192 ? -7.743 9.863 29.929 1.00 88.31 192 LYS A C 1
ATOM 1517 O O . LYS A 1 192 ? -7.675 9.252 28.859 1.00 88.31 192 LYS A O 1
ATOM 1522 N N . ILE A 1 193 ? -7.931 11.183 29.958 1.00 87.69 193 ILE A N 1
ATOM 1523 C CA . ILE A 1 193 ? -8.061 12.036 28.756 1.00 87.69 193 ILE A CA 1
ATOM 1524 C C . ILE A 1 193 ? -7.008 11.743 27.655 1.00 87.69 193 ILE A C 1
ATOM 1526 O O . ILE A 1 193 ? -7.411 11.525 26.508 1.00 87.69 193 ILE A O 1
ATOM 1530 N N . PRO A 1 194 ? -5.685 11.659 27.933 1.00 89.94 194 PRO A N 1
ATOM 1531 C CA . PRO A 1 194 ? -4.691 11.463 26.869 1.00 89.94 194 PRO A CA 1
ATOM 1532 C C . PRO A 1 194 ? -4.749 10.072 26.219 1.00 89.94 194 PRO A C 1
ATOM 1534 O O . PRO A 1 194 ? -4.285 9.886 25.091 1.00 89.94 194 PRO A O 1
ATOM 1537 N N . GLU A 1 195 ? -5.291 9.070 26.912 1.00 92.25 195 GLU A N 1
ATOM 1538 C CA . GLU A 1 195 ? -5.505 7.740 26.339 1.00 92.25 195 GLU A CA 1
ATOM 1539 C C . GLU A 1 195 ? -6.737 7.731 25.432 1.00 92.25 195 GLU A C 1
ATOM 1541 O O . GLU A 1 195 ? -6.667 7.193 24.324 1.00 92.25 195 GLU A O 1
ATOM 1546 N N . LYS A 1 196 ? -7.821 8.404 25.848 1.00 90.62 196 LYS A N 1
ATOM 1547 C CA . LYS A 1 196 ? -9.042 8.573 25.042 1.00 90.62 196 LYS A CA 1
ATOM 1548 C C . LYS A 1 196 ? -8.728 9.237 23.695 1.00 90.62 196 LYS A C 1
ATOM 1550 O O . LYS A 1 196 ? -9.123 8.710 22.655 1.00 90.62 196 LYS A O 1
ATOM 1555 N N . GLU A 1 197 ? -7.923 10.303 23.679 1.00 91.69 197 GLU A N 1
ATOM 1556 C CA . GLU A 1 197 ? -7.531 10.993 22.437 1.00 91.69 197 GLU A CA 1
ATOM 1557 C C . GLU A 1 197 ? -6.764 10.072 21.466 1.00 91.69 197 GLU A C 1
ATOM 1559 O O . GLU A 1 197 ? -7.068 10.004 20.271 1.00 91.69 197 GLU A O 1
ATOM 1564 N N . LYS A 1 198 ? -5.800 9.288 21.969 1.00 93.62 198 LYS A N 1
ATOM 1565 C CA . LYS A 1 198 ? -5.054 8.321 21.141 1.00 93.62 198 LYS A CA 1
ATOM 1566 C C . LYS A 1 198 ? -5.975 7.264 20.536 1.00 93.62 198 LYS A C 1
ATOM 1568 O O . LYS A 1 198 ? -5.813 6.905 19.365 1.00 93.62 198 LYS A O 1
ATOM 1573 N N . VAL A 1 199 ? -6.937 6.772 21.316 1.00 94.56 199 VAL A N 1
ATOM 1574 C CA . VAL A 1 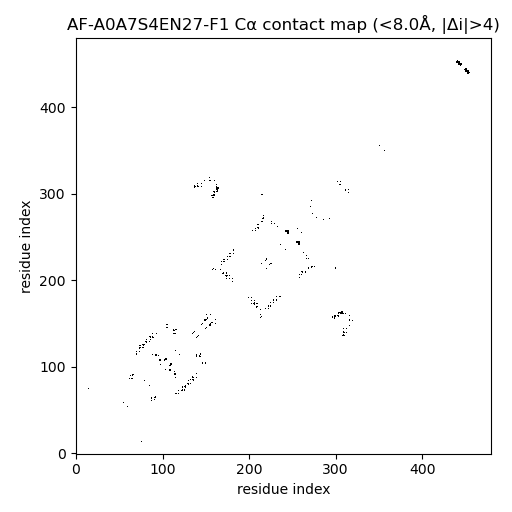199 ? -7.928 5.793 20.856 1.00 94.56 199 VAL A CA 1
ATOM 1575 C C . VAL A 1 199 ? -8.843 6.404 19.795 1.00 94.56 199 VAL A C 1
ATOM 1577 O O . VAL A 1 199 ? -9.089 5.763 18.772 1.00 94.56 199 VAL A O 1
ATOM 1580 N N . MET A 1 200 ? -9.271 7.657 19.956 1.00 92.25 200 MET A N 1
ATOM 1581 C CA . MET A 1 200 ? -10.064 8.380 18.955 1.00 92.25 200 MET A CA 1
ATOM 1582 C C . MET A 1 200 ? -9.312 8.530 17.628 1.00 92.25 200 MET A C 1
ATOM 1584 O O . MET A 1 200 ? -9.833 8.148 16.578 1.00 92.25 200 MET A O 1
ATOM 1588 N N . ILE A 1 201 ? -8.054 8.980 17.659 1.00 92.50 201 ILE A N 1
ATOM 1589 C CA . ILE A 1 201 ? -7.212 9.103 16.454 1.00 92.50 201 ILE A CA 1
ATOM 1590 C C . ILE A 1 201 ? -7.041 7.741 15.765 1.00 92.50 201 ILE A C 1
ATOM 1592 O O . ILE A 1 201 ? -7.133 7.638 14.537 1.00 92.50 201 ILE A O 1
ATOM 1596 N N . SER A 1 202 ? -6.806 6.684 16.549 1.00 95.31 202 SER A N 1
ATOM 1597 C CA . SER A 1 202 ? -6.703 5.313 16.041 1.00 95.31 202 SER A CA 1
ATOM 1598 C C . SER A 1 202 ? -8.006 4.854 15.372 1.00 95.31 202 SER A C 1
ATOM 1600 O O . SER A 1 202 ? -7.981 4.275 14.287 1.00 95.31 202 SER A O 1
ATOM 1602 N N . THR A 1 203 ? -9.150 5.193 15.965 1.00 96.00 203 THR A N 1
ATOM 1603 C CA . THR A 1 203 ? -10.492 4.854 15.469 1.00 96.00 203 THR A CA 1
ATOM 1604 C C . THR A 1 203 ? -10.802 5.558 14.155 1.00 96.00 203 THR A C 1
ATOM 1606 O O . THR A 1 203 ? -11.206 4.909 13.193 1.00 96.00 203 THR A O 1
ATOM 1609 N N . VAL A 1 204 ? -10.544 6.865 14.060 1.00 94.69 204 VAL A N 1
ATOM 1610 C CA . VAL A 1 204 ? -10.740 7.623 12.813 1.00 94.69 204 VAL A CA 1
ATOM 1611 C C . VAL A 1 204 ? -9.844 7.065 11.703 1.00 94.69 204 VAL A C 1
ATOM 1613 O O . VAL A 1 204 ? -10.288 6.890 10.566 1.00 94.69 204 VAL A O 1
ATOM 1616 N N . ARG A 1 205 ? -8.594 6.704 12.028 1.00 94.94 205 ARG A N 1
ATOM 1617 C CA . ARG A 1 205 ? -7.697 6.027 11.081 1.00 94.94 205 ARG A CA 1
ATOM 1618 C C . ARG A 1 205 ? -8.261 4.673 10.635 1.00 94.94 205 ARG A C 1
ATOM 1620 O O . ARG A 1 205 ? -8.223 4.388 9.441 1.00 94.94 205 ARG A O 1
ATOM 1627 N N . ALA A 1 206 ? -8.784 3.866 11.555 1.00 96.88 206 ALA A N 1
ATOM 1628 C CA . ALA A 1 206 ? -9.389 2.571 11.250 1.00 96.88 206 ALA A CA 1
ATOM 1629 C C . ALA A 1 206 ? -10.618 2.709 10.336 1.00 96.88 206 ALA A C 1
ATOM 1631 O O . ALA A 1 206 ? -10.715 2.002 9.337 1.00 96.88 206 ALA A O 1
ATOM 1632 N 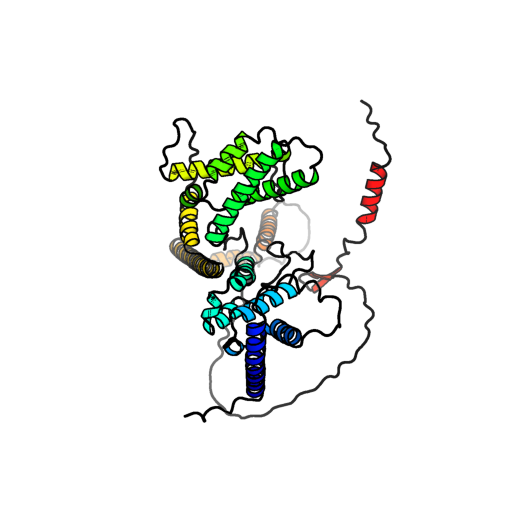N . ILE A 1 207 ? -11.513 3.664 10.614 1.00 96.38 207 ILE A N 1
ATOM 1633 C CA . ILE A 1 207 ? -12.678 3.966 9.763 1.00 96.38 207 ILE A CA 1
ATOM 1634 C C . ILE A 1 207 ? -12.226 4.316 8.346 1.00 96.38 207 ILE A C 1
ATOM 1636 O O . ILE A 1 207 ? -12.739 3.761 7.372 1.00 96.38 207 ILE A O 1
ATOM 1640 N N . LYS A 1 208 ? -11.215 5.183 8.225 1.00 94.38 208 LYS A N 1
ATOM 1641 C CA . LYS A 1 208 ? -10.649 5.549 6.927 1.00 94.38 208 LYS A CA 1
ATOM 1642 C C . LYS A 1 208 ? -10.110 4.327 6.181 1.00 94.38 208 LYS A C 1
ATOM 1644 O O . LYS A 1 208 ? -10.490 4.115 5.032 1.00 94.38 208 LYS A O 1
ATOM 1649 N N . ILE A 1 209 ? -9.290 3.502 6.836 1.00 95.25 209 ILE A N 1
ATOM 1650 C CA . ILE A 1 209 ? -8.738 2.275 6.240 1.00 95.25 209 ILE A CA 1
ATOM 1651 C C . ILE A 1 209 ? -9.867 1.358 5.760 1.00 95.25 209 ILE A C 1
ATOM 1653 O O . ILE A 1 209 ? -9.830 0.912 4.616 1.00 95.25 209 ILE A O 1
ATOM 1657 N N . LEU A 1 210 ? -10.890 1.115 6.582 1.00 96.88 210 LEU A N 1
ATOM 1658 C CA . LEU A 1 210 ? -12.023 0.257 6.221 1.00 96.88 210 LEU A CA 1
ATOM 1659 C C . LEU A 1 210 ? -12.816 0.798 5.025 1.00 96.88 210 LEU A C 1
ATOM 1661 O O . LEU A 1 210 ? -13.230 0.015 4.176 1.00 96.88 210 LEU A O 1
ATOM 1665 N N . SER A 1 211 ? -12.994 2.117 4.936 1.00 94.62 211 SER A N 1
ATOM 1666 C CA . SER A 1 211 ? -13.719 2.757 3.830 1.00 94.62 211 SER A CA 1
ATOM 1667 C C . SER A 1 211 ? -12.957 2.742 2.499 1.00 94.62 211 SER A C 1
ATOM 1669 O O . SER A 1 211 ? -13.562 2.707 1.429 1.00 94.62 211 SER A O 1
ATOM 1671 N N . GLU A 1 212 ? -11.623 2.757 2.551 1.00 93.00 212 GLU A N 1
ATOM 1672 C CA . GLU A 1 212 ? -10.758 2.760 1.366 1.00 93.00 212 GLU A CA 1
ATOM 1673 C C . GLU A 1 212 ? -10.351 1.343 0.926 1.00 93.00 212 GLU A C 1
ATOM 1675 O O . GLU A 1 212 ? -9.909 1.154 -0.212 1.00 93.00 212 GLU A O 1
ATOM 1680 N N . SER A 1 213 ? -10.491 0.350 1.811 1.00 95.31 213 SER A N 1
ATOM 1681 C CA . SER A 1 213 ? -10.062 -1.027 1.565 1.00 95.31 213 SER A CA 1
ATOM 1682 C C . SER A 1 213 ? -10.967 -1.735 0.553 1.00 95.31 213 SER A C 1
ATOM 1684 O O . SER A 1 213 ? -12.193 -1.692 0.679 1.00 95.31 213 SER A O 1
ATOM 1686 N N . PRO A 1 214 ? -10.395 -2.432 -0.445 1.00 94.69 214 PRO A N 1
ATOM 1687 C CA . PRO A 1 214 ? -11.181 -3.263 -1.341 1.00 94.69 214 PRO A CA 1
ATOM 1688 C C . PRO A 1 214 ? -11.740 -4.460 -0.561 1.00 94.69 214 PRO A C 1
ATOM 1690 O O . PRO A 1 214 ? -11.033 -5.067 0.242 1.00 94.69 214 PRO A O 1
ATOM 1693 N N . MET A 1 215 ? -13.005 -4.799 -0.801 1.00 95.75 215 MET A N 1
ATOM 1694 C CA . MET A 1 215 ? -13.714 -5.818 -0.030 1.00 95.75 215 MET A CA 1
ATOM 1695 C C . MET A 1 215 ? -14.326 -6.877 -0.950 1.00 95.75 215 MET A C 1
ATOM 1697 O O . MET A 1 215 ? -14.854 -6.542 -2.008 1.00 95.75 215 MET A O 1
ATOM 1701 N N . ASP A 1 216 ? -14.264 -8.147 -0.544 1.00 95.06 216 ASP A N 1
ATOM 1702 C CA . ASP A 1 216 ? -15.009 -9.253 -1.152 1.00 95.06 216 ASP A CA 1
ATOM 1703 C C . ASP A 1 216 ? -15.701 -10.108 -0.081 1.00 95.06 216 ASP A C 1
ATOM 1705 O O . ASP A 1 216 ? -15.456 -9.974 1.121 1.00 95.06 216 ASP A O 1
ATOM 1709 N N . MET A 1 217 ? -16.562 -11.031 -0.518 1.00 94.62 217 MET A N 1
ATOM 1710 C CA . MET A 1 217 ? -17.287 -11.906 0.404 1.00 94.62 217 MET A CA 1
ATOM 1711 C C . MET A 1 217 ? -16.379 -12.801 1.240 1.00 94.62 217 MET A C 1
ATOM 1713 O O . MET A 1 217 ? -16.725 -13.113 2.378 1.00 94.62 217 MET A O 1
ATOM 1717 N N . ASN A 1 218 ? -15.239 -13.231 0.702 1.00 94.56 218 ASN A N 1
ATOM 1718 C CA . ASN A 1 218 ? -14.340 -14.115 1.436 1.00 94.56 218 ASN A CA 1
ATOM 1719 C C . ASN A 1 218 ? -13.650 -13.362 2.573 1.00 94.56 218 ASN A C 1
ATOM 1721 O O . ASN A 1 218 ? -13.615 -13.871 3.688 1.00 94.56 218 ASN A O 1
ATOM 1725 N N . LEU A 1 219 ? -13.194 -12.132 2.319 1.00 95.69 219 LEU A N 1
ATOM 1726 C CA . LEU A 1 219 ? -12.585 -11.256 3.315 1.00 95.69 219 LEU A CA 1
ATOM 1727 C C . LEU A 1 219 ? -13.585 -10.849 4.400 1.00 95.69 219 LEU A C 1
ATOM 1729 O O . LEU A 1 219 ? -13.253 -10.861 5.584 1.00 95.69 219 LEU A O 1
ATOM 1733 N N . LEU A 1 220 ? -14.836 -10.559 4.026 1.00 96.25 220 LEU A N 1
ATOM 1734 C CA . LEU A 1 220 ? -15.905 -10.276 4.990 1.00 96.25 220 LEU A CA 1
ATOM 1735 C C . LEU A 1 220 ? -16.190 -11.472 5.904 1.00 96.25 220 LEU A C 1
ATOM 1737 O O . LEU A 1 220 ? -16.379 -11.290 7.110 1.00 96.25 220 LEU A O 1
ATOM 1741 N N . LYS A 1 221 ? -16.220 -12.685 5.337 1.00 95.94 221 LYS A N 1
ATOM 1742 C CA . LYS A 1 221 ? -16.449 -13.928 6.085 1.00 95.94 221 LYS A CA 1
ATOM 1743 C C . LYS A 1 221 ? -15.277 -14.259 7.007 1.00 95.94 221 LYS A C 1
ATOM 1745 O O . LYS A 1 221 ? -15.521 -14.550 8.173 1.00 95.94 221 LYS A O 1
ATOM 1750 N N . SER A 1 222 ? -14.039 -14.188 6.513 1.00 96.06 222 SER A N 1
ATOM 1751 C CA . SER A 1 222 ? -12.846 -14.561 7.282 1.00 96.06 222 SER A CA 1
ATOM 1752 C C . SER A 1 222 ? -12.553 -13.582 8.419 1.00 96.06 222 SER A C 1
ATOM 1754 O O . SER A 1 222 ? -12.317 -14.001 9.546 1.00 96.06 222 SER A O 1
ATOM 1756 N N . THR A 1 223 ? -12.632 -12.275 8.161 1.00 97.19 223 THR A N 1
ATOM 1757 C CA . THR A 1 223 ? -12.302 -11.248 9.169 1.00 97.19 223 THR A CA 1
ATOM 1758 C C . THR A 1 223 ? -13.449 -10.968 10.146 1.00 97.19 223 THR A C 1
ATOM 1760 O O . THR A 1 223 ? -13.244 -10.388 11.221 1.00 97.19 223 THR A O 1
ATOM 1763 N N . GLY A 1 224 ? -14.687 -11.307 9.762 1.00 97.38 224 GLY A N 1
ATOM 1764 C CA . GLY A 1 224 ? -15.897 -10.976 10.513 1.00 97.38 224 GLY A CA 1
ATOM 1765 C C . GLY A 1 224 ? -16.124 -9.468 10.689 1.00 97.38 224 GLY A C 1
ATOM 1766 O O . GLY A 1 224 ? -16.871 -9.059 11.586 1.00 97.38 224 GLY A O 1
ATOM 1767 N N . ILE A 1 225 ? -15.483 -8.624 9.868 1.00 98.00 225 ILE A N 1
ATOM 1768 C CA . ILE A 1 225 ? -15.458 -7.169 10.064 1.00 98.00 225 ILE A CA 1
ATOM 1769 C C . ILE A 1 225 ? -16.850 -6.534 9.991 1.00 98.00 225 ILE A C 1
ATOM 1771 O O . ILE A 1 225 ? -17.155 -5.641 10.779 1.00 98.00 225 ILE A O 1
ATOM 1775 N N . GLY A 1 226 ? -17.747 -7.055 9.146 1.00 97.38 226 GLY A N 1
ATOM 1776 C CA . GLY A 1 226 ? -19.119 -6.549 9.029 1.00 97.38 226 GLY A CA 1
ATOM 1777 C C . GLY A 1 226 ? -19.903 -6.612 10.348 1.00 97.38 226 GLY A C 1
ATOM 1778 O O . GLY A 1 226 ? -20.613 -5.669 10.696 1.00 97.38 226 GLY A O 1
ATOM 1779 N N . LYS A 1 227 ? -19.723 -7.680 11.144 1.00 97.19 227 LYS A N 1
ATOM 1780 C CA . LYS A 1 227 ? -20.359 -7.809 12.469 1.00 97.19 227 LYS A CA 1
ATOM 1781 C C . LYS A 1 227 ? -19.773 -6.811 13.470 1.00 97.19 227 LYS A C 1
ATOM 1783 O O . LYS A 1 227 ? -20.525 -6.201 14.229 1.00 97.19 227 LYS A O 1
ATOM 1788 N N . LYS A 1 228 ? -18.446 -6.630 13.458 1.00 98.12 228 LYS A N 1
ATOM 1789 C CA . LYS A 1 228 ? -17.739 -5.679 14.333 1.00 98.12 228 LYS A CA 1
ATOM 1790 C C . LYS A 1 228 ? -18.171 -4.242 14.048 1.00 98.12 228 LYS A C 1
ATOM 1792 O O . LYS A 1 228 ? -18.534 -3.533 14.978 1.00 98.12 228 LYS A O 1
ATOM 1797 N N . VAL A 1 229 ? -18.222 -3.853 12.773 1.00 97.88 229 VAL A N 1
ATOM 1798 C CA . VAL A 1 229 ? -18.670 -2.523 12.334 1.00 97.88 229 VAL A CA 1
ATOM 1799 C C . VAL A 1 229 ? -20.134 -2.275 12.692 1.00 97.88 229 VAL A C 1
ATOM 1801 O O . VAL A 1 229 ? -20.450 -1.242 13.273 1.00 97.88 229 VAL A O 1
ATOM 1804 N N . LYS A 1 230 ? -21.026 -3.241 12.442 1.00 97.50 230 LYS A N 1
ATOM 1805 C CA . LYS A 1 230 ? -22.437 -3.128 12.841 1.00 97.50 230 LYS A CA 1
ATOM 1806 C C . LYS A 1 230 ? -22.592 -2.937 14.356 1.00 97.50 230 LYS A C 1
ATOM 1808 O O . LYS A 1 230 ? -23.354 -2.079 14.792 1.00 97.50 230 LYS A O 1
ATOM 1813 N N . LYS A 1 231 ? -21.855 -3.717 15.159 1.00 97.38 231 LYS A N 1
ATOM 1814 C CA . LYS A 1 231 ? -21.845 -3.592 16.626 1.00 97.38 231 LYS A CA 1
ATOM 1815 C C . LYS A 1 231 ? -21.304 -2.232 17.067 1.00 97.38 231 LYS A C 1
ATOM 1817 O O . LYS A 1 231 ? -21.877 -1.632 17.971 1.00 97.38 231 LYS A O 1
ATOM 1822 N N . PHE A 1 232 ? -20.241 -1.753 16.423 1.00 97.12 232 PHE A N 1
ATOM 1823 C CA . PHE A 1 232 ? -19.677 -0.430 16.670 1.00 97.12 232 PHE A CA 1
ATOM 1824 C C . PHE A 1 232 ? -20.720 0.662 16.443 1.00 97.12 232 PHE A C 1
ATOM 1826 O O . PHE A 1 232 ? -21.073 1.333 17.403 1.00 97.12 232 PHE A O 1
ATOM 1833 N N . LEU A 1 233 ? -21.318 0.730 15.249 1.00 96.62 233 LEU A N 1
ATOM 1834 C CA . LEU A 1 233 ? -22.343 1.724 14.905 1.00 96.62 233 LEU A CA 1
ATOM 1835 C C . LEU A 1 233 ? -23.553 1.702 15.853 1.00 96.62 233 LEU A C 1
ATOM 1837 O O . LEU A 1 233 ? -24.079 2.752 16.203 1.00 96.62 233 LEU A O 1
ATOM 1841 N N . SER A 1 234 ? -23.979 0.518 16.310 1.00 96.12 234 SER A N 1
ATOM 1842 C CA . SER A 1 234 ? -25.097 0.405 17.261 1.00 96.12 234 SER A CA 1
ATOM 1843 C C . SER A 1 234 ? -24.780 0.940 18.660 1.00 96.12 234 SER A C 1
ATOM 1845 O O . SER A 1 234 ? -25.680 1.391 19.359 1.00 96.12 234 SER A O 1
ATOM 1847 N N . LYS A 1 235 ? -23.513 0.866 19.086 1.00 95.81 235 LYS A N 1
ATOM 1848 C CA . LYS A 1 235 ? -23.077 1.261 20.434 1.00 95.81 235 LYS A CA 1
ATOM 1849 C C . LYS A 1 235 ? -22.482 2.662 20.479 1.00 95.81 235 LYS A C 1
ATOM 1851 O O . LYS A 1 235 ? -22.483 3.284 21.532 1.00 95.81 235 LYS A O 1
ATOM 1856 N N . SER A 1 236 ? -21.983 3.155 19.351 1.00 92.94 236 SER A N 1
ATOM 1857 C CA . SER A 1 236 ? -21.349 4.462 19.235 1.00 92.94 236 SER A CA 1
ATOM 1858 C C . SER A 1 236 ? -22.352 5.599 19.018 1.00 92.94 236 SER A C 1
ATOM 1860 O O . SER A 1 236 ? -21.961 6.677 18.590 1.00 92.94 236 SER A O 1
ATOM 1862 N N . THR A 1 237 ? -23.646 5.376 19.274 1.00 90.44 237 THR A N 1
ATOM 1863 C CA . THR A 1 237 ? -24.695 6.394 19.102 1.00 90.44 237 THR A CA 1
ATOM 1864 C C . THR A 1 237 ? -24.535 7.583 20.045 1.00 90.44 237 THR A C 1
ATOM 1866 O O . THR A 1 237 ? -25.037 8.651 19.727 1.00 90.44 237 THR A O 1
ATOM 1869 N N . LYS A 1 238 ? -23.835 7.394 21.170 1.00 86.81 238 LYS A N 1
ATOM 1870 C CA . LYS A 1 238 ? -23.577 8.400 22.214 1.00 86.81 238 LYS A CA 1
ATOM 1871 C C . LYS A 1 238 ? -22.211 9.093 22.079 1.00 86.81 238 LYS A C 1
ATOM 1873 O O . LYS A 1 238 ? -21.707 9.637 23.051 1.00 86.81 238 LYS A O 1
ATOM 1878 N N . VAL A 1 239 ? -21.541 8.943 20.938 1.00 86.12 239 VAL A N 1
ATOM 1879 C CA . VAL A 1 239 ? -20.130 9.314 20.782 1.00 86.12 239 VAL A CA 1
ATOM 1880 C C . VAL A 1 239 ? -20.015 10.529 19.871 1.00 86.12 239 VAL A C 1
ATOM 1882 O O . VAL A 1 239 ? -19.955 10.385 18.651 1.00 86.12 239 VAL A O 1
ATOM 1885 N N . ASP A 1 240 ? -19.934 11.709 20.478 1.00 84.12 240 ASP A N 1
ATOM 1886 C CA . ASP A 1 240 ? -20.046 12.996 19.777 1.00 84.12 240 ASP A CA 1
ATOM 1887 C C . ASP A 1 240 ? -18.958 13.217 18.711 1.00 84.12 240 ASP A C 1
ATOM 1889 O O . ASP A 1 240 ? -19.228 13.757 17.639 1.00 84.12 240 ASP A O 1
ATOM 1893 N N . PHE A 1 241 ? -17.732 12.720 18.931 1.00 84.12 241 PHE A N 1
ATOM 1894 C CA . PHE A 1 241 ? -16.628 12.918 17.976 1.00 84.12 241 PHE A CA 1
ATOM 1895 C C . PHE A 1 241 ? -16.866 12.258 16.608 1.00 84.12 241 PHE A C 1
ATOM 1897 O O . PHE A 1 241 ? -16.202 12.589 15.626 1.00 84.12 241 PHE A O 1
ATOM 1904 N N . LEU A 1 242 ? -17.778 11.284 16.530 1.00 83.06 242 LEU A N 1
ATOM 1905 C CA . LEU A 1 242 ? -18.118 10.616 15.275 1.00 83.06 242 LEU A CA 1
ATOM 1906 C C . LEU A 1 242 ? -19.063 11.435 14.396 1.00 83.06 242 LEU A C 1
ATOM 1908 O O . LEU A 1 242 ? -19.254 11.056 13.237 1.00 83.06 242 LEU A O 1
ATOM 1912 N N . ASP A 1 243 ? -19.618 12.521 14.927 1.00 83.12 243 ASP A N 1
ATOM 1913 C CA . ASP A 1 243 ? -20.508 13.437 14.220 1.00 83.12 243 ASP A CA 1
ATOM 1914 C C . ASP A 1 243 ? -19.806 14.760 13.868 1.00 83.12 243 ASP A C 1
ATOM 1916 O O . ASP A 1 243 ? -20.310 15.537 13.052 1.00 83.12 243 ASP A O 1
ATOM 1920 N N . GLU A 1 244 ? -18.589 14.981 14.380 1.00 81.94 244 GLU A N 1
ATOM 1921 C CA . GLU A 1 244 ? -17.753 16.098 13.957 1.00 81.94 244 GLU A CA 1
ATOM 1922 C C . GLU A 1 244 ? -17.316 15.923 12.488 1.00 81.94 244 GLU A C 1
ATOM 1924 O O . GLU A 1 244 ? -16.695 14.915 12.116 1.00 81.94 244 GLU A O 1
ATOM 1929 N N . PRO A 1 245 ? -17.627 16.893 11.607 1.00 75.75 245 PRO A N 1
ATOM 1930 C CA . PRO A 1 245 ? -17.198 16.839 10.222 1.00 75.75 245 PRO A CA 1
ATOM 1931 C C . PRO A 1 245 ? -15.680 17.005 10.164 1.00 75.75 245 PRO A C 1
ATOM 1933 O O . PRO A 1 245 ? -15.129 18.031 10.561 1.00 75.75 245 PRO A O 1
ATOM 1936 N N . TYR A 1 246 ? -14.991 16.018 9.604 1.00 69.69 246 TYR A N 1
ATOM 1937 C CA . TYR A 1 246 ? -13.571 16.144 9.314 1.00 69.69 246 TYR A CA 1
ATOM 1938 C C . TYR A 1 246 ? -13.407 16.662 7.888 1.00 69.69 246 TYR A C 1
ATOM 1940 O O . TYR A 1 246 ? -13.967 16.128 6.929 1.00 69.69 246 TYR A O 1
ATOM 1948 N N . VAL A 1 247 ? -12.639 17.742 7.743 1.00 57.59 247 VAL A N 1
ATOM 1949 C CA . VAL A 1 247 ? -12.403 18.388 6.450 1.00 57.59 247 VAL A CA 1
ATOM 1950 C C . VAL A 1 247 ? -11.551 17.463 5.583 1.00 57.59 247 VAL A C 1
ATOM 1952 O O . VAL A 1 247 ? -10.322 17.442 5.677 1.00 57.59 247 VAL A O 1
ATOM 1955 N N . TYR A 1 248 ? -12.192 16.692 4.705 1.00 55.09 248 TYR A N 1
ATOM 1956 C CA . TYR A 1 248 ? -11.489 16.111 3.570 1.00 55.09 248 TYR A CA 1
ATOM 1957 C C . TYR A 1 248 ? -11.079 17.242 2.628 1.00 55.09 248 TYR A C 1
ATOM 1959 O O . TYR A 1 248 ? -11.895 18.058 2.207 1.00 55.09 248 TYR A O 1
ATOM 1967 N N . THR A 1 249 ? -9.807 17.253 2.244 1.00 52.72 249 THR A N 1
ATOM 1968 C CA . THR A 1 249 ? -9.136 18.246 1.387 1.00 52.72 249 THR A CA 1
ATOM 1969 C C . THR A 1 249 ? -9.712 18.414 -0.031 1.00 52.72 249 THR A C 1
ATOM 1971 O O . THR A 1 249 ? -9.080 19.051 -0.867 1.00 52.72 249 THR A O 1
ATOM 1974 N N . SER A 1 250 ? -10.890 17.863 -0.345 1.00 54.41 250 SER A N 1
ATOM 1975 C CA . SER A 1 250 ? -11.422 17.800 -1.715 1.00 54.41 250 SER A CA 1
ATOM 1976 C C . SER A 1 250 ? -12.477 18.854 -2.084 1.00 54.41 250 SER A C 1
ATOM 1978 O O . SER A 1 250 ? -12.950 18.843 -3.216 1.00 54.41 250 SER A O 1
ATOM 1980 N N . GLY A 1 251 ? -12.815 19.798 -1.195 1.00 55.34 251 GLY A N 1
ATOM 1981 C CA . GLY A 1 251 ? -13.585 21.002 -1.557 1.00 55.34 251 GLY A CA 1
ATOM 1982 C C . GLY A 1 251 ? -15.024 20.767 -2.039 1.00 55.34 251 GLY A C 1
ATOM 1983 O O . GLY A 1 251 ? -15.623 21.671 -2.611 1.00 55.34 251 GLY A O 1
ATOM 1984 N N . LYS A 1 252 ? -15.585 19.569 -1.833 1.00 63.72 252 LYS A N 1
ATOM 1985 C CA . LYS A 1 252 ? -17.022 19.315 -1.983 1.00 63.72 252 LYS A CA 1
ATOM 1986 C C . LYS A 1 252 ? -17.652 19.259 -0.597 1.00 63.72 252 LYS A C 1
ATOM 1988 O O . LYS A 1 252 ? -17.360 18.336 0.159 1.00 63.72 252 LYS A O 1
ATOM 1993 N N . ASP A 1 253 ? -18.496 20.246 -0.307 1.00 51.16 253 ASP A N 1
ATOM 1994 C CA . ASP A 1 253 ? -19.261 20.434 0.932 1.00 51.16 253 ASP A CA 1
ATOM 1995 C C . ASP A 1 253 ? -20.310 19.333 1.151 1.00 51.16 253 ASP A C 1
ATOM 1997 O O . ASP A 1 253 ? -21.517 19.558 1.129 1.00 51.16 253 ASP A O 1
ATOM 2001 N N . ILE A 1 254 ? -19.854 18.106 1.376 1.00 66.06 254 ILE A N 1
ATOM 2002 C CA . ILE A 1 254 ? -20.655 17.088 2.044 1.00 66.06 254 ILE A CA 1
ATOM 2003 C C . ILE A 1 254 ? -20.014 16.940 3.415 1.00 66.06 254 ILE A C 1
ATOM 2005 O O . ILE A 1 254 ? -18.829 16.618 3.510 1.00 66.06 254 ILE A O 1
ATOM 2009 N N . ARG A 1 255 ? -20.780 17.213 4.476 1.00 77.00 255 ARG A N 1
ATOM 2010 C CA . ARG A 1 255 ? -20.386 16.958 5.869 1.00 77.00 255 ARG A CA 1
ATOM 2011 C C . ARG A 1 255 ? -20.278 15.446 6.079 1.00 77.00 255 ARG A C 1
ATOM 2013 O O . ARG A 1 255 ? -21.159 14.822 6.657 1.00 77.00 255 ARG A O 1
ATOM 2020 N N . VAL A 1 256 ? -19.237 14.842 5.519 1.00 85.12 256 VAL A N 1
ATOM 2021 C CA . VAL A 1 256 ? -18.944 13.423 5.673 1.00 85.12 256 VAL A CA 1
ATOM 2022 C C . VAL A 1 256 ? -18.344 13.254 7.059 1.00 85.12 256 VAL A C 1
ATOM 2024 O O . VAL A 1 256 ? -17.233 13.700 7.334 1.00 85.12 256 VAL A O 1
ATOM 2027 N N . THR A 1 257 ? -19.118 12.648 7.946 1.00 91.31 257 THR A N 1
ATOM 2028 C CA . THR A 1 257 ? -18.690 12.293 9.298 1.00 91.31 257 THR A CA 1
ATOM 2029 C C . THR A 1 257 ? -18.074 10.888 9.302 1.00 91.31 257 THR A C 1
ATOM 2031 O O . THR A 1 257 ? -18.339 10.087 8.391 1.00 91.31 257 THR A O 1
ATOM 2034 N N . PRO A 1 258 ? -17.217 10.535 10.281 1.00 93.00 258 PRO A N 1
ATOM 2035 C CA . PRO A 1 258 ? -16.638 9.193 10.335 1.00 93.00 258 PRO A CA 1
ATOM 2036 C C . PRO A 1 258 ? -17.731 8.124 10.430 1.00 93.00 258 PRO A C 1
ATOM 2038 O O . PRO A 1 258 ? -17.621 7.057 9.824 1.00 93.00 258 PRO A O 1
ATOM 2041 N N . ARG A 1 259 ? -18.830 8.450 11.119 1.00 94.50 259 ARG A N 1
ATOM 2042 C CA . ARG A 1 259 ? -20.021 7.610 11.212 1.00 94.50 259 ARG A CA 1
ATOM 2043 C C . ARG A 1 259 ? -20.673 7.347 9.860 1.00 94.50 259 ARG A C 1
ATOM 2045 O O . ARG A 1 259 ? -20.806 6.189 9.475 1.00 94.50 259 ARG A O 1
ATOM 2052 N N . THR A 1 260 ? -21.014 8.399 9.118 1.00 93.06 260 THR A N 1
ATOM 2053 C CA . THR A 1 260 ? -21.666 8.263 7.802 1.00 93.06 260 THR A CA 1
ATOM 2054 C C . THR A 1 260 ? -20.770 7.535 6.798 1.00 93.06 260 THR A C 1
ATOM 2056 O O . THR A 1 260 ? -21.254 6.724 6.013 1.00 93.06 260 THR A O 1
ATOM 2059 N N . THR A 1 261 ? -19.450 7.733 6.871 1.00 93.44 261 THR A N 1
ATOM 2060 C CA . THR A 1 261 ? -18.472 6.975 6.067 1.00 93.44 261 THR A CA 1
ATOM 2061 C C . THR A 1 261 ? -18.530 5.479 6.367 1.00 93.44 261 THR A C 1
ATOM 2063 O O . THR A 1 261 ? -18.518 4.647 5.459 1.00 93.44 261 THR A O 1
ATOM 2066 N N . LEU A 1 262 ? -18.596 5.125 7.650 1.00 95.81 262 LEU A N 1
ATOM 2067 C CA . LEU A 1 262 ? -18.649 3.737 8.087 1.00 95.81 262 LEU A CA 1
ATOM 2068 C C . LEU A 1 262 ? -20.000 3.080 7.753 1.00 95.81 262 LEU A C 1
ATOM 2070 O O . LEU A 1 262 ? -20.031 1.913 7.368 1.00 95.81 262 LEU A O 1
ATOM 2074 N N . GLU A 1 263 ? -21.101 3.827 7.847 1.00 95.38 263 GLU A N 1
ATOM 2075 C CA . GLU A 1 263 ? -22.439 3.396 7.421 1.00 95.38 263 GLU A CA 1
ATOM 2076 C C . GLU A 1 263 ? -22.494 3.137 5.910 1.00 95.38 263 GLU A C 1
ATOM 2078 O O . GLU A 1 263 ? -22.974 2.084 5.488 1.00 95.38 263 GLU A O 1
ATOM 2083 N N . GLN A 1 264 ? -21.929 4.036 5.098 1.00 94.44 264 GLN A N 1
ATOM 2084 C CA . GLN A 1 264 ? -21.804 3.853 3.648 1.00 94.44 264 GLN A CA 1
ATOM 2085 C C . GLN A 1 264 ? -20.960 2.620 3.303 1.00 94.44 264 GLN A C 1
ATOM 2087 O O . GLN A 1 264 ? -21.348 1.826 2.443 1.00 94.44 264 GLN A O 1
ATOM 2092 N N . ALA A 1 265 ? -19.834 2.419 3.995 1.00 95.50 265 ALA A N 1
ATOM 2093 C CA . ALA A 1 265 ? -19.005 1.230 3.814 1.00 95.50 265 ALA A CA 1
ATOM 2094 C C . ALA A 1 265 ? -19.786 -0.048 4.162 1.00 95.50 265 ALA A C 1
ATOM 2096 O O . ALA A 1 265 ? -19.821 -0.982 3.360 1.00 95.50 265 ALA A O 1
ATOM 2097 N N . LEU A 1 266 ? -20.485 -0.073 5.303 1.00 96.50 266 LEU A N 1
ATOM 2098 C CA . LEU A 1 266 ? -21.307 -1.212 5.710 1.00 96.50 266 LEU A CA 1
ATOM 2099 C C . LEU A 1 266 ? -22.427 -1.500 4.702 1.00 96.50 266 LEU A C 1
ATOM 2101 O O . LEU A 1 266 ? -22.673 -2.668 4.400 1.00 96.50 266 LEU A O 1
ATOM 2105 N N . GLN A 1 267 ? -23.082 -0.467 4.167 1.00 94.75 267 GLN A N 1
ATOM 2106 C CA . GLN A 1 267 ? -24.107 -0.636 3.140 1.00 94.75 267 GLN A CA 1
ATOM 2107 C C . GLN A 1 267 ? -23.517 -1.237 1.860 1.00 94.75 267 GLN A C 1
ATOM 2109 O O . GLN A 1 267 ? -24.043 -2.226 1.362 1.00 94.75 267 GLN A O 1
ATOM 2114 N N . SER A 1 268 ? -22.361 -0.743 1.403 1.00 93.75 268 SER A N 1
ATOM 2115 C CA . SER A 1 268 ? -21.682 -1.306 0.227 1.00 93.75 268 SER A CA 1
ATOM 2116 C C . SER A 1 268 ? -21.337 -2.793 0.393 1.00 93.75 268 SER A C 1
ATOM 2118 O O . SER A 1 268 ? -21.405 -3.566 -0.560 1.00 93.75 268 SER A O 1
ATOM 2120 N N . TRP A 1 269 ? -21.011 -3.229 1.615 1.00 95.50 269 TRP A N 1
ATOM 2121 C CA . TRP A 1 269 ? -20.728 -4.634 1.913 1.00 95.50 269 TRP A CA 1
ATOM 2122 C C . TRP A 1 269 ? -21.991 -5.497 1.949 1.00 95.50 269 TRP A C 1
ATOM 2124 O O . TRP A 1 269 ? -21.935 -6.670 1.581 1.00 95.50 269 TRP A O 1
ATOM 2134 N N . LYS A 1 270 ? -23.129 -4.940 2.384 1.00 94.69 270 LYS A N 1
ATOM 2135 C CA . LYS A 1 270 ? -24.428 -5.623 2.307 1.00 94.69 270 LYS A CA 1
ATOM 2136 C C . LYS A 1 270 ? -24.862 -5.819 0.861 1.00 94.69 270 LYS A C 1
ATOM 2138 O O . LYS A 1 270 ? -25.293 -6.916 0.520 1.00 94.69 270 LYS A O 1
ATOM 2143 N N . ASP A 1 271 ? -24.705 -4.793 0.031 1.00 92.62 271 ASP A N 1
ATOM 2144 C CA . ASP A 1 271 ? -25.023 -4.865 -1.395 1.00 92.62 271 ASP A CA 1
ATOM 2145 C C . ASP A 1 271 ? -24.150 -5.937 -2.071 1.00 92.62 271 ASP A C 1
ATOM 2147 O O . ASP A 1 271 ? -24.664 -6.824 -2.746 1.00 92.62 271 ASP A O 1
ATOM 2151 N N . LEU A 1 272 ? -22.849 -5.970 -1.752 1.00 92.62 272 LEU A N 1
ATOM 2152 C CA . LEU A 1 272 ? -21.924 -7.008 -2.223 1.00 92.62 272 LEU A CA 1
ATOM 2153 C C . LEU A 1 272 ? -22.345 -8.427 -1.790 1.00 92.62 272 LEU A C 1
ATOM 2155 O O . LEU A 1 272 ? -22.207 -9.388 -2.556 1.00 92.62 272 LEU A O 1
ATOM 2159 N N . ALA A 1 273 ? -22.868 -8.580 -0.571 1.00 92.56 273 ALA A N 1
ATOM 2160 C CA . ALA A 1 273 ? -23.400 -9.853 -0.093 1.00 92.56 273 ALA A CA 1
ATOM 2161 C C . ALA A 1 273 ? -24.688 -10.256 -0.820 1.00 92.56 273 ALA A C 1
ATOM 2163 O O . ALA A 1 273 ? -24.831 -11.423 -1.195 1.00 92.56 273 ALA A O 1
ATOM 2164 N N . ALA A 1 274 ? -25.589 -9.304 -1.060 1.00 91.56 274 ALA A N 1
ATOM 2165 C CA . ALA A 1 274 ? -26.818 -9.528 -1.812 1.00 91.56 274 ALA A CA 1
ATOM 2166 C C . ALA A 1 274 ? -26.525 -9.952 -3.262 1.00 91.56 274 ALA A C 1
ATOM 2168 O O . ALA A 1 274 ? -27.125 -10.914 -3.742 1.00 91.56 274 ALA A O 1
ATOM 2169 N N . ASP A 1 275 ? -25.556 -9.303 -3.913 1.00 90.69 275 ASP A N 1
ATOM 2170 C CA . ASP A 1 275 ? -25.088 -9.637 -5.265 1.00 90.69 275 ASP A CA 1
ATOM 2171 C C . ASP A 1 275 ? -24.473 -11.041 -5.335 1.00 90.69 275 AS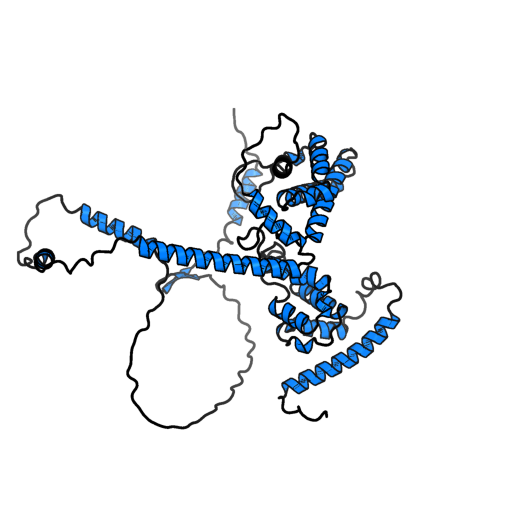P A C 1
ATOM 2173 O O . ASP A 1 275 ? -24.582 -11.733 -6.345 1.00 90.69 275 ASP A O 1
ATOM 2177 N N . SER A 1 276 ? -23.872 -11.501 -4.236 1.00 91.19 276 SER A N 1
ATOM 2178 C CA . SER A 1 276 ? -23.323 -12.857 -4.108 1.00 91.19 276 SER A CA 1
ATOM 2179 C C . SER A 1 276 ? -24.381 -13.915 -3.757 1.00 91.19 276 SER A C 1
ATOM 2181 O O . SER A 1 276 ? -24.031 -15.037 -3.390 1.00 91.19 276 SER A O 1
ATOM 2183 N N . GLY A 1 277 ? -25.672 -13.568 -3.818 1.00 91.88 277 GLY A N 1
ATOM 2184 C CA . GLY A 1 277 ? -26.786 -14.483 -3.562 1.00 91.88 277 GLY A CA 1
ATOM 2185 C C . GLY A 1 277 ? -27.111 -14.713 -2.083 1.00 91.88 277 GLY A C 1
ATOM 2186 O O . GLY A 1 277 ? -27.892 -15.610 -1.762 1.00 91.88 277 GLY A O 1
ATOM 2187 N N . VAL A 1 278 ? -26.552 -13.924 -1.156 1.00 91.19 278 VAL A N 1
ATOM 2188 C CA . VAL A 1 278 ? -26.928 -14.018 0.262 1.00 91.19 278 VAL A CA 1
ATOM 2189 C C . VAL A 1 278 ? -28.352 -13.483 0.429 1.00 91.19 278 VAL A C 1
ATOM 2191 O O . VAL A 1 278 ? -28.630 -12.319 0.134 1.00 91.19 278 VAL A O 1
ATOM 2194 N N . LYS A 1 279 ? -29.275 -14.333 0.903 1.00 89.38 279 LYS A N 1
ATOM 2195 C CA . LYS A 1 279 ? -30.663 -13.938 1.188 1.00 89.38 279 LYS A CA 1
ATOM 2196 C C . LYS A 1 279 ? -30.676 -12.870 2.290 1.00 89.38 279 LYS A C 1
ATOM 2198 O O . LYS A 1 279 ? -30.417 -13.166 3.455 1.00 89.38 279 LYS A O 1
ATOM 2203 N N . MET A 1 280 ? -30.967 -11.629 1.909 1.00 86.12 280 MET A N 1
ATOM 2204 C CA . MET A 1 280 ? -31.179 -10.515 2.838 1.00 86.12 280 MET A CA 1
ATOM 2205 C C . MET A 1 280 ? -32.595 -10.579 3.423 1.00 86.12 280 MET A C 1
ATOM 2207 O O . MET A 1 280 ? -33.487 -11.187 2.827 1.00 86.12 280 MET A O 1
ATOM 2211 N N . LYS A 1 281 ? -32.813 -9.962 4.592 1.00 87.00 281 LYS A N 1
ATOM 2212 C CA . LYS A 1 281 ? -34.156 -9.872 5.186 1.00 87.00 281 LYS A CA 1
ATOM 2213 C C . LYS A 1 281 ? -35.100 -9.138 4.224 1.00 87.00 281 LYS A C 1
ATOM 2215 O O . LYS A 1 281 ? -34.720 -8.122 3.643 1.00 87.00 281 LYS A O 1
ATOM 2220 N N . ALA A 1 282 ? -36.316 -9.660 4.061 1.00 80.81 282 ALA A N 1
ATOM 2221 C CA . ALA A 1 282 ? -37.348 -9.026 3.247 1.00 80.81 282 ALA A CA 1
ATOM 2222 C C . ALA A 1 282 ? -37.650 -7.617 3.795 1.00 80.81 282 ALA A C 1
ATOM 2224 O O . ALA A 1 282 ? -37.881 -7.469 4.993 1.00 80.81 282 ALA A O 1
ATOM 2225 N N . GLY A 1 283 ? -37.592 -6.596 2.935 1.00 81.00 283 GLY A N 1
ATOM 2226 C CA . GLY A 1 283 ? -37.852 -5.192 3.292 1.00 81.00 283 GLY A CA 1
ATOM 2227 C C . GLY A 1 283 ? -36.648 -4.243 3.212 1.00 81.00 283 GLY A C 1
ATOM 2228 O O . GLY A 1 283 ? -36.824 -3.038 3.345 1.00 81.00 283 GLY A O 1
ATOM 2229 N N . GLU A 1 284 ? -35.428 -4.734 2.964 1.00 79.81 284 GLU A N 1
ATOM 2230 C CA . GLU A 1 284 ? -34.263 -3.858 2.761 1.00 79.81 284 GLU A CA 1
ATOM 2231 C C . GLU A 1 284 ? -34.198 -3.404 1.288 1.00 79.81 284 GLU A C 1
ATOM 2233 O O . GLU A 1 284 ? -33.962 -4.210 0.384 1.00 79.81 284 GLU A O 1
ATOM 2238 N N . ASN A 1 285 ? -34.474 -2.116 1.038 1.00 75.38 285 ASN A N 1
ATOM 2239 C CA . ASN A 1 285 ? -34.536 -1.529 -0.305 1.00 75.38 285 ASN A CA 1
ATOM 2240 C C . ASN A 1 285 ? -33.206 -1.715 -1.053 1.00 75.38 285 ASN A C 1
ATOM 2242 O O . ASN A 1 285 ? -32.193 -1.112 -0.701 1.00 75.38 285 ASN A O 1
ATOM 2246 N N . ARG A 1 286 ? -33.214 -2.521 -2.122 1.00 72.75 286 ARG A N 1
ATOM 2247 C CA . ARG A 1 286 ? -32.057 -2.675 -3.010 1.00 72.75 286 ARG A CA 1
ATOM 2248 C C . ARG A 1 286 ? -31.921 -1.430 -3.872 1.00 72.75 286 ARG A C 1
ATOM 2250 O O . ARG A 1 286 ? -32.750 -1.189 -4.750 1.00 72.75 286 ARG A O 1
ATOM 2257 N N . SER A 1 287 ? -30.857 -0.661 -3.664 1.00 72.94 287 SER A N 1
ATOM 2258 C CA . SER A 1 287 ? -30.460 0.307 -4.681 1.00 72.94 287 SER A CA 1
ATOM 2259 C C . SER A 1 287 ? -30.045 -0.481 -5.932 1.00 72.94 287 SER A C 1
ATOM 2261 O O . SER A 1 287 ? -29.290 -1.448 -5.838 1.00 72.94 287 SER A O 1
ATOM 2263 N N . LYS A 1 288 ? -30.586 -0.138 -7.109 1.00 72.31 288 LYS A N 1
ATOM 2264 C CA . LYS A 1 288 ? -30.117 -0.691 -8.392 1.00 72.31 288 LYS A CA 1
ATOM 2265 C C . LYS A 1 288 ? -28.716 -0.129 -8.654 1.00 72.31 288 LYS A C 1
ATOM 2267 O O . LYS A 1 288 ? -28.559 0.867 -9.353 1.00 72.31 288 LYS A O 1
ATOM 2272 N N . GLY A 1 289 ? -27.714 -0.707 -7.999 1.00 62.62 289 GLY A N 1
ATOM 2273 C CA . GLY A 1 289 ? -26.324 -0.289 -8.092 1.00 62.62 289 GLY A CA 1
ATOM 2274 C C . GLY A 1 289 ? -25.741 -0.601 -9.468 1.00 62.62 289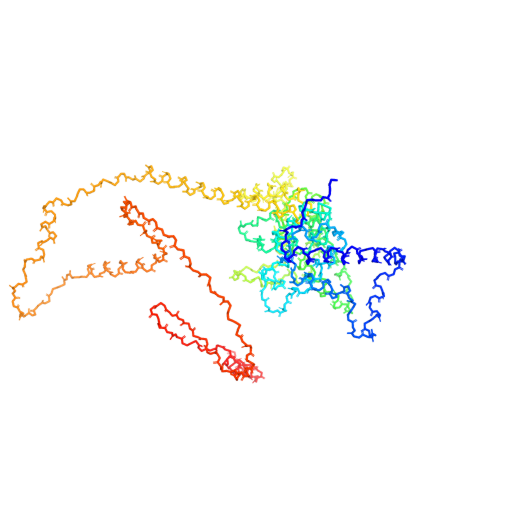 GLY A C 1
ATOM 2275 O O . GLY A 1 289 ? -25.954 -1.677 -10.023 1.00 62.62 289 GLY A O 1
ATOM 2276 N N . ASN A 1 290 ? -24.991 0.350 -10.025 1.00 61.28 290 ASN A N 1
ATOM 2277 C CA . ASN A 1 290 ? -24.249 0.166 -11.270 1.00 61.28 290 ASN A CA 1
ATOM 2278 C C . ASN A 1 290 ? -23.242 -0.994 -11.140 1.00 61.28 290 ASN A C 1
ATOM 2280 O O . ASN A 1 290 ? -22.593 -1.159 -10.109 1.00 61.28 290 ASN A O 1
ATOM 2284 N N . SER A 1 291 ? -23.051 -1.743 -12.227 1.00 64.06 291 SER A N 1
ATOM 2285 C CA . SER A 1 291 ? -22.253 -2.976 -12.380 1.00 64.06 291 SER A CA 1
ATOM 2286 C C . SER A 1 291 ? -20.734 -2.870 -12.110 1.00 64.06 291 SER A C 1
ATOM 2288 O O . SER A 1 291 ? -19.954 -3.736 -12.513 1.00 64.06 291 SER A O 1
ATOM 2290 N N . THR A 1 292 ? -20.271 -1.853 -11.375 1.00 67.06 292 THR A N 1
ATOM 2291 C CA . THR A 1 292 ? -18.859 -1.672 -10.995 1.00 67.06 292 THR A CA 1
ATOM 2292 C C . THR A 1 292 ? -18.307 -2.778 -10.088 1.00 67.06 292 THR A C 1
ATOM 2294 O O . THR A 1 292 ? -17.091 -2.966 -10.049 1.00 67.06 292 THR A O 1
ATOM 2297 N N . ALA A 1 293 ? -19.172 -3.544 -9.413 1.00 69.25 293 ALA A N 1
ATOM 2298 C CA . ALA A 1 293 ? -18.782 -4.643 -8.523 1.00 69.25 293 ALA A CA 1
ATOM 2299 C C . ALA A 1 293 ? -18.020 -5.779 -9.243 1.00 69.25 293 ALA A C 1
ATOM 2301 O O . ALA A 1 293 ? -17.124 -6.400 -8.665 1.00 69.25 293 ALA A O 1
ATOM 2302 N N . SER A 1 294 ? -18.310 -6.011 -10.531 1.00 75.62 294 SER A N 1
ATOM 2303 C CA . SER A 1 294 ? -17.689 -7.095 -11.307 1.00 75.62 294 SER A CA 1
ATOM 2304 C C . SER A 1 294 ? -16.179 -6.887 -11.507 1.00 75.62 294 SER A C 1
ATOM 2306 O O . SER A 1 294 ? -15.381 -7.803 -11.291 1.00 75.62 294 SER A O 1
ATOM 2308 N N . MET A 1 295 ? -15.746 -5.660 -11.830 1.00 80.00 295 MET A N 1
ATOM 2309 C CA . MET A 1 295 ? -14.321 -5.374 -12.058 1.00 80.00 295 MET A CA 1
ATOM 2310 C C . MET A 1 295 ? -13.488 -5.491 -10.777 1.00 80.00 295 MET A C 1
ATOM 2312 O O . MET A 1 295 ? -12.356 -5.975 -10.815 1.00 80.00 295 MET A O 1
ATOM 2316 N N . THR A 1 296 ? -14.033 -5.065 -9.635 1.00 82.25 296 THR A N 1
ATOM 2317 C CA . THR A 1 296 ? -13.333 -5.156 -8.346 1.00 82.25 296 THR A CA 1
ATOM 2318 C C . THR A 1 296 ? -13.133 -6.600 -7.896 1.00 82.25 296 THR A C 1
ATOM 2320 O O . THR A 1 296 ? -12.072 -6.911 -7.356 1.00 82.25 296 THR A O 1
ATOM 2323 N N . GLY A 1 297 ? -14.087 -7.496 -8.179 1.00 86.75 297 GLY A N 1
ATOM 2324 C CA . GLY A 1 297 ? -13.982 -8.918 -7.836 1.00 86.75 297 GLY A CA 1
ATOM 2325 C C . GLY A 1 297 ? -12.835 -9.633 -8.561 1.00 86.75 297 GLY A C 1
ATOM 2326 O O . GLY A 1 297 ? -12.070 -10.375 -7.939 1.00 86.75 297 GLY A O 1
ATOM 2327 N N . SER A 1 298 ? -12.647 -9.352 -9.855 1.00 90.25 298 SER A N 1
ATOM 2328 C CA . SER A 1 298 ? -11.519 -9.899 -10.627 1.00 90.25 298 SER A CA 1
ATOM 2329 C C . SER A 1 298 ? -10.167 -9.445 -10.057 1.00 90.25 298 SER A C 1
ATOM 2331 O O . SER A 1 298 ? -9.273 -10.264 -9.841 1.00 90.25 298 SER A O 1
ATOM 2333 N N . MET A 1 299 ? -10.041 -8.160 -9.712 1.00 92.88 299 MET A N 1
ATOM 2334 C CA . MET A 1 299 ? -8.800 -7.604 -9.156 1.00 92.88 299 MET A CA 1
ATOM 2335 C C . MET A 1 299 ? -8.482 -8.140 -7.758 1.00 92.88 299 MET A C 1
ATOM 2337 O O . MET A 1 299 ? -7.323 -8.407 -7.460 1.00 92.88 299 MET A O 1
ATOM 2341 N N . LEU A 1 300 ? -9.492 -8.339 -6.909 1.00 92.62 300 LEU A N 1
ATOM 2342 C CA . LEU A 1 300 ? -9.312 -8.968 -5.595 1.00 92.62 300 LEU A CA 1
ATOM 2343 C C . LEU A 1 300 ? -8.909 -10.440 -5.710 1.00 92.62 300 LEU A C 1
ATOM 2345 O O . LEU A 1 300 ? -8.130 -10.933 -4.901 1.00 92.62 300 LEU A O 1
ATOM 2349 N N . THR A 1 301 ? -9.380 -11.138 -6.742 1.00 93.94 301 THR A N 1
ATOM 2350 C CA . THR A 1 301 ? -8.946 -12.513 -7.023 1.00 93.94 301 THR A CA 1
ATOM 2351 C C . THR A 1 301 ? -7.474 -12.563 -7.434 1.00 93.94 301 THR A C 1
ATOM 2353 O O . THR A 1 301 ? -6.757 -13.467 -7.013 1.00 93.94 301 THR A O 1
ATOM 2356 N N . ALA A 1 302 ? -6.997 -11.575 -8.198 1.00 95.25 302 ALA A N 1
ATOM 2357 C CA . ALA A 1 302 ? -5.568 -11.416 -8.457 1.00 95.25 302 ALA A CA 1
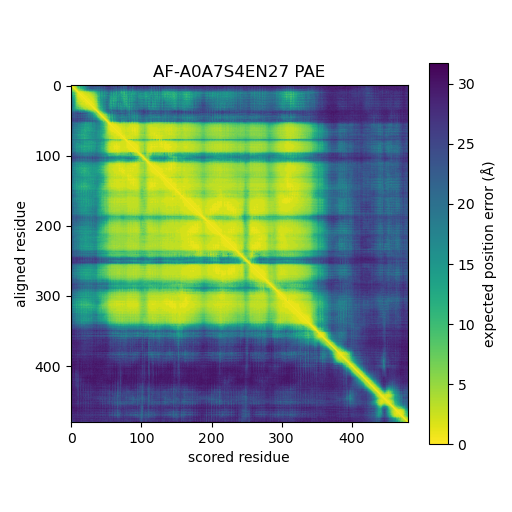ATOM 2358 C C . ALA A 1 302 ? -4.799 -11.076 -7.168 1.00 95.25 302 ALA A C 1
ATOM 2360 O O . ALA A 1 302 ? -3.773 -11.691 -6.901 1.00 95.25 302 ALA A O 1
ATOM 2361 N N . ALA A 1 303 ? -5.336 -10.182 -6.329 1.00 94.12 303 ALA A N 1
ATOM 2362 C CA . ALA A 1 303 ? -4.724 -9.797 -5.056 1.00 94.12 303 ALA A CA 1
ATOM 2363 C C . ALA A 1 303 ? -4.513 -10.988 -4.115 1.00 94.12 303 ALA A C 1
ATOM 2365 O O . ALA A 1 303 ? -3.476 -11.065 -3.471 1.00 94.12 303 ALA A O 1
ATOM 2366 N N . LYS A 1 304 ? -5.453 -11.942 -4.074 1.00 95.81 304 LYS A N 1
ATOM 2367 C CA . LYS A 1 304 ? -5.334 -13.185 -3.288 1.00 95.81 304 LYS A CA 1
ATOM 2368 C C . LYS A 1 304 ? -4.139 -14.052 -3.659 1.00 95.81 304 LYS A C 1
ATOM 2370 O O . LYS A 1 304 ? -3.706 -14.838 -2.832 1.00 95.81 304 LYS A O 1
ATOM 2375 N N . LYS A 1 305 ? -3.639 -13.937 -4.891 1.00 96.44 305 LYS A N 1
ATOM 2376 C CA . LYS A 1 305 ? -2.426 -14.631 -5.345 1.00 96.44 305 LYS A CA 1
ATOM 2377 C C . LYS A 1 305 ? -1.153 -13.854 -4.995 1.00 96.44 305 LYS A C 1
ATOM 2379 O O . LYS A 1 305 ? -0.056 -14.326 -5.272 1.00 96.44 305 LYS A O 1
ATOM 2384 N N . CYS A 1 306 ? -1.289 -12.639 -4.462 1.00 96.81 306 CYS A N 1
ATOM 2385 C CA . CYS A 1 306 ? -0.173 -11.784 -4.096 1.00 96.81 306 CYS A CA 1
ATOM 2386 C C . CYS A 1 306 ? 0.121 -11.898 -2.596 1.00 96.81 306 CYS A C 1
ATOM 2388 O O . CYS A 1 306 ? -0.427 -11.140 -1.791 1.00 96.81 306 CYS A O 1
ATOM 2390 N N . ASP A 1 307 ? 1.024 -12.802 -2.227 1.00 96.69 307 ASP A N 1
ATOM 2391 C CA . ASP A 1 307 ? 1.438 -12.998 -0.831 1.00 96.69 307 ASP A CA 1
ATOM 2392 C C . ASP A 1 307 ? 2.460 -11.953 -0.350 1.00 96.69 307 ASP A C 1
ATOM 2394 O O . ASP A 1 307 ? 2.610 -11.721 0.848 1.00 96.69 307 ASP A O 1
ATOM 2398 N N . SER A 1 308 ? 3.140 -11.285 -1.285 1.00 97.31 308 SER A N 1
ATOM 2399 C CA . SER A 1 308 ? 4.261 -10.368 -1.028 1.00 97.31 308 SER A CA 1
ATOM 2400 C C . SER A 1 308 ? 4.178 -9.076 -1.848 1.00 97.31 308 SER A C 1
ATOM 2402 O O . SER A 1 308 ? 3.497 -9.014 -2.878 1.00 97.31 308 SER A O 1
ATOM 2404 N N . TRP A 1 309 ? 4.902 -8.032 -1.442 1.00 97.25 309 TRP A N 1
ATOM 2405 C CA . TRP A 1 309 ? 5.026 -6.796 -2.224 1.00 97.25 309 TRP A CA 1
ATOM 2406 C C . TRP A 1 309 ? 5.677 -7.037 -3.590 1.00 97.25 309 TRP A C 1
ATOM 2408 O O . TRP A 1 309 ? 5.259 -6.412 -4.567 1.00 97.25 309 TRP A O 1
ATOM 2418 N N . ARG A 1 310 ? 6.614 -7.989 -3.689 1.00 96.25 310 ARG A N 1
ATOM 2419 C CA . ARG A 1 310 ? 7.165 -8.484 -4.965 1.00 96.25 310 ARG A CA 1
ATOM 2420 C C . ARG A 1 310 ? 6.082 -9.000 -5.907 1.00 96.25 310 ARG A C 1
ATOM 2422 O O . ARG A 1 310 ? 5.938 -8.523 -7.031 1.00 96.25 310 ARG A O 1
ATOM 2429 N N . SER A 1 311 ? 5.278 -9.956 -5.447 1.00 96.88 311 SER A N 1
ATOM 2430 C CA . SER A 1 311 ? 4.210 -10.547 -6.268 1.00 96.88 311 SER A CA 1
ATOM 2431 C C . SER A 1 311 ? 3.165 -9.505 -6.693 1.00 96.88 311 SER A C 1
ATOM 2433 O O . SER A 1 311 ? 2.711 -9.496 -7.843 1.00 96.88 311 SER A O 1
ATOM 2435 N N . LEU A 1 312 ? 2.853 -8.553 -5.803 1.00 97.38 312 LEU A N 1
ATOM 2436 C CA . LEU A 1 312 ? 1.996 -7.413 -6.109 1.00 97.38 312 LEU A CA 1
ATOM 2437 C C . LEU A 1 312 ? 2.612 -6.514 -7.190 1.00 97.38 312 LEU A C 1
ATOM 2439 O O . LEU A 1 312 ? 1.905 -6.097 -8.106 1.00 97.38 312 LEU A O 1
ATOM 2443 N N . TYR A 1 313 ? 3.917 -6.235 -7.117 1.00 97.50 313 TYR A N 1
ATOM 2444 C CA . TYR A 1 313 ? 4.634 -5.454 -8.125 1.00 97.50 313 TYR A CA 1
ATOM 2445 C C . TYR A 1 313 ? 4.519 -6.080 -9.516 1.00 97.50 313 TYR A C 1
ATOM 2447 O O . TYR A 1 313 ? 4.134 -5.395 -10.466 1.00 97.50 313 TYR A O 1
ATOM 2455 N N . HIS A 1 314 ? 4.794 -7.381 -9.637 1.00 97.12 314 HIS A N 1
ATOM 2456 C CA . HIS A 1 314 ? 4.688 -8.091 -10.913 1.00 97.12 314 HIS A CA 1
ATOM 2457 C C . HIS A 1 314 ? 3.256 -8.082 -11.454 1.00 97.12 314 HIS A C 1
ATOM 2459 O O . HIS A 1 314 ? 3.044 -7.777 -12.628 1.00 97.12 314 HIS A O 1
ATOM 2465 N N . THR A 1 315 ? 2.269 -8.318 -10.589 1.00 97.12 315 THR A N 1
ATOM 2466 C CA . THR A 1 315 ? 0.849 -8.291 -10.965 1.00 97.12 315 THR A CA 1
ATOM 2467 C C . THR A 1 315 ? 0.422 -6.906 -11.462 1.00 97.12 315 THR A C 1
ATOM 2469 O O . THR A 1 315 ? -0.228 -6.785 -12.500 1.00 97.12 315 THR A O 1
ATOM 2472 N N . LEU A 1 316 ? 0.838 -5.838 -10.772 1.00 96.94 316 LEU A N 1
ATOM 2473 C CA . LEU A 1 316 ? 0.583 -4.457 -11.189 1.00 96.94 316 LEU A CA 1
ATOM 2474 C C . LEU A 1 316 ? 1.297 -4.103 -12.499 1.00 96.94 316 LEU A C 1
ATOM 2476 O O . LEU A 1 316 ? 0.728 -3.393 -13.327 1.00 96.94 316 LEU A O 1
ATOM 2480 N N . LYS A 1 317 ? 2.518 -4.607 -12.709 1.00 97.12 317 LYS A N 1
ATOM 2481 C CA . LYS A 1 317 ? 3.281 -4.407 -13.947 1.00 97.12 317 LYS A CA 1
ATOM 2482 C C . LYS A 1 317 ? 2.576 -5.043 -15.146 1.00 97.12 317 LYS A C 1
ATOM 2484 O O . LYS A 1 317 ? 2.424 -4.369 -16.161 1.00 97.12 317 LYS A O 1
ATOM 2489 N N . ILE A 1 318 ? 2.094 -6.282 -15.011 1.00 96.44 318 ILE A N 1
ATOM 2490 C CA . ILE A 1 318 ? 1.303 -6.970 -16.047 1.00 96.44 318 ILE A CA 1
ATOM 2491 C C . ILE A 1 318 ? 0.014 -6.192 -16.327 1.00 96.44 318 ILE A C 1
ATOM 2493 O O . ILE A 1 318 ? -0.271 -5.855 -17.471 1.00 96.44 318 ILE A O 1
ATOM 2497 N N . HIS A 1 319 ? -0.723 -5.814 -15.280 1.00 95.38 319 HIS A N 1
ATOM 2498 C CA . HIS A 1 319 ? -1.959 -5.045 -15.425 1.00 95.38 319 HIS A CA 1
ATOM 2499 C C . HIS A 1 319 ? -1.742 -3.694 -16.130 1.00 95.38 319 HIS A C 1
ATOM 2501 O O . HIS A 1 319 ? -2.564 -3.266 -16.945 1.00 95.38 319 HIS A O 1
ATOM 2507 N N . ASP A 1 320 ? -0.650 -2.990 -15.825 1.00 95.50 320 ASP A N 1
ATOM 2508 C CA . ASP A 1 320 ? -0.325 -1.731 -16.491 1.00 95.50 320 ASP A CA 1
ATOM 2509 C C . ASP A 1 320 ? 0.047 -1.926 -17.969 1.00 95.50 320 ASP A C 1
ATOM 2511 O O . ASP A 1 320 ? -0.370 -1.122 -18.807 1.00 95.50 320 ASP A O 1
ATOM 2515 N N . GLU A 1 321 ? 0.768 -3.000 -18.300 1.00 96.38 321 GLU A N 1
ATOM 2516 C CA . GLU A 1 321 ? 1.084 -3.374 -19.683 1.00 96.38 321 GLU A CA 1
ATOM 2517 C C . GLU A 1 321 ? -0.179 -3.730 -20.480 1.00 96.38 321 GLU A C 1
ATOM 2519 O O . GLU A 1 321 ? -0.398 -3.200 -21.573 1.00 96.38 321 GLU A O 1
ATOM 2524 N N . ASP A 1 322 ? -1.075 -4.529 -19.897 1.00 95.56 322 ASP A N 1
ATOM 2525 C CA . ASP A 1 322 ? -2.375 -4.874 -20.483 1.00 95.56 322 ASP A CA 1
ATOM 2526 C C . ASP A 1 322 ? -3.218 -3.625 -20.735 1.00 95.56 322 ASP A C 1
ATOM 2528 O O . ASP A 1 322 ? -3.834 -3.454 -21.792 1.00 95.56 322 ASP A O 1
ATOM 2532 N N . ARG A 1 323 ? -3.236 -2.705 -19.767 1.00 94.06 323 ARG A N 1
ATOM 2533 C CA . ARG A 1 323 ? -3.944 -1.432 -19.888 1.00 94.06 323 ARG A CA 1
ATOM 2534 C C . ARG A 1 323 ? -3.380 -0.597 -21.035 1.00 94.06 323 ARG A C 1
ATOM 2536 O O . ARG A 1 323 ? -4.165 -0.072 -21.829 1.00 94.06 323 ARG A O 1
ATOM 2543 N N . ARG A 1 324 ? -2.052 -0.474 -21.137 1.00 94.81 324 ARG A N 1
ATOM 2544 C CA . ARG A 1 324 ? -1.383 0.253 -22.229 1.00 94.81 324 ARG A CA 1
ATOM 2545 C C . ARG A 1 324 ? -1.684 -0.392 -23.585 1.00 94.81 324 ARG A C 1
ATOM 2547 O O . ARG A 1 324 ? -2.073 0.316 -24.516 1.00 94.81 324 ARG A O 1
ATOM 2554 N N . SER A 1 325 ? -1.633 -1.719 -23.665 1.00 96.19 325 SER A N 1
ATOM 2555 C CA . SER A 1 325 ? -1.953 -2.490 -24.871 1.00 96.19 325 SER A CA 1
ATOM 2556 C C . SER A 1 325 ? -3.399 -2.281 -25.330 1.00 96.19 325 SER A C 1
ATOM 2558 O O . SER A 1 325 ? -3.629 -1.896 -26.480 1.00 96.19 325 SER A O 1
ATOM 2560 N N . ARG A 1 326 ? -4.377 -2.400 -24.419 1.00 95.06 326 ARG A N 1
ATOM 2561 C CA . ARG A 1 326 ? -5.806 -2.167 -24.709 1.00 95.06 326 ARG A CA 1
ATOM 2562 C C . ARG A 1 326 ? -6.100 -0.719 -25.096 1.00 95.06 326 ARG A C 1
ATOM 2564 O O . ARG A 1 326 ? -6.957 -0.469 -25.941 1.00 95.06 326 ARG A O 1
ATOM 2571 N N . GLN A 1 327 ? -5.423 0.259 -24.491 1.00 94.62 327 GLN A N 1
ATOM 2572 C CA . GLN A 1 327 ? -5.563 1.665 -24.889 1.00 94.62 327 GLN A CA 1
ATOM 2573 C C . GLN A 1 327 ? -5.030 1.903 -26.307 1.00 94.62 327 GLN A C 1
ATOM 2575 O O . GLN A 1 327 ? -5.706 2.549 -27.111 1.00 94.62 327 GLN A O 1
ATOM 2580 N N . GLY A 1 328 ? -3.863 1.340 -26.633 1.00 95.94 328 GLY A N 1
ATOM 2581 C CA . GLY A 1 328 ? -3.294 1.397 -27.979 1.00 95.94 328 GLY A CA 1
ATOM 2582 C C . GLY A 1 328 ? -4.196 0.729 -29.017 1.00 95.94 328 GLY A C 1
ATOM 2583 O O . GLY A 1 328 ? -4.434 1.289 -30.087 1.00 95.94 328 GLY A O 1
ATOM 2584 N N . GLU A 1 329 ? -4.766 -0.426 -28.682 1.00 96.69 329 GLU A N 1
ATOM 2585 C CA . GLU A 1 329 ? -5.724 -1.136 -29.526 1.00 96.69 329 GLU A CA 1
ATOM 2586 C C . GLU A 1 329 ? -7.007 -0.332 -29.756 1.00 96.69 329 GLU A C 1
ATOM 2588 O O . GLU A 1 329 ? -7.374 -0.102 -30.907 1.00 96.69 329 GLU A O 1
ATOM 2593 N N . LYS A 1 330 ? -7.631 0.204 -28.697 1.00 96.75 330 LYS A N 1
ATOM 2594 C CA . LYS A 1 330 ? -8.806 1.085 -28.816 1.00 96.75 330 LYS A CA 1
ATOM 2595 C C . LYS A 1 330 ? -8.525 2.305 -29.693 1.00 96.75 330 LYS A C 1
ATOM 2597 O O . LYS A 1 330 ? -9.392 2.731 -30.454 1.00 96.75 330 LYS A O 1
ATOM 2602 N N . MET A 1 331 ? -7.322 2.875 -29.608 1.00 97.00 331 MET A N 1
ATOM 2603 C CA . MET A 1 331 ? -6.928 4.003 -30.451 1.00 97.00 331 MET A CA 1
ATOM 2604 C C . MET A 1 331 ? -6.774 3.592 -31.920 1.00 97.00 331 MET A C 1
ATOM 2606 O O . MET A 1 331 ? -7.251 4.310 -32.800 1.00 97.00 331 MET A O 1
ATOM 2610 N N . ARG A 1 332 ? -6.141 2.443 -32.195 1.00 97.19 332 ARG A N 1
ATOM 2611 C CA . ARG A 1 332 ? -6.031 1.883 -33.553 1.00 97.19 332 ARG A CA 1
ATOM 2612 C C . ARG A 1 332 ? -7.405 1.580 -34.139 1.00 97.19 332 ARG A C 1
ATOM 2614 O O . ARG A 1 332 ? -7.678 1.989 -35.262 1.00 97.19 332 ARG A O 1
ATOM 2621 N N . GLU A 1 333 ? -8.283 0.959 -33.363 1.00 97.19 333 GLU A N 1
ATOM 2622 C CA . GLU A 1 333 ? -9.650 0.643 -33.773 1.00 97.19 333 GLU A CA 1
ATOM 2623 C C . GLU A 1 333 ? -10.460 1.910 -34.063 1.00 97.19 333 GLU A C 1
ATOM 2625 O O . GLU A 1 333 ? -11.086 2.029 -35.113 1.00 97.19 333 GLU A O 1
ATOM 2630 N N . ARG A 1 334 ? -10.361 2.934 -33.205 1.00 96.25 334 ARG A N 1
ATOM 2631 C CA . ARG A 1 334 ? -10.989 4.237 -33.464 1.00 96.25 334 ARG A CA 1
ATOM 2632 C C . ARG A 1 334 ? -10.479 4.875 -34.758 1.00 96.25 334 ARG A C 1
ATOM 2634 O O . ARG A 1 334 ? -11.274 5.463 -35.483 1.00 96.25 334 ARG A O 1
ATOM 2641 N N . ARG A 1 335 ? -9.182 4.763 -35.068 1.00 96.00 335 ARG A N 1
ATOM 2642 C CA . ARG A 1 335 ? -8.612 5.255 -36.337 1.00 96.00 335 ARG A CA 1
ATOM 2643 C C . ARG A 1 335 ? -9.123 4.460 -37.539 1.00 96.00 335 ARG A C 1
ATOM 2645 O O . ARG A 1 335 ? -9.469 5.077 -38.538 1.00 96.00 335 ARG A O 1
ATOM 2652 N N . ARG A 1 336 ? -9.228 3.130 -37.436 1.00 96.44 336 ARG A N 1
ATOM 2653 C CA . ARG A 1 336 ? -9.819 2.280 -38.486 1.00 96.44 336 ARG A CA 1
ATOM 2654 C C . ARG A 1 336 ? -11.269 2.672 -38.755 1.00 96.44 336 ARG A C 1
ATOM 2656 O O . ARG A 1 336 ? -11.598 2.965 -39.896 1.00 96.44 336 ARG A O 1
ATOM 2663 N N . ARG A 1 337 ? -12.085 2.805 -37.704 1.00 96.19 337 ARG A N 1
ATOM 2664 C CA . ARG A 1 337 ? -13.481 3.263 -37.811 1.00 96.19 337 ARG A CA 1
ATOM 2665 C C . ARG A 1 337 ? -13.600 4.664 -38.391 1.00 96.19 337 ARG A C 1
ATOM 2667 O O . ARG A 1 337 ? -14.472 4.921 -39.206 1.00 96.19 337 ARG A O 1
ATOM 2674 N N . LEU A 1 338 ? -12.722 5.585 -37.995 1.00 93.88 338 LEU A N 1
ATOM 2675 C CA . LEU A 1 338 ? -12.699 6.914 -38.599 1.00 93.88 338 LEU A CA 1
ATOM 2676 C C . LEU A 1 338 ? -12.333 6.842 -40.081 1.00 93.88 338 LEU A C 1
ATOM 2678 O O . LEU A 1 338 ? -12.936 7.559 -40.859 1.00 93.88 338 LEU A O 1
ATOM 2682 N N . ASN A 1 339 ? -11.417 5.970 -40.497 1.00 91.69 339 ASN A N 1
ATOM 2683 C CA . ASN A 1 339 ? -11.078 5.813 -41.912 1.00 91.69 339 ASN A CA 1
ATOM 2684 C C . ASN A 1 339 ? -12.210 5.176 -42.732 1.00 91.69 339 ASN A C 1
ATOM 2686 O O . ASN A 1 339 ? -12.358 5.533 -43.896 1.00 91.69 339 ASN A O 1
ATOM 2690 N N . THR A 1 340 ? -13.014 4.279 -42.148 1.00 94.19 340 THR A N 1
ATOM 2691 C CA . THR A 1 340 ? -14.169 3.675 -42.837 1.00 94.19 340 THR A CA 1
ATOM 2692 C C . THR A 1 340 ? -15.378 4.607 -42.885 1.00 94.19 340 THR A C 1
ATOM 2694 O O . THR A 1 340 ? -16.098 4.617 -43.876 1.00 94.19 340 THR A O 1
ATOM 2697 N N . VAL A 1 341 ? -15.612 5.385 -41.822 1.00 91.75 341 VAL A N 1
ATOM 2698 C CA . VAL A 1 341 ? -16.782 6.273 -41.693 1.00 91.75 341 VAL A CA 1
ATOM 2699 C C . VAL A 1 341 ? -16.524 7.658 -42.276 1.00 91.75 341 VAL A C 1
ATOM 2701 O O . VAL A 1 341 ? -17.479 8.356 -42.608 1.00 91.75 341 VAL A O 1
ATOM 2704 N N . ARG A 1 342 ? -15.261 8.095 -42.397 1.00 82.12 342 ARG A N 1
ATOM 2705 C CA . ARG A 1 342 ? -14.953 9.414 -42.956 1.00 82.12 342 ARG A CA 1
ATOM 2706 C C . ARG A 1 342 ? -15.538 9.453 -44.366 1.00 82.12 342 ARG A C 1
ATOM 2708 O O . ARG A 1 342 ? -15.065 8.692 -45.213 1.00 82.12 342 ARG A O 1
ATOM 2715 N N . PRO A 1 343 ? -16.550 10.307 -44.622 1.00 80.94 343 PRO A N 1
ATOM 2716 C CA . PRO A 1 343 ? -17.113 10.420 -45.955 1.00 80.94 343 PRO A CA 1
ATOM 2717 C C . PRO A 1 343 ? -15.945 10.691 -46.889 1.00 80.94 343 PRO A C 1
ATOM 2719 O O . PRO A 1 343 ? -15.071 11.493 -46.531 1.00 80.94 343 PRO A O 1
ATOM 2722 N N . LYS A 1 344 ? -15.878 9.966 -48.020 1.00 80.19 344 LYS A N 1
ATOM 2723 C CA . LYS A 1 344 ? -14.867 10.213 -49.052 1.00 80.19 344 LYS A CA 1
ATOM 2724 C C . LYS A 1 344 ? -14.888 11.712 -49.264 1.00 80.19 344 LYS A C 1
ATOM 2726 O O . LYS A 1 344 ? -15.883 12.241 -49.753 1.00 80.19 344 LYS A O 1
ATOM 2731 N N . ILE A 1 345 ? -13.843 12.395 -48.801 1.00 69.88 345 ILE A N 1
ATOM 2732 C CA . ILE A 1 345 ? -13.678 13.807 -49.086 1.00 69.88 345 ILE A CA 1
ATOM 2733 C C . ILE A 1 345 ? -13.527 13.788 -50.590 1.00 69.88 345 ILE A C 1
ATOM 2735 O O . ILE A 1 345 ? -12.479 13.375 -51.091 1.00 69.88 345 ILE A O 1
ATOM 2739 N N . VAL A 1 346 ? -14.624 14.089 -51.293 1.00 72.94 346 VAL A N 1
ATOM 2740 C CA . VAL A 1 346 ? -14.612 14.290 -52.730 1.00 72.94 346 VAL A CA 1
ATOM 2741 C C . VAL A 1 346 ? -13.489 15.279 -52.904 1.00 72.94 346 VAL A C 1
ATOM 2743 O O . VAL A 1 346 ? -13.528 16.362 -52.317 1.00 72.94 346 VAL A O 1
ATOM 2746 N N . LYS A 1 347 ? -12.418 14.821 -53.556 1.00 70.44 347 LYS A N 1
ATOM 2747 C CA . LYS A 1 347 ? -11.256 15.642 -53.846 1.00 70.44 347 LYS A CA 1
ATOM 2748 C C . LYS A 1 347 ? -11.860 16.828 -54.575 1.00 70.44 347 LYS A C 1
ATOM 2750 O O . LYS A 1 347 ? -12.342 16.657 -55.691 1.00 70.44 347 LYS A O 1
ATOM 2755 N N . VAL A 1 348 ? -11.989 17.961 -53.885 1.00 66.75 348 VAL A N 1
ATOM 2756 C CA . VAL A 1 348 ? -12.517 19.173 -54.492 1.00 66.75 348 VAL A CA 1
ATOM 2757 C C . VAL A 1 348 ? -11.480 19.463 -55.553 1.00 66.75 348 VAL A C 1
ATOM 2759 O O . VAL A 1 348 ? -10.364 19.872 -55.232 1.00 66.75 348 VAL A O 1
ATOM 2762 N N . HIS A 1 349 ? -11.782 19.078 -56.795 1.00 65.50 349 HIS A N 1
ATOM 2763 C CA . HIS A 1 349 ? -10.963 19.447 -57.929 1.00 65.50 349 HIS A CA 1
ATOM 2764 C C . HIS A 1 349 ? -10.768 20.946 -57.797 1.00 65.50 349 HIS A C 1
ATOM 2766 O O . HIS A 1 349 ? -11.744 21.646 -57.509 1.00 65.50 349 HIS A O 1
ATOM 2772 N N . ASN A 1 350 ? -9.508 21.391 -57.893 1.00 62.47 350 ASN A N 1
ATOM 2773 C CA . ASN A 1 350 ? -9.143 22.799 -57.810 1.00 62.47 350 ASN A CA 1
ATOM 2774 C C . ASN A 1 350 ? -10.247 23.603 -58.479 1.00 62.47 350 ASN A C 1
ATOM 2776 O O . ASN A 1 350 ? -10.570 23.313 -59.634 1.00 62.47 350 ASN A O 1
ATOM 2780 N N . ALA A 1 351 ? -10.860 24.497 -57.695 1.00 58.47 351 ALA A N 1
ATOM 2781 C CA . ALA A 1 351 ? -11.871 25.448 -58.122 1.00 58.47 351 ALA A CA 1
ATOM 2782 C C . ALA A 1 351 ? -11.713 25.706 -59.620 1.00 58.47 351 ALA A C 1
ATOM 2784 O O . ALA A 1 351 ? -10.638 26.150 -60.038 1.00 58.47 351 ALA A O 1
ATOM 2785 N N . SER A 1 352 ? -12.729 25.343 -60.420 1.00 66.94 352 SER A N 1
ATOM 2786 C CA . SER A 1 352 ? -12.663 25.497 -61.878 1.00 66.94 352 SER A CA 1
ATOM 2787 C C . SER A 1 352 ? -12.094 26.876 -62.215 1.00 66.94 352 SER A C 1
ATOM 2789 O O . SER A 1 352 ? -12.281 27.820 -61.440 1.00 66.94 352 SER A O 1
ATOM 2791 N N . ALA A 1 353 ? -11.423 27.034 -63.358 1.00 67.25 353 ALA A N 1
ATOM 2792 C CA . ALA A 1 353 ? -10.820 28.311 -63.757 1.00 67.25 353 ALA A CA 1
ATOM 2793 C C . ALA A 1 353 ? -11.760 29.525 -63.551 1.00 67.25 353 ALA A C 1
ATOM 2795 O O . ALA A 1 353 ? -11.294 30.625 -63.272 1.00 67.25 353 ALA A O 1
ATOM 2796 N N . ARG A 1 354 ? -13.086 29.310 -63.580 1.00 65.62 354 ARG A N 1
ATOM 2797 C CA . ARG A 1 354 ? -14.134 30.278 -63.233 1.00 65.62 354 ARG A CA 1
ATOM 2798 C C . ARG A 1 354 ? -14.143 30.734 -61.761 1.00 65.62 354 ARG A C 1
ATOM 2800 O O . ARG A 1 354 ? -14.263 31.930 -61.527 1.00 65.62 354 ARG A O 1
ATOM 2807 N N . GLN A 1 355 ? -13.993 29.846 -60.775 1.00 67.12 355 GLN A N 1
ATOM 2808 C CA . GLN A 1 355 ? -13.889 30.228 -59.355 1.00 67.12 355 GLN A CA 1
ATOM 2809 C C . GLN A 1 355 ? -12.561 30.928 -59.048 1.00 67.12 355 GLN A C 1
ATOM 2811 O O . GLN A 1 355 ? -12.566 31.921 -58.324 1.00 67.12 355 GLN A O 1
ATOM 2816 N N . ASN A 1 356 ? -11.449 30.485 -59.648 1.00 67.94 356 ASN A N 1
ATOM 2817 C CA . ASN A 1 356 ? -10.182 31.222 -59.560 1.00 67.94 356 ASN A CA 1
ATOM 2818 C C . ASN A 1 356 ? -10.291 32.601 -60.228 1.00 67.94 356 ASN A C 1
ATOM 2820 O O . ASN A 1 356 ? -9.733 33.563 -59.716 1.00 67.94 356 ASN A O 1
ATOM 2824 N N . ARG A 1 357 ? -11.083 32.749 -61.302 1.00 68.12 357 ARG A N 1
ATOM 2825 C CA . ARG A 1 357 ? -11.409 34.063 -61.885 1.00 68.12 357 ARG A CA 1
ATOM 2826 C C . ARG A 1 357 ? -12.204 34.953 -60.934 1.00 68.12 357 ARG A C 1
ATOM 2828 O O . ARG A 1 357 ? -11.981 36.152 -60.951 1.00 68.12 357 ARG A O 1
ATOM 2835 N N . ILE A 1 358 ? -13.112 34.394 -60.130 1.00 67.25 358 ILE A N 1
ATOM 2836 C CA . ILE A 1 358 ? -13.915 35.148 -59.149 1.00 67.25 358 ILE A CA 1
ATOM 2837 C C . ILE A 1 358 ? -13.055 35.567 -57.951 1.00 67.25 358 ILE A C 1
ATOM 2839 O O . ILE A 1 358 ? -13.125 36.720 -57.537 1.00 67.25 358 ILE A O 1
ATOM 2843 N N . LEU A 1 359 ? -12.202 34.674 -57.441 1.00 67.50 359 LEU A N 1
ATOM 2844 C CA . LEU A 1 359 ? -11.280 34.982 -56.342 1.00 67.50 359 LEU A CA 1
ATOM 2845 C C . LEU A 1 359 ? -10.156 35.940 -56.766 1.00 67.50 359 LEU A C 1
ATOM 2847 O O . LEU A 1 359 ? -9.768 36.796 -55.981 1.00 67.50 359 LEU A O 1
ATOM 2851 N N . ASN A 1 360 ? -9.692 35.867 -58.017 1.00 64.50 360 ASN A N 1
ATOM 2852 C CA . ASN A 1 360 ? -8.698 36.801 -58.557 1.00 64.50 360 ASN A CA 1
ATOM 2853 C C . ASN A 1 360 ? -9.321 38.098 -59.111 1.00 64.50 360 ASN A C 1
ATOM 2855 O O . ASN A 1 360 ? -8.585 39.030 -59.435 1.00 64.50 360 ASN A O 1
ATOM 2859 N N . ARG A 1 361 ? -10.659 38.211 -59.205 1.00 58.59 361 ARG A N 1
ATOM 2860 C CA . ARG A 1 361 ? -11.321 39.432 -59.707 1.00 58.59 361 ARG A CA 1
ATOM 2861 C C . ARG A 1 361 ? -11.232 40.609 -58.739 1.00 58.59 361 ARG A C 1
ATOM 2863 O O . ARG A 1 361 ? -11.415 41.737 -59.172 1.00 58.59 361 ARG A O 1
ATOM 2870 N N . SER A 1 362 ? -10.917 40.379 -57.464 1.00 56.75 362 SER A N 1
ATOM 2871 C CA . SER A 1 362 ? -10.740 41.460 -56.486 1.00 56.75 362 SER A CA 1
ATOM 2872 C C . SER A 1 362 ? -9.370 42.147 -56.555 1.00 56.75 362 SER A C 1
ATOM 2874 O O . SER A 1 362 ? -9.095 43.002 -55.722 1.00 56.75 362 SER A O 1
ATOM 2876 N N . SER A 1 363 ? -8.502 41.783 -57.510 1.00 56.84 363 SER A N 1
ATOM 2877 C CA . SER A 1 363 ? -7.168 42.387 -57.668 1.00 56.84 363 SER A CA 1
ATOM 2878 C C . SER A 1 363 ? -7.052 43.377 -58.836 1.00 56.84 363 SER A C 1
ATOM 2880 O O . SER A 1 363 ? -5.995 43.982 -58.995 1.00 56.84 363 SER A O 1
ATOM 2882 N N . PHE A 1 364 ? -8.092 43.566 -59.654 1.00 55.22 364 PHE A N 1
ATOM 2883 C CA . PHE A 1 364 ? -8.056 44.517 -60.771 1.00 55.22 364 PHE A CA 1
ATOM 2884 C C . PHE A 1 364 ? -9.040 45.658 -60.528 1.00 55.22 364 PHE A C 1
ATOM 2886 O O . PHE A 1 364 ? -10.227 45.545 -60.822 1.00 55.22 364 PHE A O 1
ATOM 2893 N N . GLY A 1 365 ? -8.521 46.746 -59.956 1.00 55.03 365 GLY A N 1
ATOM 2894 C CA . GLY A 1 365 ? -9.265 47.988 -59.754 1.00 55.03 365 GLY A CA 1
ATOM 2895 C C . GLY A 1 365 ? -8.776 48.832 -58.578 1.00 55.03 365 GLY A C 1
ATOM 2896 O O . GLY A 1 365 ? -9.598 49.288 -57.797 1.00 55.03 365 GLY A O 1
ATOM 2897 N N . SER A 1 366 ? -7.461 49.029 -58.424 1.00 50.47 366 SER A N 1
ATOM 2898 C CA . SER A 1 366 ? -6.905 50.058 -57.528 1.00 50.47 366 SER A CA 1
ATOM 2899 C C . SER A 1 366 ? -6.080 51.062 -58.330 1.00 50.47 366 SER A C 1
ATOM 2901 O O . SER A 1 366 ? -4.895 51.266 -58.088 1.00 50.47 366 SER A O 1
ATOM 2903 N N . SER A 1 367 ? -6.743 51.692 -59.293 1.00 57.22 367 SER A N 1
ATOM 2904 C CA . SER A 1 367 ? -6.381 53.019 -59.776 1.00 57.22 367 SER A CA 1
ATOM 2905 C C . SER A 1 367 ? -7.666 53.827 -59.803 1.00 57.22 367 SER A C 1
ATOM 290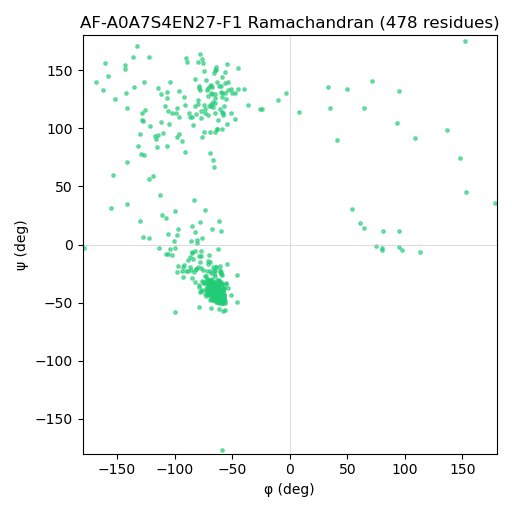7 O O . SER A 1 367 ? -8.341 53.848 -60.820 1.00 57.22 367 SER A O 1
ATOM 2909 N N . TYR A 1 368 ? -8.044 54.422 -58.672 1.00 46.34 368 TYR A N 1
ATOM 2910 C CA . TYR A 1 368 ? -8.793 55.676 -58.673 1.00 46.34 368 TYR A CA 1
ATOM 2911 C C . TYR A 1 368 ? -8.628 56.408 -57.338 1.00 46.34 368 TYR A C 1
ATOM 2913 O O . TYR A 1 368 ? -8.461 55.800 -56.282 1.00 46.34 368 TYR A O 1
ATOM 2921 N N . ASN A 1 369 ? -8.604 57.727 -57.475 1.00 46.69 369 ASN A N 1
ATOM 2922 C CA . ASN A 1 369 ? -8.174 58.759 -56.543 1.00 46.69 369 ASN A CA 1
ATOM 2923 C C . ASN A 1 369 ? -8.833 58.760 -55.151 1.00 46.69 369 ASN A C 1
ATOM 2925 O O . ASN A 1 369 ? -9.981 58.342 -55.001 1.00 46.69 369 ASN A O 1
ATOM 2929 N N . PRO A 1 370 ? -8.145 59.330 -54.142 1.00 55.22 370 PRO A N 1
ATOM 2930 C CA . PRO A 1 370 ? -8.696 59.545 -52.818 1.00 55.22 370 PRO A CA 1
ATOM 2931 C C . PRO A 1 370 ? -9.495 60.850 -52.800 1.00 55.22 370 PRO A C 1
ATOM 2933 O O . PRO A 1 370 ? -8.917 61.928 -52.708 1.00 55.22 370 PRO A O 1
ATOM 2936 N N . SER A 1 371 ? -10.822 60.778 -52.833 1.00 51.91 371 SER A N 1
ATOM 2937 C CA . SER A 1 371 ? -11.632 61.876 -52.303 1.00 51.91 371 SER A CA 1
ATOM 2938 C C . SER A 1 371 ? -13.070 61.454 -52.029 1.00 51.91 371 SER A C 1
ATOM 2940 O O . SER A 1 371 ? -13.742 60.927 -52.907 1.00 51.91 371 SER A O 1
ATOM 2942 N N . GLN A 1 372 ? -13.515 61.840 -50.834 1.00 46.19 372 GLN A N 1
ATOM 2943 C CA . GLN A 1 372 ? -14.889 61.969 -50.348 1.00 46.19 372 GLN A CA 1
ATOM 2944 C C . GLN A 1 372 ? -15.510 60.774 -49.611 1.00 46.19 372 GLN A C 1
ATOM 2946 O O . GLN A 1 372 ? -15.937 59.770 -50.170 1.00 46.19 372 GLN A O 1
ATOM 2951 N N . ASN A 1 373 ? -15.571 60.987 -48.292 1.00 52.91 373 ASN A N 1
ATOM 2952 C CA . ASN A 1 373 ? -16.656 60.652 -47.377 1.00 52.91 373 ASN A CA 1
ATOM 2953 C C . ASN A 1 373 ? -17.951 60.195 -48.055 1.00 52.91 373 ASN A C 1
ATOM 2955 O O . ASN A 1 373 ? -18.569 60.961 -48.787 1.00 52.91 373 ASN A O 1
ATOM 2959 N N . THR A 1 374 ? -18.429 59.013 -47.680 1.00 46.00 374 THR A N 1
ATOM 2960 C CA . THR A 1 374 ? -19.820 58.801 -47.253 1.00 46.00 374 THR A CA 1
ATOM 2961 C C . THR A 1 374 ? -19.948 57.419 -46.622 1.00 46.00 374 THR A C 1
ATOM 2963 O O . THR A 1 374 ? -19.325 56.438 -47.025 1.00 46.00 374 THR A O 1
ATOM 2966 N N . GLU A 1 375 ? -20.719 57.388 -45.548 1.00 57.41 375 GLU A N 1
ATOM 2967 C CA . GLU A 1 375 ? -21.019 56.242 -44.710 1.00 57.41 375 GLU A CA 1
ATOM 2968 C C . GLU A 1 375 ? -21.679 55.120 -45.524 1.00 57.41 375 GLU A C 1
ATOM 2970 O O . GLU A 1 375 ? -22.681 55.345 -46.197 1.00 57.41 375 GLU A O 1
ATOM 2975 N N . SER A 1 376 ? -21.196 53.878 -45.416 1.00 44.97 376 SER A N 1
ATOM 2976 C CA . SER A 1 376 ? -22.103 52.737 -45.563 1.00 44.97 376 SER A CA 1
ATOM 2977 C C . SER A 1 376 ? -21.647 51.507 -44.777 1.00 44.97 376 SER A C 1
ATOM 2979 O O . SER A 1 376 ? -20.527 51.000 -44.856 1.00 44.97 376 SER A O 1
ATOM 2981 N N . SER A 1 377 ? -22.594 51.070 -43.958 1.00 55.09 377 SER A N 1
ATOM 2982 C CA . SER A 1 377 ? -22.637 49.869 -43.143 1.00 55.09 377 SER A CA 1
ATOM 2983 C C . SER A 1 377 ? -22.459 48.604 -43.992 1.00 55.09 377 SER A C 1
ATOM 2985 O O . SER A 1 377 ? -23.281 48.319 -44.860 1.00 55.09 377 SER A O 1
ATOM 2987 N N . GLY A 1 378 ? -21.407 47.812 -43.741 1.00 53.44 378 GLY A N 1
ATOM 2988 C CA . GLY A 1 378 ? -21.255 46.537 -44.459 1.00 53.44 378 GLY A CA 1
ATOM 2989 C C . GLY A 1 378 ? -20.070 45.617 -44.139 1.00 53.44 378 GLY A C 1
ATOM 2990 O O . GLY A 1 378 ? -20.014 44.527 -44.698 1.00 53.44 378 GLY A O 1
ATOM 2991 N N . SER A 1 379 ? -19.124 45.964 -43.251 1.00 55.59 379 SER A N 1
ATOM 2992 C CA . SER A 1 379 ? -17.884 45.165 -43.071 1.00 55.59 379 SER A CA 1
ATOM 2993 C C . SER A 1 379 ? -17.798 44.310 -41.790 1.00 55.59 379 SER A C 1
ATOM 2995 O O . SER A 1 379 ? -16.760 43.705 -41.506 1.00 55.59 379 SER A O 1
ATOM 2997 N N . SER A 1 380 ? -18.886 44.190 -41.019 1.00 60.97 380 SER A N 1
ATOM 2998 C CA . SER A 1 380 ? -18.851 43.565 -39.681 1.00 60.97 380 SER A CA 1
ATOM 2999 C C . SER A 1 380 ? -18.600 42.043 -39.690 1.00 60.97 380 SER A C 1
ATOM 3001 O O . SER A 1 380 ? -17.796 41.536 -38.906 1.00 60.97 380 SER A O 1
ATOM 3003 N N . LYS A 1 381 ? -19.179 41.288 -40.635 1.00 64.00 381 LYS A N 1
ATOM 3004 C CA . LYS A 1 381 ? -19.117 39.809 -40.604 1.00 64.00 381 LYS A CA 1
ATOM 3005 C C . LYS A 1 381 ? -17.724 39.227 -40.858 1.00 64.00 381 LYS A C 1
ATOM 3007 O O . LYS A 1 381 ? -17.348 38.236 -40.238 1.00 64.00 381 LYS A O 1
ATOM 3012 N N . MET A 1 382 ? -16.926 39.838 -41.732 1.00 61.72 382 MET A N 1
ATOM 3013 C CA . MET A 1 382 ? -15.593 39.313 -42.067 1.00 61.72 382 MET A CA 1
ATOM 3014 C C . MET A 1 382 ? -14.570 39.607 -40.960 1.00 61.72 382 MET A C 1
ATOM 3016 O O . MET A 1 382 ? -13.677 38.801 -40.697 1.00 61.72 382 MET A O 1
ATOM 3020 N N . ARG A 1 383 ? -14.738 40.729 -40.248 1.00 66.69 383 ARG A N 1
ATOM 3021 C CA . ARG A 1 383 ? -13.939 41.052 -39.060 1.00 66.69 383 ARG A CA 1
ATOM 3022 C C . ARG A 1 383 ? -14.317 40.166 -37.869 1.00 66.69 383 ARG A C 1
ATOM 3024 O O . ARG A 1 383 ? -13.426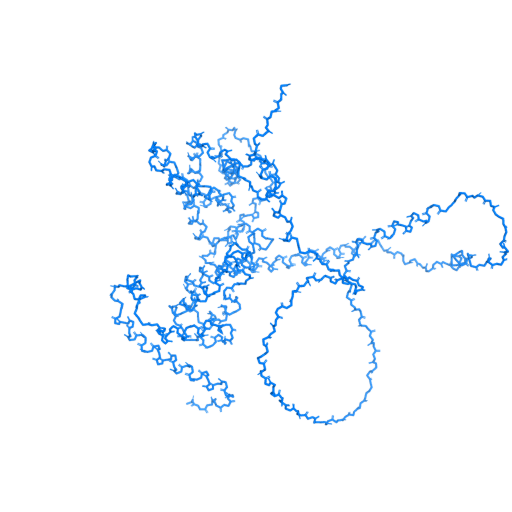 39.730 -37.145 1.00 66.69 383 ARG A O 1
ATOM 3031 N N . GLN A 1 384 ? -15.600 39.831 -37.725 1.00 67.69 384 GLN A N 1
ATOM 3032 C CA . GLN A 1 384 ? -16.089 38.904 -36.703 1.00 67.69 384 GLN A CA 1
ATOM 3033 C C . GLN A 1 384 ? -15.580 37.470 -36.938 1.00 67.69 384 GLN A C 1
ATOM 3035 O O . GLN A 1 384 ? -15.030 36.864 -36.022 1.00 67.69 384 GLN A O 1
ATOM 3040 N N . LEU A 1 385 ? -15.597 36.984 -38.186 1.00 62.81 385 LEU A N 1
ATOM 3041 C CA . LEU A 1 385 ? -15.012 35.682 -38.546 1.00 62.81 385 LEU A CA 1
ATOM 3042 C C . LEU A 1 385 ? -13.491 35.622 -38.324 1.00 62.81 385 LEU A C 1
ATOM 3044 O O . LEU A 1 385 ? -12.972 34.596 -37.881 1.00 62.81 385 LEU A O 1
ATOM 3048 N N . ARG A 1 386 ? -12.756 36.715 -38.582 1.00 70.06 386 ARG A N 1
ATOM 3049 C CA . ARG A 1 386 ? -11.309 36.777 -38.297 1.00 70.06 386 ARG A CA 1
ATOM 3050 C C . ARG A 1 386 ? -11.006 36.780 -36.798 1.00 70.06 386 ARG A C 1
ATOM 3052 O O . ARG A 1 386 ? -10.035 36.143 -36.392 1.00 70.06 386 ARG A O 1
ATOM 3059 N N . MET A 1 387 ? -11.839 37.424 -35.978 1.00 65.81 387 MET A N 1
ATOM 3060 C CA . MET A 1 387 ? -11.685 37.368 -34.520 1.00 65.81 387 MET A CA 1
ATOM 3061 C C . MET A 1 387 ? -12.023 35.981 -33.956 1.00 65.81 387 MET A C 1
ATOM 3063 O O . MET A 1 387 ? -11.271 35.465 -33.133 1.00 65.81 387 MET A O 1
ATOM 3067 N N . GLU A 1 388 ? -13.069 35.313 -34.444 1.00 59.69 388 GLU A N 1
ATOM 3068 C CA . GLU A 1 388 ? -13.430 33.964 -33.977 1.00 59.69 388 GLU A CA 1
ATOM 3069 C C . GLU A 1 388 ? -12.408 32.885 -34.400 1.00 59.69 388 GLU A C 1
ATOM 3071 O O . GLU A 1 388 ? -12.110 31.958 -33.636 1.00 59.69 388 GLU A O 1
ATOM 3076 N N . ALA A 1 389 ? -11.774 33.035 -35.569 1.00 57.16 389 ALA A N 1
ATOM 3077 C CA . ALA A 1 389 ? -10.680 32.164 -36.007 1.00 57.16 389 ALA A CA 1
ATOM 3078 C C . ALA A 1 389 ? -9.397 32.335 -35.161 1.00 57.16 389 ALA A C 1
ATOM 3080 O O . ALA A 1 389 ? -8.686 31.362 -34.895 1.00 57.16 389 ALA A O 1
ATOM 3081 N N . GLN A 1 390 ? -9.109 33.549 -34.676 1.00 56.06 390 GLN A N 1
ATOM 3082 C CA . GLN A 1 390 ? -7.995 33.795 -33.747 1.00 56.06 390 GLN A CA 1
ATOM 3083 C C . GLN A 1 390 ? -8.258 33.234 -32.340 1.00 56.06 390 GLN A C 1
ATOM 3085 O O . GLN A 1 390 ? -7.334 32.743 -31.683 1.00 56.06 390 GLN A O 1
ATOM 3090 N N . VAL A 1 391 ? -9.514 33.244 -31.887 1.00 53.91 391 VAL A N 1
ATOM 3091 C CA . VAL A 1 391 ? -9.909 32.690 -30.579 1.00 53.91 391 VAL A CA 1
ATOM 3092 C C . VAL A 1 391 ? -9.890 31.153 -30.582 1.00 53.91 391 VAL A C 1
ATOM 3094 O O . VAL A 1 391 ? -9.633 30.524 -29.555 1.00 53.91 391 VAL A O 1
ATOM 3097 N N . THR A 1 392 ? -10.085 30.516 -31.739 1.00 52.47 392 THR A N 1
ATOM 3098 C CA . THR A 1 392 ? -10.022 29.049 -31.861 1.00 52.47 392 THR A CA 1
ATOM 3099 C C . THR A 1 392 ? -8.603 28.507 -32.069 1.00 52.47 392 THR A C 1
ATOM 3101 O O . THR A 1 392 ? -8.311 27.405 -31.592 1.00 52.47 392 THR A O 1
ATOM 3104 N N . SER A 1 393 ? -7.681 29.264 -32.678 1.00 49.00 393 SER A N 1
ATOM 3105 C CA . SER A 1 393 ? -6.286 28.816 -32.859 1.00 49.00 393 SER A CA 1
ATOM 3106 C C . SER A 1 393 ? -5.470 28.822 -31.556 1.00 49.00 393 SER A C 1
ATOM 3108 O O . SER A 1 393 ? -4.601 27.972 -31.363 1.00 49.00 393 SER A O 1
ATOM 3110 N N . SER A 1 394 ? -5.816 29.683 -30.595 1.00 51.56 394 SER A N 1
ATOM 3111 C CA . SER A 1 394 ? -5.154 29.765 -29.283 1.00 51.56 394 SER A CA 1
ATOM 3112 C C . SER A 1 394 ? -5.555 28.647 -28.298 1.00 51.56 394 SER A C 1
ATOM 3114 O O . SER A 1 394 ? -4.926 28.498 -27.252 1.00 51.56 394 SER A O 1
ATOM 3116 N N . ARG A 1 395 ? -6.525 27.782 -28.646 1.00 49.16 395 ARG A N 1
ATOM 3117 C CA . ARG A 1 395 ? -6.889 26.578 -27.862 1.00 49.16 395 ARG A CA 1
ATOM 3118 C C . ARG A 1 395 ? -6.311 25.256 -28.384 1.00 49.16 395 ARG A C 1
ATOM 3120 O O . ARG A 1 395 ? -6.487 24.230 -27.728 1.00 49.16 395 ARG A O 1
ATOM 3127 N N . ARG A 1 396 ? -5.595 25.241 -29.514 1.00 48.69 396 ARG A N 1
ATOM 3128 C CA . ARG A 1 396 ? -4.922 24.036 -30.048 1.00 48.69 396 ARG A CA 1
ATOM 3129 C C . ARG A 1 396 ? -3.414 24.248 -30.221 1.00 48.69 396 ARG A C 1
ATOM 3131 O O . ARG A 1 396 ? -2.864 24.046 -31.294 1.00 48.69 396 ARG A O 1
ATOM 3138 N N . GLY A 1 397 ? -2.732 24.614 -29.140 1.00 40.16 397 GLY A N 1
ATOM 3139 C CA . GLY A 1 397 ? -1.269 24.583 -29.061 1.00 40.16 397 GLY A CA 1
ATOM 3140 C C . GLY A 1 397 ? -0.765 23.245 -28.517 1.00 40.16 397 GLY A C 1
ATOM 3141 O O . GLY A 1 397 ? -0.449 23.146 -27.337 1.00 40.16 397 GLY A O 1
ATOM 3142 N N . GLY A 1 398 ? -0.716 22.211 -29.359 1.00 50.12 398 GLY A N 1
ATOM 3143 C CA . GLY A 1 398 ? 0.049 20.984 -29.108 1.00 50.12 398 GLY A CA 1
ATOM 3144 C C . GLY A 1 398 ? 1.171 20.876 -30.149 1.00 50.12 398 GLY A C 1
ATOM 3145 O O . GLY A 1 398 ? 0.897 21.142 -31.319 1.00 50.12 398 GLY A O 1
ATOM 3146 N N . PRO A 1 399 ? 2.417 20.539 -29.772 1.00 47.16 399 PRO A N 1
ATOM 3147 C CA . PRO A 1 399 ? 3.557 20.579 -30.686 1.00 47.16 399 PRO A CA 1
ATOM 3148 C C . PRO A 1 399 ? 3.453 19.494 -31.768 1.00 47.16 399 PRO A C 1
ATOM 3150 O O . PRO A 1 399 ? 3.236 18.320 -31.465 1.00 47.16 399 PRO A O 1
ATOM 3153 N N . ALA A 1 400 ? 3.628 19.890 -33.031 1.00 48.75 400 ALA A N 1
ATOM 3154 C CA . ALA A 1 400 ? 3.850 18.976 -34.148 1.00 48.75 400 ALA A CA 1
ATOM 3155 C C . ALA A 1 400 ? 5.341 18.574 -34.213 1.00 48.75 400 ALA A C 1
ATOM 3157 O O . ALA A 1 400 ? 6.198 19.419 -33.941 1.00 48.75 400 ALA A O 1
ATOM 3158 N N . PRO A 1 401 ? 5.680 17.318 -34.559 1.00 49.06 401 PRO A N 1
ATOM 3159 C CA . PRO A 1 401 ? 7.066 16.903 -34.766 1.00 49.06 401 PRO A CA 1
ATOM 3160 C C . PRO A 1 401 ? 7.621 17.439 -36.102 1.00 49.06 401 PRO A C 1
ATOM 3162 O O . PRO A 1 401 ? 6.856 17.579 -37.060 1.00 49.06 401 PRO A O 1
ATOM 3165 N N . PRO A 1 402 ? 8.935 17.713 -36.200 1.00 46.38 402 PRO A N 1
ATOM 3166 C CA . PRO A 1 402 ? 9.555 18.151 -37.445 1.00 46.38 402 PRO A CA 1
ATOM 3167 C C . PRO A 1 402 ? 9.621 17.005 -38.464 1.00 46.38 402 PRO A C 1
ATOM 3169 O O . PRO A 1 402 ? 10.124 15.919 -38.184 1.00 46.38 402 PRO A O 1
ATOM 3172 N N . SER A 1 403 ? 9.112 17.273 -39.662 1.00 39.31 403 SER A N 1
ATOM 3173 C CA . SER A 1 403 ? 9.267 16.451 -40.858 1.00 39.31 403 SER A CA 1
ATOM 3174 C C . SER A 1 403 ? 10.663 16.643 -41.455 1.00 39.31 403 SER A C 1
ATOM 3176 O O . SER A 1 403 ? 10.965 17.724 -41.961 1.00 39.31 403 SER A O 1
ATOM 3178 N N . SER A 1 404 ? 11.491 15.600 -41.453 1.00 36.72 404 SER A N 1
ATOM 3179 C CA . SER A 1 404 ? 12.693 15.509 -42.284 1.00 36.72 404 SER A CA 1
ATOM 3180 C C . SER A 1 404 ? 12.440 14.551 -43.448 1.00 36.72 404 SER A C 1
ATOM 3182 O O . SER A 1 404 ? 12.450 13.334 -43.288 1.00 36.72 404 SER A O 1
ATOM 3184 N N . VAL A 1 405 ? 12.224 15.111 -44.639 1.00 37.97 405 VAL A N 1
ATOM 3185 C CA . VAL A 1 405 ? 12.413 14.405 -45.911 1.00 37.97 405 VAL A CA 1
ATOM 3186 C C . VAL A 1 405 ? 13.278 15.308 -46.780 1.00 37.97 405 VAL A C 1
ATOM 3188 O O . VAL A 1 405 ? 12.784 16.230 -47.419 1.00 37.97 405 VAL A O 1
ATOM 3191 N N . ALA A 1 406 ? 14.583 15.059 -46.759 1.00 36.75 406 ALA A N 1
ATOM 3192 C CA . ALA A 1 406 ? 15.504 15.521 -47.784 1.00 36.75 406 ALA A CA 1
ATOM 3193 C C . ALA A 1 406 ? 16.163 14.268 -48.361 1.00 36.75 406 ALA A C 1
ATOM 3195 O O . ALA A 1 406 ? 17.013 13.642 -47.731 1.00 36.75 406 ALA A O 1
ATOM 3196 N N . ALA A 1 407 ? 15.681 13.867 -49.533 1.00 40.06 407 ALA A N 1
ATOM 3197 C CA . ALA A 1 407 ? 16.326 12.878 -50.371 1.00 40.06 407 ALA A CA 1
ATOM 3198 C C . ALA A 1 407 ? 17.556 13.533 -51.010 1.00 40.06 407 ALA A C 1
ATOM 3200 O O . ALA A 1 407 ? 17.417 14.482 -51.780 1.00 40.06 407 ALA A O 1
ATOM 3201 N N . ALA A 1 408 ? 18.747 13.026 -50.701 1.00 35.72 408 ALA A N 1
ATOM 3202 C CA . ALA A 1 408 ? 19.971 13.363 -51.411 1.00 35.72 408 ALA A CA 1
ATOM 3203 C C . ALA A 1 408 ? 20.669 12.068 -51.843 1.00 35.72 408 ALA A C 1
ATOM 3205 O O . ALA A 1 408 ? 21.181 11.305 -51.029 1.00 35.72 408 ALA A O 1
ATOM 3206 N N . ARG A 1 409 ? 20.569 11.828 -53.154 1.00 33.97 409 ARG A N 1
ATOM 3207 C CA . ARG A 1 409 ? 21.504 11.147 -54.061 1.00 33.97 409 ARG A CA 1
ATOM 3208 C C . ARG A 1 409 ? 22.710 10.455 -53.403 1.00 33.97 409 ARG A C 1
ATOM 3210 O O . ARG A 1 409 ? 23.636 11.106 -52.936 1.00 33.97 409 ARG A O 1
ATOM 3217 N N . VAL A 1 410 ? 22.730 9.129 -53.510 1.00 35.97 410 VAL A N 1
ATOM 3218 C CA . VAL A 1 410 ? 23.922 8.291 -53.339 1.00 35.97 410 VAL A CA 1
ATOM 3219 C C . VAL A 1 410 ? 24.632 8.196 -54.689 1.00 35.97 410 VAL A C 1
ATOM 3221 O O . VAL A 1 410 ? 24.094 7.599 -55.619 1.00 35.97 410 VAL A O 1
ATOM 3224 N N . GLN A 1 411 ? 25.833 8.767 -54.788 1.00 40.62 411 GLN A N 1
ATOM 3225 C CA . GLN A 1 411 ? 26.852 8.383 -55.766 1.00 40.62 411 GLN A CA 1
ATOM 3226 C C . GLN A 1 411 ? 28.240 8.428 -55.107 1.00 40.62 411 GLN A C 1
ATOM 3228 O O . GLN A 1 411 ? 28.686 9.472 -54.650 1.00 40.62 411 GLN A O 1
ATOM 3233 N N . SER A 1 412 ? 28.854 7.241 -55.066 1.00 35.94 412 SER A N 1
ATOM 3234 C CA . SER A 1 412 ? 30.274 6.911 -55.269 1.00 35.94 412 SER A CA 1
ATOM 3235 C C . SER A 1 412 ? 31.411 7.651 -54.541 1.00 35.94 412 SER A C 1
ATOM 3237 O O . SER A 1 412 ? 31.599 8.853 -54.685 1.00 35.94 412 SER A O 1
ATOM 3239 N N . SER A 1 413 ? 32.322 6.800 -54.044 1.00 36.38 413 SER A N 1
ATOM 3240 C CA . SER A 1 413 ? 33.795 6.910 -54.047 1.00 36.38 413 SER A CA 1
ATOM 3241 C C . SER A 1 413 ? 34.509 7.508 -52.826 1.00 36.38 413 SER A C 1
ATOM 3243 O O . SER A 1 413 ? 34.191 8.593 -52.361 1.00 36.38 413 SER A O 1
ATOM 3245 N N . GLY A 1 414 ? 35.556 6.791 -52.389 1.00 33.25 414 GLY A N 1
ATOM 3246 C CA . GLY A 1 414 ? 36.801 7.410 -51.919 1.00 33.25 414 GLY A CA 1
ATOM 3247 C C . GLY A 1 414 ? 37.115 7.361 -50.420 1.00 33.25 414 GLY A C 1
ATOM 3248 O O . GLY A 1 414 ? 36.753 8.266 -49.690 1.00 33.25 414 GLY A O 1
ATOM 3249 N N . SER A 1 415 ? 37.846 6.316 -50.012 1.00 35.78 415 SER A N 1
ATOM 3250 C CA . SER A 1 415 ? 39.136 6.345 -49.280 1.00 35.78 415 SER A CA 1
ATOM 3251 C C . SER A 1 415 ? 39.471 7.462 -48.260 1.00 35.78 415 SER A C 1
ATOM 3253 O O . SER A 1 415 ? 39.416 8.645 -48.577 1.00 35.78 415 SER A O 1
ATOM 3255 N N . GLY A 1 416 ? 40.022 7.046 -47.105 1.00 34.62 416 GLY A N 1
ATOM 3256 C CA . GLY A 1 416 ? 40.898 7.843 -46.217 1.00 34.62 416 GLY A CA 1
ATOM 3257 C C . GLY A 1 416 ? 40.553 7.676 -44.727 1.00 34.62 416 GLY A C 1
ATOM 3258 O O . GLY A 1 416 ? 39.545 8.206 -44.280 1.00 34.62 416 GLY A O 1
ATOM 3259 N N . PHE A 1 417 ? 41.236 6.838 -43.924 1.00 36.38 417 PHE A N 1
ATOM 3260 C CA . PHE A 1 417 ? 42.476 7.169 -43.176 1.00 36.38 417 PHE A CA 1
ATOM 3261 C C . PHE A 1 417 ? 42.470 8.629 -42.687 1.00 36.38 417 PHE A C 1
ATOM 3263 O O . PHE A 1 417 ? 42.458 9.531 -43.508 1.00 36.38 417 PHE A O 1
ATOM 3270 N N . GLY A 1 418 ? 42.495 8.999 -41.410 1.00 36.28 418 GLY A N 1
ATOM 3271 C CA . GLY A 1 418 ? 42.968 8.412 -40.160 1.00 36.28 418 GLY A CA 1
ATOM 3272 C C . GLY A 1 418 ? 43.320 9.601 -39.235 1.00 36.28 418 GLY A C 1
ATOM 3273 O O . GLY A 1 418 ? 43.301 10.741 -39.692 1.00 36.28 418 GLY A O 1
ATOM 3274 N N . ALA A 1 419 ? 43.685 9.325 -37.976 1.00 37.06 419 ALA A N 1
ATOM 3275 C CA . ALA A 1 419 ? 44.259 10.271 -36.993 1.00 37.06 419 ALA A CA 1
ATOM 3276 C C . ALA A 1 419 ? 43.299 11.346 -36.405 1.00 37.06 419 ALA A C 1
ATOM 3278 O O . ALA A 1 419 ? 42.481 11.927 -37.096 1.00 37.06 419 ALA A O 1
ATOM 3279 N N . ALA A 1 420 ? 43.335 11.712 -35.122 1.00 38.19 420 ALA A N 1
ATOM 3280 C CA . ALA A 1 420 ? 44.137 11.251 -34.001 1.00 38.19 420 ALA A CA 1
ATOM 3281 C C . ALA A 1 420 ? 43.478 11.636 -32.666 1.00 38.19 420 ALA A C 1
ATOM 3283 O O . ALA A 1 420 ? 42.723 12.597 -32.533 1.00 38.19 420 ALA A O 1
ATOM 3284 N N . VAL A 1 421 ? 43.862 10.834 -31.683 1.00 37.03 421 VAL A N 1
ATOM 3285 C CA . VAL A 1 421 ? 43.898 11.045 -30.240 1.00 37.03 421 VAL A CA 1
ATOM 3286 C C . VAL A 1 421 ? 44.364 12.459 -29.860 1.00 37.03 421 VAL A C 1
ATOM 3288 O O . VAL A 1 421 ? 45.420 12.898 -30.308 1.00 37.03 421 VAL A O 1
ATOM 3291 N N . ALA A 1 422 ? 43.660 13.116 -28.934 1.00 38.81 422 ALA A N 1
ATOM 3292 C CA . ALA A 1 422 ? 44.253 14.154 -28.092 1.00 38.81 422 ALA A CA 1
ATOM 3293 C C . ALA A 1 422 ? 43.699 14.083 -26.663 1.00 38.81 422 ALA A C 1
ATOM 3295 O O . ALA A 1 422 ? 42.498 13.969 -26.421 1.00 38.81 422 ALA A O 1
ATOM 3296 N N . PHE A 1 423 ? 44.652 14.085 -25.740 1.00 35.53 423 PHE A N 1
ATOM 3297 C CA . PHE A 1 423 ? 44.555 13.779 -24.326 1.00 35.53 423 PHE A CA 1
ATOM 3298 C C . PHE A 1 423 ? 43.926 14.884 -23.467 1.00 35.53 423 PHE A C 1
ATOM 3300 O O . PHE A 1 423 ? 43.917 16.064 -23.798 1.00 35.53 423 PHE A O 1
ATOM 3307 N N . ALA A 1 424 ? 43.472 14.419 -22.302 1.00 36.19 424 ALA A N 1
ATOM 3308 C CA . ALA A 1 424 ? 43.387 15.079 -21.004 1.00 36.19 424 ALA A CA 1
ATOM 3309 C C . ALA A 1 424 ? 43.948 16.510 -20.873 1.00 36.19 424 ALA A C 1
ATOM 3311 O O . ALA A 1 424 ? 45.135 16.755 -21.069 1.00 36.19 424 ALA A O 1
ATOM 3312 N N . ALA A 1 425 ? 43.127 17.392 -20.296 1.00 34.59 425 ALA A N 1
ATOM 3313 C CA . ALA A 1 425 ? 43.610 18.513 -19.501 1.00 34.59 425 ALA A CA 1
ATOM 3314 C C . ALA A 1 425 ? 42.910 18.533 -18.135 1.00 34.59 425 ALA A C 1
ATOM 3316 O O . ALA A 1 425 ? 41.702 18.734 -18.003 1.00 34.59 425 ALA A O 1
ATOM 3317 N N . VAL A 1 426 ? 43.727 18.289 -17.115 1.00 38.31 426 VAL A N 1
ATOM 3318 C CA . VAL A 1 426 ? 43.460 18.447 -15.687 1.00 38.31 426 VAL A CA 1
ATOM 3319 C C . VAL A 1 426 ? 43.235 19.930 -15.375 1.00 38.31 426 VAL A C 1
ATOM 3321 O O . VAL A 1 426 ? 44.115 20.757 -15.593 1.00 38.31 426 VAL A O 1
ATOM 3324 N N . GLY A 1 427 ? 42.069 20.266 -14.818 1.00 38.19 427 GLY A N 1
ATOM 3325 C CA . GLY A 1 427 ? 41.734 21.606 -14.331 1.00 38.19 427 GLY A CA 1
ATOM 3326 C C . GLY A 1 427 ? 41.600 21.646 -12.808 1.00 38.19 427 GLY A C 1
ATOM 3327 O O . GLY A 1 427 ? 40.619 21.165 -12.245 1.00 38.19 427 GLY A O 1
ATOM 3328 N N . LYS A 1 428 ? 42.611 22.224 -12.156 1.00 40.03 428 LYS A N 1
ATOM 3329 C CA . LYS A 1 428 ? 42.746 22.520 -10.718 1.00 40.03 428 LYS A CA 1
ATOM 3330 C C . LYS A 1 428 ? 41.481 23.138 -10.091 1.00 40.03 428 LYS A C 1
ATOM 3332 O O . LYS A 1 428 ? 40.938 24.123 -10.584 1.00 40.03 428 LYS A O 1
ATOM 3337 N N . LYS A 1 429 ? 41.086 22.623 -8.918 1.00 43.53 429 LYS A N 1
ATOM 3338 C CA . LYS A 1 429 ? 40.125 23.257 -7.998 1.00 43.53 429 LYS A CA 1
ATOM 3339 C C . LYS A 1 429 ? 40.726 24.541 -7.417 1.00 43.53 429 LYS A C 1
ATOM 3341 O O . LYS A 1 429 ? 41.695 24.470 -6.668 1.00 43.53 429 LYS A O 1
ATOM 3346 N N . VAL A 1 430 ? 40.097 25.684 -7.685 1.00 40.62 430 VAL A N 1
ATOM 3347 C CA . VAL A 1 430 ? 40.316 26.933 -6.941 1.00 40.62 430 VAL A CA 1
ATOM 3348 C C . VAL A 1 430 ? 39.109 27.169 -6.037 1.00 40.62 430 VAL A C 1
ATOM 3350 O O . VAL A 1 430 ? 37.982 27.355 -6.497 1.00 40.62 430 VAL A O 1
ATOM 3353 N N . ALA A 1 431 ? 39.349 27.119 -4.729 1.00 46.16 431 ALA A N 1
ATOM 3354 C CA . ALA A 1 431 ? 38.380 27.448 -3.696 1.00 46.16 431 ALA A CA 1
ATOM 3355 C C . ALA A 1 431 ? 38.222 28.975 -3.603 1.00 46.16 431 ALA A C 1
ATOM 3357 O O . ALA A 1 431 ? 38.962 29.648 -2.894 1.00 46.16 431 ALA A O 1
ATOM 3358 N N . GLY A 1 432 ? 37.247 29.526 -4.327 1.00 39.06 432 GLY A N 1
ATOM 3359 C CA . GLY A 1 432 ? 36.808 30.912 -4.170 1.00 39.06 432 GLY A CA 1
ATOM 3360 C C . GLY A 1 432 ? 35.550 30.994 -3.306 1.00 39.06 432 GLY A C 1
ATOM 3361 O O . GLY A 1 432 ? 34.483 30.545 -3.725 1.00 39.06 432 GLY A O 1
ATOM 3362 N N . LYS A 1 433 ? 35.652 31.594 -2.112 1.00 47.75 433 LYS A N 1
ATOM 3363 C CA . LYS A 1 433 ? 34.499 32.042 -1.309 1.00 47.75 433 LYS A CA 1
ATOM 3364 C C . LYS A 1 433 ? 33.682 33.051 -2.131 1.00 47.75 433 LYS A C 1
ATOM 3366 O O . LYS A 1 433 ? 34.029 34.226 -2.197 1.00 47.75 433 LYS A O 1
ATOM 3371 N N . ARG A 1 434 ? 32.586 32.609 -2.754 1.00 39.41 434 ARG A N 1
ATOM 3372 C CA . ARG A 1 434 ? 31.597 33.511 -3.363 1.00 39.41 434 ARG A CA 1
ATOM 3373 C C . ARG A 1 434 ? 30.636 34.012 -2.288 1.00 39.41 434 ARG A C 1
ATOM 3375 O O . ARG A 1 434 ? 29.923 33.222 -1.676 1.00 39.41 434 ARG A O 1
ATOM 3382 N N . LYS A 1 435 ? 30.607 35.334 -2.091 1.00 47.00 435 LYS A N 1
ATOM 3383 C CA . LYS A 1 435 ? 29.505 36.035 -1.423 1.00 47.00 435 LYS A CA 1
ATOM 3384 C C . LYS A 1 435 ? 28.210 35.675 -2.160 1.00 47.00 435 LYS A C 1
ATOM 3386 O O . LYS A 1 435 ? 28.129 35.811 -3.380 1.00 47.00 435 LYS A O 1
ATOM 3391 N N . THR A 1 436 ? 27.226 35.163 -1.431 1.00 41.25 436 THR A N 1
ATOM 3392 C CA . THR A 1 436 ? 25.898 34.818 -1.943 1.00 41.25 436 THR A CA 1
ATOM 3393 C C . THR A 1 436 ? 25.175 36.084 -2.392 1.00 41.25 436 THR A C 1
ATOM 3395 O O . THR A 1 436 ? 24.588 36.789 -1.575 1.00 41.25 436 THR A O 1
ATOM 3398 N N . ALA A 1 437 ? 25.234 36.380 -3.690 1.00 46.84 437 ALA A N 1
ATOM 3399 C CA . ALA A 1 437 ? 24.340 37.341 -4.317 1.00 46.84 437 ALA A CA 1
ATOM 3400 C C . ALA A 1 437 ? 22.907 36.784 -4.303 1.00 46.84 437 ALA A C 1
ATOM 3402 O O . ALA A 1 437 ? 22.682 35.601 -4.574 1.00 46.84 437 ALA A O 1
ATOM 3403 N N . LEU A 1 438 ? 21.956 37.644 -3.940 1.00 47.72 438 LEU A N 1
ATOM 3404 C CA . LEU A 1 438 ? 20.532 37.353 -3.818 1.00 47.72 438 LEU A CA 1
ATOM 3405 C C . LEU A 1 438 ? 19.984 36.839 -5.164 1.00 47.72 438 LEU A C 1
ATOM 3407 O O . LEU A 1 438 ? 19.920 37.579 -6.143 1.00 47.72 438 LEU A O 1
ATOM 3411 N N . VAL A 1 439 ? 19.614 35.559 -5.227 1.00 50.59 439 VAL A N 1
ATOM 3412 C CA . VAL A 1 439 ? 19.045 34.935 -6.430 1.00 50.59 439 VAL A CA 1
ATOM 3413 C C . VAL A 1 439 ? 17.599 35.406 -6.590 1.00 50.59 439 VAL A C 1
ATOM 3415 O O . VAL A 1 439 ? 16.689 34.852 -5.977 1.00 50.59 439 VAL A O 1
ATOM 3418 N N . THR A 1 440 ? 17.374 36.422 -7.421 1.00 59.81 440 THR A N 1
ATOM 3419 C CA . THR A 1 440 ? 16.032 36.808 -7.869 1.00 59.81 440 THR A CA 1
ATOM 3420 C C . THR A 1 440 ? 15.534 35.788 -8.895 1.00 59.81 440 THR A C 1
ATOM 3422 O O . THR A 1 440 ? 16.157 35.539 -9.930 1.00 59.81 440 THR A O 1
ATOM 3425 N N . LYS A 1 441 ? 14.407 35.131 -8.602 1.00 70.19 441 LYS A N 1
ATOM 3426 C CA . LYS A 1 441 ? 13.781 34.177 -9.526 1.00 70.19 441 LYS A CA 1
ATOM 3427 C C . LYS A 1 441 ? 13.174 34.951 -10.697 1.00 70.19 441 LYS A C 1
ATOM 3429 O O . LYS A 1 441 ? 12.199 35.680 -10.527 1.00 70.19 441 LYS A O 1
ATOM 3434 N N . SER A 1 442 ? 13.747 34.786 -11.886 1.00 74.31 442 SER A N 1
ATOM 3435 C CA . SER A 1 442 ? 13.159 35.274 -13.136 1.00 74.31 442 SER A CA 1
ATOM 3436 C C . SER A 1 442 ? 12.558 34.112 -13.919 1.00 74.31 442 SER A C 1
ATOM 3438 O O . SER A 1 442 ? 13.132 33.023 -13.966 1.00 74.31 442 SER A O 1
ATOM 3440 N N . VAL A 1 443 ? 11.394 34.336 -14.526 1.00 74.00 443 VAL A N 1
ATOM 3441 C CA . VAL A 1 443 ? 10.768 33.380 -15.446 1.00 74.00 443 VAL A CA 1
ATOM 3442 C C . VAL A 1 443 ? 10.922 33.907 -16.867 1.00 74.00 443 VAL A C 1
ATOM 3444 O O . VAL A 1 443 ? 10.579 35.052 -17.165 1.00 74.00 443 VAL A O 1
ATOM 3447 N N . THR A 1 444 ? 11.489 33.074 -17.738 1.00 70.75 444 THR A N 1
ATOM 3448 C CA . THR A 1 444 ? 11.591 33.305 -19.184 1.00 70.75 444 THR A CA 1
ATOM 3449 C C . THR A 1 444 ? 10.270 32.961 -19.854 1.00 70.75 444 THR A C 1
ATOM 3451 O O . THR A 1 444 ? 9.813 31.822 -19.771 1.00 70.75 444 THR A O 1
ATOM 3454 N N . LEU A 1 445 ? 9.670 33.942 -20.524 1.00 81.94 445 LEU A N 1
ATOM 3455 C CA . LEU A 1 445 ? 8.482 33.760 -21.351 1.00 81.94 445 LEU A CA 1
ATOM 3456 C C . LEU A 1 445 ? 8.875 33.430 -22.798 1.00 81.94 445 LEU A C 1
ATOM 3458 O O . LEU A 1 445 ? 9.999 33.697 -23.234 1.00 81.94 445 LEU A O 1
ATOM 3462 N N . ALA A 1 446 ? 7.935 32.857 -23.555 1.00 55.84 446 ALA A N 1
ATOM 3463 C CA . ALA A 1 446 ? 8.102 32.646 -24.990 1.00 55.84 446 ALA A CA 1
ATOM 3464 C C . ALA A 1 446 ? 8.398 33.991 -25.683 1.00 55.84 446 ALA A C 1
ATOM 3466 O O . ALA A 1 446 ? 7.722 34.986 -25.427 1.00 55.84 446 ALA A O 1
ATOM 3467 N N . GLY A 1 447 ? 9.443 34.029 -26.515 1.00 80.25 447 GLY A N 1
ATOM 3468 C CA . GLY A 1 447 ? 9.955 35.263 -27.128 1.00 80.25 447 GLY A CA 1
ATOM 3469 C C . GLY A 1 447 ? 11.115 35.935 -26.377 1.00 80.25 447 GLY A C 1
ATOM 3470 O O . GLY A 1 447 ? 11.446 37.077 -26.673 1.00 80.25 447 GLY A O 1
ATOM 3471 N N . GLY A 1 448 ? 11.734 35.268 -25.397 1.00 79.81 448 GLY A N 1
ATOM 3472 C CA . GLY A 1 448 ? 13.004 35.706 -24.795 1.00 79.81 448 GLY A CA 1
ATOM 3473 C C . GLY A 1 448 ? 12.899 36.809 -23.734 1.00 79.81 448 GLY A C 1
ATOM 3474 O O . GLY A 1 448 ? 13.893 37.115 -23.075 1.00 7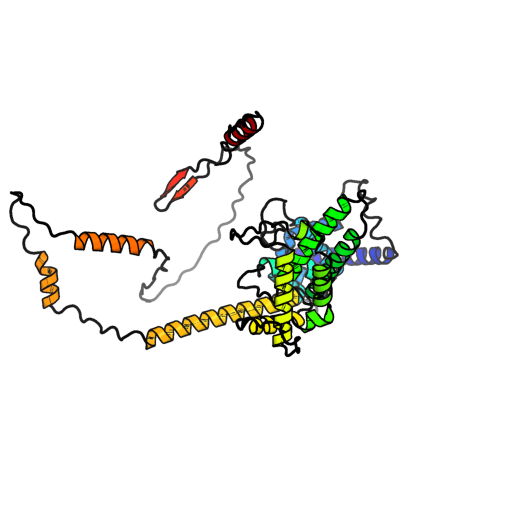9.81 448 GLY A O 1
ATOM 3475 N N . LYS A 1 449 ? 11.708 37.372 -23.489 1.00 81.00 449 LYS A N 1
ATOM 3476 C CA . LYS A 1 449 ? 11.484 38.317 -22.382 1.00 81.00 449 LYS A CA 1
ATOM 3477 C C . LYS A 1 449 ? 11.534 37.601 -21.029 1.00 81.00 449 LYS A C 1
ATOM 3479 O O . LYS A 1 449 ? 10.926 36.546 -20.841 1.00 81.00 449 LYS A O 1
ATOM 3484 N N . ARG A 1 450 ? 12.248 38.196 -20.070 1.00 83.00 450 ARG A N 1
ATOM 3485 C CA . ARG A 1 450 ? 12.367 37.707 -18.687 1.00 83.00 450 ARG A CA 1
ATOM 3486 C C . ARG A 1 450 ? 11.555 38.611 -17.769 1.00 83.00 450 ARG A C 1
ATOM 3488 O O . ARG A 1 450 ? 11.699 39.827 -17.832 1.00 83.00 450 ARG A O 1
ATOM 3495 N N . MET A 1 451 ? 10.725 38.021 -16.918 1.00 78.31 451 MET A N 1
ATOM 3496 C CA . MET A 1 451 ? 9.942 38.744 -15.915 1.00 78.31 451 MET A CA 1
ATOM 3497 C C . MET A 1 451 ? 10.461 38.382 -14.521 1.00 78.31 451 MET A C 1
ATOM 3499 O O . MET A 1 451 ? 10.634 37.199 -14.213 1.00 78.31 451 MET A O 1
ATOM 3503 N N . ALA A 1 452 ? 10.750 39.389 -13.695 1.00 82.12 452 ALA A N 1
ATOM 3504 C CA . ALA A 1 452 ? 11.145 39.189 -12.305 1.00 82.12 452 ALA A CA 1
ATOM 3505 C C . ALA A 1 452 ? 9.894 38.926 -11.459 1.00 82.12 452 ALA A C 1
ATOM 3507 O O . ALA A 1 452 ? 8.962 39.728 -11.474 1.00 82.12 452 ALA A O 1
ATOM 3508 N N . ILE A 1 453 ? 9.860 37.803 -10.738 1.00 71.75 453 ILE A N 1
ATOM 3509 C CA . ILE A 1 453 ? 8.743 37.487 -9.844 1.00 71.75 453 ILE A CA 1
ATOM 3510 C C . ILE A 1 453 ? 9.079 38.035 -8.450 1.00 71.75 453 ILE A C 1
ATOM 3512 O O . ILE A 1 453 ? 10.078 37.600 -7.872 1.00 71.75 453 ILE A O 1
ATOM 3516 N N . PRO A 1 454 ? 8.278 38.957 -7.885 1.00 63.81 454 PRO A N 1
ATOM 3517 C CA . PRO A 1 454 ? 8.450 39.379 -6.501 1.00 63.81 454 PRO A CA 1
ATOM 3518 C C . PRO A 1 454 ? 8.177 38.196 -5.557 1.00 63.81 454 PRO A C 1
ATOM 3520 O O . PRO A 1 454 ? 7.140 37.536 -5.645 1.00 63.81 454 PRO A O 1
ATOM 3523 N N . ASP A 1 455 ? 9.125 37.896 -4.666 1.00 59.38 455 ASP A N 1
ATOM 3524 C CA . ASP A 1 455 ? 9.011 36.792 -3.709 1.00 59.38 455 ASP A CA 1
ATOM 3525 C C . ASP A 1 455 ? 7.852 37.063 -2.730 1.00 59.38 455 ASP A C 1
ATOM 3527 O O . ASP A 1 455 ? 7.913 37.944 -1.875 1.00 59.38 455 ASP A O 1
ATOM 3531 N N . ALA A 1 456 ? 6.792 36.254 -2.805 1.00 56.75 456 ALA A N 1
ATOM 3532 C CA . ALA A 1 456 ? 5.572 36.381 -1.998 1.00 56.75 456 ALA A CA 1
ATOM 3533 C C . ALA A 1 456 ? 5.751 36.097 -0.484 1.00 56.75 456 ALA A C 1
ATOM 3535 O O . ALA A 1 456 ? 4.770 35.912 0.236 1.00 56.75 456 ALA A O 1
ATOM 3536 N N . LYS A 1 457 ? 6.992 36.027 0.016 1.00 55.00 457 LYS A N 1
ATOM 3537 C CA . LYS A 1 457 ? 7.306 35.641 1.401 1.00 55.00 457 LYS A CA 1
ATOM 3538 C C . LYS A 1 457 ? 7.663 36.797 2.338 1.00 55.00 457 LYS A C 1
ATOM 3540 O O . LYS A 1 457 ? 7.735 36.546 3.536 1.00 55.00 457 LYS A O 1
ATOM 3545 N N . SER A 1 458 ? 7.850 38.032 1.863 1.00 51.66 458 SER A N 1
ATOM 3546 C CA . SER A 1 458 ? 8.244 39.142 2.753 1.00 51.66 458 SER A CA 1
ATOM 3547 C C . SER A 1 458 ? 7.097 40.032 3.252 1.00 51.66 458 SER A C 1
ATOM 3549 O O . SER A 1 458 ? 7.276 40.686 4.270 1.00 51.66 458 SER A O 1
ATOM 3551 N N . ASN A 1 459 ? 5.912 40.034 2.622 1.00 50.62 459 ASN A N 1
ATOM 3552 C CA . ASN A 1 459 ? 4.862 41.026 2.941 1.00 50.62 459 ASN A CA 1
ATOM 3553 C C . ASN A 1 459 ? 3.583 40.469 3.594 1.00 50.62 459 ASN A C 1
ATOM 3555 O O . ASN A 1 459 ? 2.696 41.237 3.964 1.00 50.62 459 ASN A O 1
ATOM 3559 N N . THR A 1 460 ? 3.460 39.155 3.788 1.00 50.69 460 THR A N 1
ATOM 3560 C CA . THR A 1 460 ? 2.251 38.538 4.371 1.00 50.69 460 THR A CA 1
ATOM 3561 C C . THR A 1 460 ? 2.235 38.488 5.903 1.00 50.69 460 THR A C 1
ATOM 3563 O O . THR A 1 460 ? 1.175 38.243 6.476 1.00 50.69 460 THR A O 1
ATOM 3566 N N . SER A 1 461 ? 3.341 38.776 6.603 1.00 51.88 461 SER A N 1
ATOM 3567 C CA . SER A 1 461 ? 3.360 38.742 8.079 1.00 51.88 461 SER A CA 1
ATOM 3568 C C . SER A 1 461 ? 2.821 40.022 8.733 1.00 51.88 461 SER A C 1
ATOM 3570 O O . SER A 1 461 ? 2.167 39.943 9.773 1.00 51.88 461 SER A O 1
ATOM 3572 N N . ALA A 1 462 ? 3.011 41.190 8.110 1.00 55.75 462 ALA A N 1
ATOM 3573 C CA . ALA A 1 462 ? 2.628 42.469 8.710 1.00 55.75 462 ALA A CA 1
ATOM 3574 C C . ALA A 1 462 ? 1.102 42.663 8.764 1.00 55.75 462 ALA A C 1
ATOM 3576 O O . ALA A 1 462 ? 0.564 43.062 9.797 1.00 55.75 462 ALA A O 1
ATOM 3577 N N . ASN A 1 463 ? 0.378 42.310 7.695 1.00 56.62 463 ASN A N 1
ATOM 3578 C CA . ASN A 1 463 ? -1.080 42.484 7.649 1.00 56.62 463 ASN A CA 1
ATOM 3579 C C . ASN A 1 463 ? -1.837 41.447 8.491 1.00 56.62 463 ASN A C 1
ATOM 3581 O O . ASN A 1 463 ? -2.861 41.778 9.088 1.00 56.62 463 ASN A O 1
ATOM 3585 N N . VAL A 1 464 ? -1.317 40.222 8.617 1.00 60.38 464 VAL A N 1
ATOM 3586 C CA . VAL A 1 464 ? -1.929 39.190 9.472 1.00 60.38 464 VAL A CA 1
ATOM 3587 C C . VAL A 1 464 ? -1.710 39.508 10.953 1.00 60.38 464 VAL A C 1
ATOM 3589 O O . VAL A 1 464 ? -2.649 39.395 11.737 1.00 60.38 464 VAL A O 1
ATOM 3592 N N . GLN A 1 465 ? -0.529 40.007 11.343 1.00 59.53 465 GLN A N 1
ATOM 3593 C CA . GLN A 1 465 ? -0.295 40.460 12.720 1.00 59.53 465 GLN A CA 1
ATOM 3594 C C . GLN A 1 465 ? -1.106 41.712 13.084 1.00 59.53 465 GLN A C 1
ATOM 3596 O O . GLN A 1 465 ? -1.597 41.798 14.211 1.00 59.53 465 GLN A O 1
ATOM 3601 N N . LYS A 1 466 ? -1.320 42.651 12.148 1.00 67.31 466 LYS A N 1
ATOM 3602 C CA . LYS A 1 466 ? -2.203 43.813 12.372 1.00 67.31 466 LYS A CA 1
ATOM 3603 C C . LYS A 1 466 ? -3.657 43.376 12.579 1.00 67.31 466 LYS A C 1
ATOM 3605 O O . LYS A 1 466 ? -4.308 43.848 13.508 1.00 67.31 466 LYS A O 1
ATOM 3610 N N . ARG A 1 467 ? -4.138 42.410 11.786 1.00 61.62 467 ARG A N 1
ATOM 3611 C CA . ARG A 1 467 ? -5.504 41.869 11.891 1.00 61.62 467 ARG A CA 1
ATOM 3612 C C . ARG A 1 467 ? -5.716 41.042 13.168 1.00 61.62 467 ARG A C 1
ATOM 3614 O O . ARG A 1 467 ? -6.753 41.188 13.809 1.00 61.62 467 ARG A O 1
ATOM 3621 N N . LEU A 1 468 ? -4.714 40.271 13.609 1.00 59.97 468 LEU A N 1
ATOM 3622 C CA . LEU A 1 468 ? -4.758 39.573 14.904 1.00 59.97 468 LEU A CA 1
ATOM 3623 C C . LEU A 1 468 ? -4.700 40.533 16.105 1.00 59.97 468 LEU A C 1
ATOM 3625 O O . LEU A 1 468 ? -5.329 40.268 17.127 1.00 59.97 468 LEU A O 1
ATOM 3629 N N . LYS A 1 469 ? -3.973 41.655 15.995 1.00 67.19 469 LYS A N 1
ATOM 3630 C CA . LYS A 1 469 ? -3.959 42.696 17.037 1.00 67.19 469 LYS A CA 1
ATOM 3631 C C . LYS A 1 469 ? -5.292 43.438 17.150 1.00 67.19 469 LYS A C 1
ATOM 3633 O O . LYS A 1 469 ? -5.648 43.815 18.261 1.00 67.19 469 LYS A O 1
ATOM 3638 N N . MET A 1 470 ? -6.036 43.614 16.054 1.00 60.69 470 MET A N 1
ATOM 3639 C CA . MET A 1 470 ? -7.375 44.218 16.121 1.00 60.69 470 MET A CA 1
ATOM 3640 C C . MET A 1 470 ? -8.409 43.275 16.743 1.00 60.69 470 MET A C 1
ATOM 3642 O O . MET A 1 470 ? -9.213 43.718 17.553 1.00 60.69 470 MET A O 1
ATOM 3646 N N . LEU A 1 471 ? -8.338 41.971 16.456 1.00 60.38 471 LEU A N 1
ATOM 3647 C CA . LEU A 1 471 ? -9.239 40.978 17.059 1.00 60.38 471 LEU A CA 1
ATOM 3648 C C . LEU A 1 471 ? -9.005 40.783 18.566 1.00 60.38 471 LEU A C 1
ATOM 3650 O O . LEU A 1 471 ? -9.947 40.513 19.300 1.00 60.38 471 LEU A O 1
ATOM 3654 N N . LYS A 1 472 ? -7.773 40.976 19.057 1.00 64.31 472 LYS A N 1
ATOM 3655 C CA . LYS A 1 472 ? -7.473 40.940 20.501 1.00 64.31 472 LYS A CA 1
ATOM 3656 C C . LYS A 1 472 ? -7.879 42.209 21.264 1.00 64.31 472 LYS A C 1
ATOM 3658 O O . LYS A 1 472 ? -7.823 42.202 22.487 1.00 64.31 472 LYS A O 1
ATOM 3663 N N . ARG A 1 473 ? -8.274 43.289 20.579 1.00 56.84 473 ARG A N 1
ATOM 3664 C CA . ARG A 1 473 ? -8.638 44.583 21.190 1.00 56.84 473 ARG A CA 1
ATOM 3665 C C . ARG A 1 473 ? -10.151 44.811 21.329 1.00 56.84 473 ARG A C 1
ATOM 3667 O O . ARG A 1 473 ? -10.586 45.952 21.323 1.00 56.84 473 ARG A O 1
ATOM 3674 N N . GLY A 1 474 ? -10.938 43.744 21.483 1.00 45.38 474 GLY A N 1
ATOM 3675 C CA . GLY A 1 474 ? -12.210 43.792 22.223 1.00 45.38 474 GLY A CA 1
ATOM 3676 C C . GLY A 1 474 ? -13.253 44.839 21.807 1.00 45.38 474 GLY A C 1
ATOM 3677 O O . GLY A 1 474 ? -14.020 45.271 22.658 1.00 45.38 474 GLY A O 1
ATOM 3678 N N . HIS A 1 475 ? -13.323 45.243 20.537 1.00 52.22 475 HIS A N 1
ATOM 3679 C CA . HIS A 1 475 ? -14.433 46.059 20.038 1.00 52.22 475 HIS A CA 1
ATOM 3680 C C . HIS A 1 475 ? -15.365 45.223 19.169 1.00 52.22 475 HIS A C 1
ATOM 3682 O O . HIS A 1 475 ? -15.276 45.206 17.944 1.00 52.22 475 HIS A O 1
ATOM 3688 N N . THR A 1 476 ? -16.290 44.541 19.836 1.00 45.53 476 THR A N 1
ATOM 3689 C CA . THR A 1 476 ? -17.540 44.067 19.240 1.00 45.53 476 THR A CA 1
ATOM 3690 C C . THR A 1 476 ? -18.697 44.569 20.096 1.00 45.53 476 THR A C 1
ATOM 3692 O O . THR A 1 476 ? -19.266 43.823 20.885 1.00 45.53 476 THR A O 1
ATOM 3695 N N . SER A 1 477 ? -19.039 45.851 19.956 1.00 45.69 477 SER A N 1
ATOM 3696 C CA . SER A 1 477 ? -20.388 46.327 20.261 1.00 45.69 477 SER A CA 1
ATOM 3697 C C . SER A 1 477 ? -21.182 46.307 18.958 1.00 45.69 477 SER A C 1
ATOM 3699 O O . SER A 1 477 ? -21.186 47.283 18.209 1.00 45.69 477 SER A O 1
ATOM 3701 N N . PHE A 1 478 ? -21.814 45.177 18.658 1.00 45.38 478 PHE A N 1
ATOM 3702 C CA . PHE A 1 478 ? -22.977 45.185 17.780 1.00 45.38 478 PHE A CA 1
ATOM 3703 C C . PHE A 1 478 ? -24.186 45.460 18.670 1.00 45.38 478 PHE A C 1
ATOM 3705 O O . PHE A 1 478 ? -24.521 44.661 19.542 1.00 45.38 478 PHE A O 1
ATOM 3712 N N . ARG A 1 479 ? -24.754 46.656 18.508 1.00 45.00 479 ARG A N 1
ATOM 3713 C CA . ARG A 1 479 ? -26.054 47.031 19.061 1.00 45.00 479 ARG A CA 1
ATOM 3714 C C . ARG A 1 479 ? -27.136 46.302 18.253 1.00 45.00 479 ARG A C 1
ATOM 3716 O O . ARG A 1 479 ? -26.969 46.146 17.044 1.00 45.00 479 ARG A O 1
ATOM 3723 N N . SER A 1 480 ? -28.153 45.856 18.987 1.00 46.16 480 SER A N 1
ATOM 3724 C CA . SER A 1 480 ? -29.405 45.196 18.583 1.00 46.16 480 SER A CA 1
ATOM 3725 C C . SER A 1 480 ? -30.011 45.675 17.274 1.00 46.16 480 SER A C 1
ATOM 3727 O O . SER A 1 480 ? -30.090 46.919 17.125 1.00 46.16 480 SER A O 1
#

Foldseek 3Di:
DPPPDDPDDPVVVVLVVLVVVVVVVVVVVVVVVVVVPDDDPPPVVVVPPPDDPDDDPVVVVLVVCLVCVVVDQLVSCLPPDLVSVLVSLVVLLVVQFDPPPQDDLQRRNDQAASDDPVSVVRNCVSPVNNVPRPSCQVRRLVSNCCNVPPVVDPLADLLLPDQPVVLLVLLLQLLVLLVVLLVVVVDPDPVCVVVNVVSLVSNLVSLVSLLSHQDAPVSCVVSVSLVSLVVSLVRCPVPVQQQQQDDDPPPDPDSDGSSNSSVVSSVVVVLNCVVVVNDDPPPDDDDPDDPPSVVSVVSNVLSNVGNTSVSSVVSSVVSSVVVVVVVVVVVVVVVVVCVVPVPPPPPPPPDPVVVVCVVCVVVPDPPDDDDDDDDDDDDPPVVVVVVVVVVVVVVPPDDDDDDDDDDDDDDDDDDDDDDDDDDDDDDDDDDDDDDDDDDFDWDQDPPGDIDTDDDPPPPVPPVVVVVVVVVVVDPDPDDD

InterPro domains:
  IPR017923 Transcription factor IIS, N-terminal [PF08711] (206-235)